Protein AF-A0A661NJ31-F1 (afdb_monomer)

Mean predicted aligned error: 15.51 Å

Solvent-accessible surface area (backbone atoms only — not comparable to full-atom values): 26450 Å² total; per-residue (Å²): 139,86,83,82,85,81,84,82,82,82,80,81,80,81,80,82,70,80,72,78,77,66,68,65,46,72,57,58,38,38,22,70,85,63,47,60,64,72,47,52,75,42,71,49,56,46,61,37,60,60,58,93,92,44,61,41,88,47,90,64,15,18,40,35,23,24,38,39,90,83,43,46,48,66,55,56,25,56,75,62,57,31,56,85,68,56,62,54,74,76,38,63,56,41,19,28,10,39,37,35,34,77,30,42,32,70,50,68,28,28,46,33,33,35,35,29,44,39,34,64,39,41,83,88,37,42,32,34,26,32,39,32,51,71,45,41,81,44,81,72,47,33,29,87,76,42,36,66,53,22,51,66,50,84,43,78,52,77,44,84,43,63,54,42,80,43,40,43,31,42,32,16,31,31,22,80,74,94,84,63,48,39,33,26,36,41,24,48,38,40,82,48,52,85,51,43,79,50,70,49,82,48,28,44,82,77,34,41,34,46,79,38,72,46,76,80,66,50,50,74,55,69,51,66,46,13,53,78,67,38,46,33,52,76,38,69,51,74,82,62,54,40,74,62,69,84,64,50,12,52,75,63,44,63,36,32,33,68,50,83,52,42,38,99,78,37,45,33,41,78,32,68,46,83,78,67,51,47,76,54,68,50,65,46,13,52,75,67,36,44,36,51,79,51,72,53,76,79,63,52,43,77,55,67,83,64,45,12,49,91,67,36,65,39,34,37,64,48,84,52,42,43,92,77,34,44,34,52,80,35,67,49,75,81,65,53,43,75,60,66,84,60,52,12,56,76,66,43,59,39,33,35,71,51,81,45,29,31,48,34,60,67,82,85,53,71,59,79,48,43,31,49,82,52,47,73,68,68,23,7,33,27,34,48,76,39,73,49,76,56,27,51,33,76,61,66,67,77,48,13,47,76,66,44,61,38,35,35,70,48,82,50,45,46,93,74,38,40,34,51,82,34,72,49,79,80,64,50,44,76,60,68,85,66,57,14,46,75,70,51,61,38,36,32,68,46,82,51,43,42,95,77,38,43,45,52,80,45,73,53,76,76,60,50,46,88,86,72,83,74,46,30,73,119

Sequence (474 aa):
MSRKLSLVVLACGLLLGGRASAQAVLVNGGFETGDFTGWTTTNSTAVITQYGSITPYDGSYMARMQTSSSHGTGFIEEFLGLAQGSLSGLGSPTVGSAIKQEITVPTADRITFWWQFTTSDYLPFNDFAFYTLDGQAFLLSNVASVGDHGSSGWQYLEVDVTPGTHTIGFGVMNAIDTGVNSALLVDAVALFSTFDSDGDGITNGEDNCPETPNSDQADSDGDQVGDACDNCVFDANLDQTDTDGDGAGDACDVDDDNDGIADGLDNCPAAANPLQEDSDGDGVGDACDNCSLAENPGQEDMDGDGAGDLCDPDIDGDGVINFQDNCPYAANPDQVDTDGDGDGDSCDADDDDDGILDDGDGSGIIGDNPCVDGETTNCDDNCQTTPNPDQENFDGDSRGDACDTDDDDDGIDDTVDNCHFTPNPDQADTDGDGIGDACETDRDGDTIPDAIDDCPDDPDPLQLDTDGDGMGDA

Nearest PDB structures (foldseek):
  3fby-assembly3_C  TM=5.573E-01  e=1.424E-17  Homo sapiens
  1yo8-assembly1_A  TM=4.107E-01  e=8.142E-19  Homo sapiens
  2rhp-assembly1_A  TM=4.154E-01  e=3.108E-18  unclassified
  1ux6-assembly1_A  TM=6.515E-01  e=2.585E-07  Homo sapiens
  2w3j-assembly1_A  TM=5.423E-01  e=4.857E-05  uncultured bacterium

Secondary structure (DSSP, 8-state):
------------------------B--STT-TTSS-TT-EEESSEEEES-BTTB--SSSS-EEEEE--SSSBHHHHHHHTTPPTTSGGGTS---BEEEEEEEEEESSS-EEEEEEEEEES--TT---EEEEEETTEEEEEEEHHHH-TT-B--SEEEEEE--SEEEEEEEEEE--S-SS--EEEEEEEEEEE----SS-SSS-TTT-SSTTS--TT---SS-SSS-TTT-TTTTS--TT---SSSSSS-TTT-SSTT-SSS-GGG-SSTTS--TT---SS-SSS-TTT-TTTTS--TT---SS-SSS-TTT-SSTT-SSS-TTT-SSTTS--TT---SS-SSS-TTT-SSTT-SS--TTSS-SS-TTSSB--TT--SSSB-TTTTS--TT---SS-SSS-TTT-SSTT-SS--TTT-S-TTS--TT---SS-SSS-TTT-S-TT-SSS-GGG-SSTTS--TT---SSSSSS---

Structure (mmCIF, N/CA/C/O backbone):
data_AF-A0A661NJ31-F1
#
_entry.id   AF-A0A661NJ31-F1
#
loop_
_atom_site.group_PDB
_atom_site.id
_atom_site.type_symbol
_atom_site.label_atom_id
_atom_site.label_alt_id
_atom_site.label_comp_id
_atom_site.label_asym_id
_atom_site.label_entity_id
_atom_site.label_seq_id
_atom_site.pdbx_PDB_ins_code
_atom_site.Cartn_x
_atom_site.Cartn_y
_atom_site.Cartn_z
_atom_site.occupancy
_atom_site.B_iso_or_equiv
_atom_site.auth_seq_id
_atom_site.auth_comp_id
_atom_site.auth_asym_id
_atom_site.auth_atom_id
_atom_site.pdbx_PDB_model_num
ATOM 1 N N . MET A 1 1 ? -66.945 -22.904 -4.893 1.00 44.59 1 MET A N 1
ATOM 2 C CA . MET A 1 1 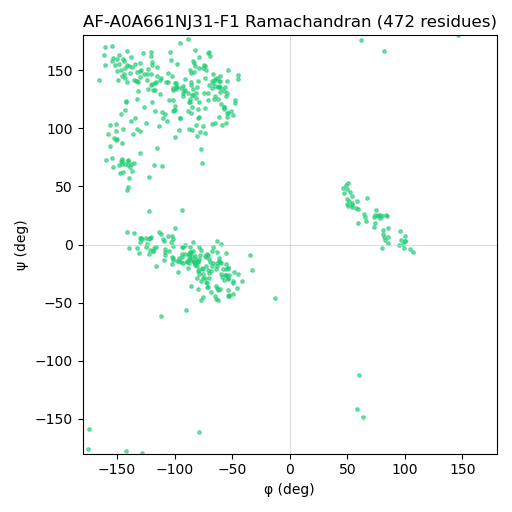? -66.371 -21.550 -5.050 1.00 44.59 1 MET A CA 1
ATOM 3 C C . MET A 1 1 ? -65.783 -21.148 -3.710 1.00 44.59 1 MET A C 1
ATOM 5 O O . MET A 1 1 ? -66.509 -20.697 -2.837 1.00 44.59 1 MET A O 1
ATOM 9 N N . SER A 1 2 ? -64.505 -21.469 -3.516 1.00 35.84 2 SER A N 1
ATOM 10 C CA . SER A 1 2 ? -63.775 -21.273 -2.261 1.00 35.84 2 SER A CA 1
ATOM 11 C C . SER A 1 2 ? -63.181 -19.865 -2.252 1.00 35.84 2 SER A C 1
ATOM 13 O O . SER A 1 2 ? -62.472 -19.512 -3.193 1.00 35.84 2 SER A O 1
ATOM 15 N N . ARG A 1 3 ? -63.502 -19.044 -1.247 1.00 36.94 3 ARG A N 1
ATOM 16 C CA . ARG A 1 3 ? -62.866 -17.736 -1.035 1.00 36.94 3 ARG A CA 1
ATOM 17 C C . ARG A 1 3 ? -61.737 -17.928 -0.026 1.00 36.94 3 ARG A C 1
ATOM 19 O O . ARG A 1 3 ? -62.008 -18.184 1.142 1.00 36.94 3 ARG A O 1
ATOM 26 N N . LYS A 1 4 ? -60.492 -17.846 -0.500 1.00 33.91 4 LYS A N 1
ATOM 27 C CA . LYS A 1 4 ? -59.293 -17.781 0.342 1.00 33.91 4 LYS A CA 1
ATOM 28 C C . LYS A 1 4 ? -59.189 -16.381 0.951 1.00 33.91 4 LYS A C 1
ATOM 30 O O . LYS A 1 4 ? -59.317 -15.388 0.239 1.00 33.91 4 LYS A O 1
ATOM 35 N N . LEU A 1 5 ? -58.980 -16.342 2.262 1.00 33.56 5 LEU A N 1
ATOM 36 C CA . LEU A 1 5 ? -58.549 -15.176 3.023 1.00 33.56 5 LEU A CA 1
ATOM 37 C C . LEU A 1 5 ? -57.015 -15.146 2.921 1.00 33.56 5 LEU A C 1
ATOM 39 O O . LEU A 1 5 ? -56.379 -16.111 3.339 1.00 33.56 5 LEU A O 1
ATOM 43 N N . SER A 1 6 ? -56.436 -14.097 2.338 1.00 32.53 6 SER A N 1
ATOM 44 C CA . SER A 1 6 ? -54.992 -13.841 2.415 1.00 32.53 6 SER A CA 1
ATOM 45 C C . SER A 1 6 ? -54.760 -12.754 3.454 1.00 32.53 6 SER A C 1
ATOM 47 O O . SER A 1 6 ? -55.228 -11.628 3.296 1.00 32.53 6 SER A O 1
ATOM 49 N N . LEU A 1 7 ? -54.080 -13.139 4.529 1.00 26.66 7 LEU A N 1
ATOM 50 C CA . LEU A 1 7 ? -53.532 -12.266 5.556 1.00 26.66 7 LEU A CA 1
ATOM 51 C C . LEU A 1 7 ? -52.227 -11.681 4.995 1.00 26.66 7 LEU A C 1
ATOM 53 O O . LEU A 1 7 ? -51.315 -12.439 4.677 1.00 26.66 7 LEU A O 1
ATOM 57 N N . VAL A 1 8 ? -52.162 -10.363 4.816 1.00 30.17 8 VAL A N 1
ATOM 58 C CA . VAL A 1 8 ? -50.918 -9.655 4.486 1.00 30.17 8 VAL A CA 1
ATOM 59 C C . VAL A 1 8 ? -50.351 -9.149 5.805 1.00 30.17 8 VAL A C 1
ATOM 61 O O . VAL A 1 8 ? -50.936 -8.263 6.425 1.00 30.17 8 VAL A O 1
ATOM 64 N N . VAL A 1 9 ? -49.260 -9.761 6.255 1.00 29.55 9 VAL A N 1
ATOM 65 C CA . VAL A 1 9 ? -48.423 -9.239 7.338 1.00 29.55 9 VAL A CA 1
ATOM 66 C C . VAL A 1 9 ? -47.433 -8.286 6.677 1.00 29.55 9 VAL A C 1
ATOM 68 O O . VAL A 1 9 ? -46.628 -8.709 5.853 1.00 29.55 9 VAL A O 1
ATOM 71 N N . LEU A 1 10 ? -47.553 -6.996 6.981 1.00 28.11 10 LEU A N 1
ATOM 72 C CA . LEU A 1 10 ? -46.587 -5.979 6.588 1.00 28.11 10 LEU A CA 1
ATOM 73 C C . LEU A 1 10 ? -45.520 -5.942 7.689 1.00 28.11 10 LEU A C 1
ATOM 75 O O . LEU A 1 10 ? -45.767 -5.392 8.761 1.00 28.11 10 LEU A O 1
ATOM 79 N N . ALA A 1 11 ? -44.382 -6.595 7.459 1.00 28.75 11 ALA A N 1
ATOM 80 C CA . ALA A 1 11 ? -43.205 -6.439 8.301 1.00 28.75 11 ALA A CA 1
ATOM 81 C C . ALA A 1 11 ? -42.509 -5.135 7.891 1.00 28.75 11 ALA A C 1
ATOM 83 O O . ALA A 1 11 ? -41.985 -5.017 6.786 1.00 28.75 11 ALA A O 1
ATOM 84 N N . CYS A 1 12 ? -42.591 -4.135 8.764 1.00 28.97 12 CYS A N 1
ATOM 85 C CA . CYS A 1 12 ? -41.804 -2.915 8.691 1.00 28.97 12 CYS A CA 1
ATOM 86 C C . CYS A 1 12 ? -40.430 -3.252 9.280 1.00 28.97 12 CYS A C 1
ATOM 88 O O . CYS A 1 12 ? -40.278 -3.261 10.498 1.00 28.97 12 CYS A O 1
ATOM 90 N N . GLY A 1 13 ? -39.477 -3.630 8.427 1.00 27.81 13 GLY A N 1
ATOM 91 C CA . GLY A 1 13 ? -38.074 -3.748 8.812 1.00 27.81 13 GLY A CA 1
ATOM 92 C C . GLY A 1 13 ? -37.495 -2.346 8.924 1.00 27.81 13 GLY A C 1
ATOM 93 O O . GLY A 1 13 ? -37.261 -1.696 7.908 1.00 27.81 13 GLY A O 1
ATOM 94 N N . LEU A 1 14 ? -37.355 -1.862 10.155 1.00 30.52 14 LEU A N 1
ATOM 95 C CA . LEU A 1 14 ? -36.549 -0.694 10.465 1.00 30.52 14 LEU A CA 1
ATOM 96 C C . LEU A 1 14 ? -35.094 -1.183 10.455 1.00 30.52 14 LEU A C 1
ATOM 98 O O . LEU A 1 14 ? -34.652 -1.814 11.408 1.00 30.52 14 LEU A O 1
ATOM 102 N N . LEU A 1 15 ? -34.400 -0.992 9.334 1.00 29.22 15 LEU A N 1
ATOM 103 C CA . LEU A 1 15 ? -32.944 -1.100 9.281 1.00 29.22 15 LEU A CA 1
ATOM 104 C C . LEU A 1 15 ? -32.395 0.146 9.979 1.00 29.22 15 LEU A C 1
ATOM 106 O O . LEU A 1 15 ? -32.344 1.218 9.380 1.00 29.22 15 LEU A O 1
ATOM 110 N N . LEU A 1 16 ? -32.064 0.012 11.261 1.00 34.16 16 LEU A N 1
ATOM 111 C CA . LEU A 1 16 ? -31.109 0.893 11.925 1.00 34.16 16 LEU A CA 1
ATOM 112 C C . LEU A 1 16 ? -29.729 0.430 11.456 1.00 34.16 16 LEU A C 1
ATOM 114 O O . LEU A 1 16 ? -29.102 -0.409 12.087 1.00 34.16 16 LEU A O 1
ATOM 118 N N . GLY A 1 17 ? -29.327 0.882 10.270 1.00 28.88 17 GLY A N 1
ATOM 119 C CA . GLY A 1 17 ? -27.916 0.892 9.918 1.00 28.88 17 GLY A CA 1
ATOM 120 C C . GLY A 1 17 ? -27.316 2.096 10.619 1.00 28.88 17 GLY A C 1
ATOM 121 O O . GLY A 1 17 ? -27.659 3.222 10.250 1.00 28.88 17 GLY A O 1
ATOM 122 N N . GLY A 1 18 ? -26.491 1.856 11.639 1.00 30.06 18 GLY A N 1
ATOM 123 C CA . GLY A 1 18 ? -25.531 2.850 12.097 1.00 30.06 18 GLY A CA 1
ATOM 124 C C . GLY A 1 18 ? -24.720 3.264 10.878 1.00 30.06 18 GLY A C 1
ATOM 125 O O . GLY A 1 18 ? -24.068 2.439 10.241 1.00 30.06 18 GLY A O 1
ATOM 126 N N . ARG A 1 19 ? -24.881 4.514 10.455 1.00 32.59 19 ARG A N 1
ATOM 127 C CA . ARG A 1 19 ? -23.936 5.113 9.529 1.00 32.59 19 ARG A CA 1
ATOM 128 C C . ARG A 1 19 ? -22.788 5.555 10.413 1.00 32.59 19 ARG A C 1
ATOM 130 O O . ARG A 1 19 ? -22.934 6.567 11.083 1.00 32.59 19 ARG A O 1
ATOM 137 N N . ALA A 1 20 ? -21.697 4.795 10.416 1.00 33.75 20 ALA A N 1
ATOM 138 C CA . ALA A 1 20 ? -20.402 5.406 10.653 1.00 33.75 20 ALA A CA 1
ATOM 139 C C . ALA A 1 20 ? -20.318 6.582 9.668 1.00 33.75 20 ALA A C 1
ATOM 141 O O . ALA A 1 20 ? -20.460 6.390 8.451 1.00 33.75 20 ALA A O 1
ATOM 142 N N . SER A 1 21 ? -20.263 7.807 10.183 1.00 39.47 21 SER A N 1
ATOM 143 C CA . SER A 1 21 ? -19.973 8.966 9.356 1.00 39.47 21 SER A CA 1
ATOM 144 C C . SER A 1 21 ? -18.528 8.788 8.910 1.00 39.47 21 SER A C 1
ATOM 146 O O . SER A 1 21 ? -17.596 8.938 9.687 1.00 39.47 21 SER A O 1
ATOM 148 N N . ALA A 1 22 ? -18.330 8.381 7.656 1.00 39.38 22 ALA A N 1
ATOM 149 C CA . ALA A 1 22 ? -17.013 8.455 7.048 1.00 39.38 22 ALA A CA 1
ATOM 150 C C . ALA A 1 22 ? -16.601 9.933 7.090 1.00 39.38 22 ALA A C 1
ATOM 152 O O . ALA A 1 22 ? -17.147 10.746 6.337 1.00 39.38 22 ALA A O 1
ATOM 153 N N . GLN A 1 23 ? -15.717 10.294 8.024 1.00 48.09 23 GLN A N 1
ATOM 154 C CA . GLN A 1 23 ? -15.061 11.595 8.025 1.00 48.09 23 GLN A CA 1
ATOM 155 C C . GLN A 1 23 ? -14.404 11.809 6.656 1.00 48.09 23 GLN A C 1
ATOM 157 O O . GLN A 1 23 ? -14.044 10.862 5.954 1.00 48.09 23 GLN A O 1
ATOM 162 N N . ALA A 1 24 ? -14.299 13.065 6.235 1.00 53.25 24 ALA A N 1
ATOM 163 C CA . ALA A 1 24 ? -13.624 13.409 4.996 1.00 53.25 24 ALA A CA 1
ATOM 164 C C . ALA A 1 24 ? -12.133 13.067 5.124 1.00 53.25 24 ALA A C 1
ATOM 166 O O . ALA A 1 24 ? -11.401 13.771 5.812 1.00 53.25 24 ALA A O 1
ATOM 167 N N . VAL A 1 25 ? -11.673 11.985 4.495 1.00 71.50 25 VAL A N 1
ATOM 168 C CA . VAL A 1 25 ? -10.277 11.553 4.630 1.00 71.50 25 VAL A CA 1
ATOM 169 C C . VAL A 1 25 ? -9.469 12.096 3.452 1.00 71.50 25 VAL A C 1
ATOM 171 O O . VAL A 1 25 ? -9.502 11.548 2.351 1.00 71.50 25 VAL A O 1
ATOM 174 N N . LEU A 1 26 ? -8.767 13.205 3.694 1.00 79.69 26 LEU A N 1
ATOM 175 C CA . LEU A 1 26 ? -7.548 13.575 2.977 1.00 79.69 26 LEU A CA 1
ATOM 176 C C . LEU A 1 26 ? -6.394 13.378 3.962 1.00 79.69 26 LEU A C 1
ATOM 178 O O . LEU A 1 26 ? -6.288 14.101 4.952 1.00 79.69 26 LEU A O 1
ATOM 182 N N . VAL A 1 27 ? -5.533 12.404 3.697 1.00 85.94 27 VAL A N 1
ATOM 183 C CA . VAL A 1 27 ? -4.391 12.083 4.551 1.00 85.94 27 VAL A CA 1
ATOM 184 C C . VAL A 1 27 ? -3.196 12.920 4.121 1.00 85.94 27 VAL A C 1
ATOM 186 O O . VAL A 1 27 ? -2.841 12.956 2.942 1.00 85.94 27 VAL A O 1
ATOM 189 N N . ASN A 1 28 ? -2.555 13.577 5.090 1.00 89.38 28 ASN A N 1
ATOM 190 C CA . ASN A 1 28 ? -1.249 14.212 4.904 1.00 89.38 28 ASN A CA 1
ATOM 191 C C . ASN A 1 28 ? -1.194 15.206 3.720 1.00 89.38 28 ASN A C 1
ATOM 193 O O . ASN A 1 28 ? -0.242 15.234 2.944 1.00 89.38 28 ASN A O 1
ATOM 197 N N . GLY A 1 29 ? -2.231 16.030 3.543 1.00 89.69 29 GLY A N 1
ATOM 198 C CA . GLY A 1 29 ? -2.297 16.983 2.426 1.00 89.69 29 GLY A CA 1
ATOM 199 C C . GLY A 1 29 ? -1.274 18.129 2.481 1.00 89.69 29 GLY A C 1
ATOM 200 O O . GLY A 1 29 ? -0.990 18.750 1.457 1.00 89.69 29 GLY A O 1
ATOM 201 N N . GLY A 1 30 ? -0.700 18.393 3.660 1.00 90.44 30 GLY A N 1
ATOM 202 C CA . GLY A 1 30 ? 0.428 19.313 3.851 1.00 90.44 30 GLY A CA 1
ATOM 203 C C . GLY A 1 30 ? 1.805 18.640 3.814 1.00 90.44 30 GLY A C 1
ATOM 204 O O . GLY A 1 30 ? 2.804 19.326 3.940 1.00 90.44 30 GLY A O 1
ATOM 205 N N . PHE A 1 31 ? 1.885 17.312 3.663 1.00 96.06 31 PHE A N 1
ATOM 206 C CA . PHE A 1 31 ? 3.152 16.557 3.635 1.00 96.06 31 PHE A CA 1
ATOM 207 C C . PHE A 1 31 ? 4.020 16.693 4.905 1.00 96.06 31 PHE A C 1
ATOM 209 O O . PHE A 1 31 ? 5.216 16.397 4.894 1.00 96.06 31 PHE A O 1
ATOM 216 N N . GLU A 1 32 ? 3.424 17.125 6.021 1.00 95.31 32 GLU A N 1
ATOM 217 C CA . GLU A 1 32 ? 4.129 17.469 7.262 1.00 95.31 32 GLU A CA 1
ATOM 218 C C . GLU A 1 32 ? 4.650 16.258 8.046 1.00 95.31 32 GLU A C 1
ATOM 220 O O . GLU A 1 32 ? 5.457 16.419 8.965 1.00 95.31 32 GLU A O 1
ATOM 225 N N . THR A 1 33 ? 4.250 15.044 7.664 1.00 89.38 33 THR A N 1
ATOM 226 C CA . THR A 1 33 ? 4.874 13.803 8.148 1.00 89.38 33 THR A CA 1
ATOM 227 C C . THR A 1 33 ? 6.317 13.652 7.656 1.00 89.38 33 THR A C 1
ATOM 229 O O . THR A 1 33 ? 7.077 12.870 8.222 1.00 89.38 33 THR A O 1
ATOM 232 N N . GLY A 1 34 ? 6.725 14.422 6.639 1.00 92.12 34 GLY A N 1
ATOM 233 C CA . GLY A 1 34 ? 8.038 14.314 6.001 1.00 92.12 34 GLY A CA 1
ATOM 234 C C . GLY A 1 34 ? 8.125 13.199 4.955 1.00 92.12 34 GLY A C 1
ATOM 235 O O . GLY A 1 34 ? 9.205 12.963 4.416 1.00 92.12 34 GLY A O 1
ATOM 236 N N . ASP A 1 35 ? 7.002 12.551 4.648 1.00 94.31 35 ASP A N 1
ATOM 237 C CA . ASP A 1 35 ? 6.866 11.470 3.675 1.00 94.31 35 ASP A CA 1
ATOM 238 C C . ASP A 1 35 ? 5.538 11.575 2.901 1.00 94.31 35 ASP A C 1
ATOM 240 O O . ASP A 1 35 ? 4.757 12.515 3.077 1.00 94.31 35 ASP A O 1
ATOM 244 N N . PHE A 1 36 ? 5.285 10.608 2.021 1.00 96.12 36 PHE A N 1
ATOM 245 C CA . PHE A 1 36 ? 4.068 10.524 1.217 1.00 96.12 36 PHE A CA 1
ATOM 246 C C . PHE A 1 36 ? 2.976 9.658 1.859 1.00 96.12 36 PHE A C 1
ATOM 248 O O . PHE A 1 36 ? 2.173 9.087 1.132 1.00 96.12 36 PHE A O 1
ATOM 255 N N . THR A 1 37 ? 2.896 9.553 3.192 1.00 92.31 37 THR A N 1
ATOM 256 C CA . THR A 1 37 ? 1.831 8.782 3.865 1.00 92.31 37 THR A CA 1
ATOM 257 C C . THR A 1 37 ? 0.455 9.124 3.283 1.00 92.31 37 THR A C 1
ATOM 259 O O . THR A 1 37 ? 0.075 10.294 3.234 1.00 92.31 37 THR A O 1
ATOM 262 N N . GLY A 1 38 ? -0.276 8.109 2.811 1.00 89.19 38 GLY A N 1
ATOM 263 C CA . GLY A 1 38 ? -1.589 8.251 2.169 1.00 89.19 38 GLY A CA 1
ATOM 264 C C . GLY A 1 38 ? -1.572 8.679 0.695 1.00 89.19 38 GLY A C 1
ATOM 265 O O . GLY A 1 38 ? -2.626 8.742 0.072 1.00 89.19 38 GLY A O 1
ATOM 266 N N . TRP A 1 39 ? -0.413 8.958 0.101 1.00 96.19 39 TRP A N 1
ATOM 267 C CA . TRP A 1 39 ? -0.263 9.296 -1.314 1.00 96.19 39 TRP A CA 1
ATOM 268 C C . TRP A 1 39 ? 0.499 8.204 -2.062 1.00 96.19 39 TRP A C 1
ATOM 270 O O . TRP A 1 39 ? 1.487 7.666 -1.575 1.00 96.19 39 TRP A O 1
ATOM 280 N N . THR A 1 40 ? 0.087 7.927 -3.295 1.00 96.94 40 THR A N 1
ATOM 281 C CA . THR A 1 40 ? 0.854 7.089 -4.222 1.00 96.94 40 THR A CA 1
ATOM 282 C C . THR A 1 40 ? 1.620 7.992 -5.173 1.00 96.94 40 THR A C 1
ATOM 284 O O . THR A 1 40 ? 1.050 8.943 -5.715 1.00 96.94 40 THR A O 1
ATOM 287 N N . THR A 1 41 ? 2.888 7.690 -5.421 1.00 96.19 41 THR A N 1
ATOM 288 C CA . THR A 1 41 ? 3.758 8.458 -6.313 1.00 96.19 41 THR A CA 1
ATOM 289 C C . THR A 1 41 ? 4.290 7.618 -7.465 1.00 96.19 41 THR A C 1
ATOM 291 O O . THR A 1 41 ? 4.221 6.394 -7.457 1.00 96.19 41 THR A O 1
ATOM 294 N N . THR A 1 42 ? 4.840 8.291 -8.471 1.00 93.56 42 THR A N 1
ATOM 295 C CA . THR A 1 42 ? 5.685 7.673 -9.490 1.00 93.56 42 THR A CA 1
ATOM 296 C C . THR A 1 42 ? 6.757 8.654 -9.956 1.00 93.56 42 THR A C 1
ATOM 298 O O . THR A 1 42 ? 6.519 9.869 -10.006 1.00 93.56 42 THR A O 1
ATOM 301 N N . ASN A 1 43 ? 7.911 8.117 -10.360 1.00 90.06 43 ASN A N 1
ATOM 302 C CA . ASN A 1 43 ? 9.067 8.851 -10.872 1.00 90.06 43 ASN A CA 1
ATOM 303 C C . ASN A 1 43 ? 9.708 9.793 -9.851 1.00 90.06 43 ASN A C 1
ATOM 305 O O . ASN A 1 43 ? 9.749 9.518 -8.656 1.00 90.06 43 ASN A O 1
ATOM 309 N N . SER A 1 44 ? 10.270 10.904 -10.329 1.00 93.25 44 SER A N 1
ATOM 310 C CA . SER A 1 44 ? 11.032 11.857 -9.536 1.00 93.25 44 SER A CA 1
ATOM 311 C C . SER A 1 44 ? 10.106 12.734 -8.685 1.00 93.25 44 SER A C 1
ATOM 313 O O . SER A 1 44 ? 9.981 13.951 -8.890 1.00 93.25 44 SER A O 1
ATOM 315 N N . THR A 1 45 ? 9.493 12.115 -7.682 1.00 95.62 45 THR A N 1
ATOM 316 C CA . THR A 1 45 ? 8.719 12.746 -6.611 1.00 95.62 45 THR A CA 1
ATOM 317 C C . THR A 1 45 ? 9.492 12.737 -5.300 1.00 95.62 45 THR A C 1
ATOM 319 O O . THR A 1 45 ? 10.139 11.751 -4.975 1.00 95.62 45 THR A O 1
ATOM 322 N N . ALA A 1 46 ? 9.429 13.817 -4.525 1.00 96.56 46 ALA A N 1
ATOM 323 C CA . ALA A 1 46 ? 9.999 13.851 -3.179 1.00 96.56 46 ALA A CA 1
ATOM 324 C C . ALA A 1 46 ? 9.231 14.811 -2.270 1.00 96.56 46 ALA A C 1
ATOM 326 O O . ALA A 1 46 ? 8.750 15.846 -2.739 1.00 96.56 46 ALA A O 1
ATOM 327 N N . VAL A 1 47 ? 9.192 14.504 -0.975 1.00 97.25 47 VAL A N 1
ATOM 328 C CA . VAL A 1 47 ? 8.831 15.468 0.067 1.00 97.25 47 VAL A CA 1
ATOM 329 C C . VAL A 1 47 ? 10.089 16.224 0.472 1.00 97.25 47 VAL A C 1
ATOM 331 O O . VAL A 1 47 ? 11.126 15.633 0.770 1.00 97.25 47 VAL A O 1
ATOM 334 N N . ILE A 1 48 ? 10.038 17.552 0.407 1.00 97.25 48 ILE A N 1
ATOM 335 C CA . ILE A 1 48 ? 11.218 18.403 0.570 1.00 97.25 48 ILE A CA 1
ATOM 336 C C . ILE A 1 48 ? 10.923 19.613 1.449 1.00 97.25 48 ILE A C 1
ATOM 338 O O . ILE A 1 48 ? 9.817 20.136 1.467 1.00 97.25 48 ILE A O 1
ATOM 342 N N . THR A 1 49 ? 11.955 20.120 2.118 1.00 97.06 49 THR A N 1
ATOM 343 C CA . THR A 1 49 ? 11.875 21.340 2.942 1.00 97.06 49 THR A CA 1
ATOM 344 C C . THR A 1 49 ? 12.266 22.608 2.174 1.00 97.06 49 THR A C 1
ATOM 346 O O . THR A 1 49 ? 12.094 23.725 2.664 1.00 97.06 49 THR A O 1
ATOM 349 N N . GLN A 1 50 ? 12.832 22.464 0.967 1.00 95.44 50 GLN A N 1
ATOM 350 C CA . GLN A 1 50 ? 13.259 23.573 0.113 1.00 95.44 50 GLN A CA 1
ATOM 351 C C . GLN A 1 50 ? 13.540 23.107 -1.326 1.00 95.44 50 GLN A C 1
ATOM 353 O O . GLN A 1 50 ? 14.172 22.073 -1.533 1.00 95.44 50 GLN A O 1
ATOM 358 N N . TYR A 1 51 ? 13.173 23.917 -2.325 1.00 94.81 51 TYR A N 1
ATOM 359 C CA . TYR A 1 51 ? 13.575 23.739 -3.727 1.00 94.81 51 TYR A CA 1
ATOM 360 C C . TYR A 1 51 ? 14.257 25.004 -4.259 1.00 94.81 51 TYR A C 1
ATOM 362 O O . TYR A 1 51 ? 13.615 26.026 -4.513 1.00 94.81 51 TYR A O 1
ATOM 370 N N . GLY A 1 52 ? 15.584 24.979 -4.404 1.00 91.94 52 GLY A N 1
ATOM 371 C CA . GLY A 1 52 ? 16.346 26.179 -4.758 1.00 91.94 52 GLY A CA 1
ATOM 372 C C . GLY A 1 52 ? 16.171 27.274 -3.700 1.00 91.94 52 GLY A C 1
ATOM 373 O O . GLY A 1 52 ? 16.636 27.121 -2.577 1.00 91.94 52 GLY A O 1
ATOM 374 N N . SER A 1 53 ? 15.507 28.385 -4.030 1.00 92.62 53 SER A N 1
ATOM 375 C CA . SER A 1 53 ? 15.152 29.449 -3.070 1.00 92.62 53 SER A CA 1
ATOM 376 C C . SER A 1 53 ? 13.692 29.414 -2.602 1.00 92.62 53 SER A C 1
ATOM 378 O O . SER A 1 53 ? 13.256 30.350 -1.935 1.00 92.62 53 SER A O 1
ATOM 380 N N . ILE A 1 54 ? 12.923 28.405 -3.013 1.00 95.25 54 ILE A N 1
ATOM 381 C CA . ILE A 1 54 ? 11.500 28.260 -2.696 1.00 95.25 54 ILE A CA 1
ATOM 382 C C . ILE A 1 54 ? 11.380 27.414 -1.432 1.00 95.25 54 ILE A C 1
ATOM 384 O O . ILE A 1 54 ? 11.958 26.330 -1.362 1.00 95.25 54 ILE A O 1
ATOM 388 N N . THR A 1 55 ? 10.651 27.920 -0.445 1.00 96.12 55 THR A N 1
ATOM 389 C CA . THR A 1 55 ? 10.274 27.191 0.772 1.00 96.12 55 THR A CA 1
ATOM 390 C C . THR A 1 55 ? 8.810 26.753 0.680 1.00 96.12 55 THR A C 1
ATOM 392 O O . THR A 1 55 ? 8.069 27.387 -0.088 1.00 96.12 55 THR A O 1
ATOM 395 N N . PRO A 1 56 ? 8.401 25.737 1.463 1.00 96.44 56 PRO A N 1
ATOM 396 C CA . PRO A 1 56 ? 7.003 25.372 1.665 1.00 96.44 56 PRO A CA 1
ATOM 397 C C . PRO A 1 56 ? 6.114 26.588 1.918 1.00 96.44 56 PRO A C 1
ATOM 399 O O . PRO A 1 56 ? 6.567 27.609 2.462 1.00 96.44 56 PRO A O 1
ATOM 402 N N . TYR A 1 57 ? 4.883 26.503 1.428 1.00 92.81 57 TYR A N 1
ATOM 403 C CA . TYR A 1 57 ? 3.870 27.526 1.623 1.00 92.81 57 TYR A CA 1
ATOM 404 C C . TYR A 1 57 ? 3.321 27.469 3.050 1.00 92.81 57 TYR A C 1
ATOM 406 O O . TYR A 1 57 ? 3.206 28.517 3.696 1.00 92.81 57 TYR A O 1
ATOM 414 N N . ASP A 1 58 ? 3.022 26.264 3.526 1.00 88.31 58 ASP A N 1
ATOM 415 C CA . ASP A 1 58 ? 2.617 25.976 4.894 1.00 88.31 58 ASP A CA 1
ATOM 416 C C . ASP A 1 58 ? 3.610 25.002 5.540 1.00 88.31 58 ASP A C 1
ATOM 418 O O . ASP A 1 58 ? 4.333 24.292 4.852 1.00 88.31 58 ASP A O 1
ATOM 422 N N . GLY A 1 59 ? 3.706 25.030 6.868 1.00 92.12 59 GLY A N 1
ATOM 423 C CA . GLY A 1 59 ? 4.531 24.064 7.594 1.00 92.12 59 GLY A CA 1
ATOM 424 C C . GLY A 1 59 ? 6.023 24.025 7.216 1.00 92.12 59 GLY A C 1
ATOM 425 O O . GLY A 1 59 ? 6.690 25.060 7.067 1.00 92.12 59 GLY A O 1
ATOM 426 N N . SER A 1 60 ? 6.574 22.812 7.194 1.00 95.94 60 SER A N 1
ATOM 427 C CA . SER A 1 60 ? 7.999 22.501 7.034 1.00 95.94 60 SER A CA 1
ATOM 428 C C . SER A 1 60 ? 8.311 21.729 5.758 1.00 95.94 60 SER A C 1
ATOM 430 O O . SER A 1 60 ? 9.478 21.718 5.352 1.00 95.94 60 SER A O 1
ATOM 432 N N . TYR A 1 61 ? 7.318 21.099 5.134 1.00 97.56 61 TYR A N 1
ATOM 433 C CA . TYR A 1 61 ? 7.485 20.195 4.005 1.00 97.56 61 TYR A CA 1
ATOM 434 C C . TYR A 1 61 ? 6.540 20.558 2.854 1.00 97.56 61 TYR A C 1
ATOM 436 O O . TYR A 1 61 ? 5.533 21.217 3.030 1.00 97.56 61 TYR A O 1
ATOM 444 N N . MET A 1 62 ? 6.906 20.171 1.633 1.00 98.00 62 MET A N 1
ATOM 445 C CA . MET A 1 62 ? 6.051 20.277 0.448 1.00 98.00 62 MET A CA 1
ATOM 446 C C . MET A 1 62 ? 6.364 19.133 -0.514 1.00 98.00 62 MET A C 1
ATOM 448 O O . MET A 1 62 ? 7.496 18.634 -0.547 1.00 98.00 62 MET A O 1
ATOM 452 N N . ALA A 1 63 ? 5.404 18.763 -1.357 1.00 98.25 63 ALA A N 1
ATOM 453 C CA . ALA A 1 63 ? 5.631 17.797 -2.421 1.00 98.25 63 ALA A CA 1
ATOM 454 C C . ALA A 1 63 ? 6.304 18.460 -3.628 1.00 98.25 63 ALA A C 1
ATOM 456 O O . ALA A 1 63 ? 5.895 19.525 -4.094 1.00 98.25 63 ALA A O 1
ATOM 457 N N . ARG A 1 64 ? 7.311 17.791 -4.191 1.00 97.62 64 ARG A N 1
ATOM 458 C CA . ARG A 1 64 ? 7.933 18.136 -5.472 1.00 97.62 64 ARG A CA 1
ATOM 459 C C . ARG A 1 64 ? 7.776 16.981 -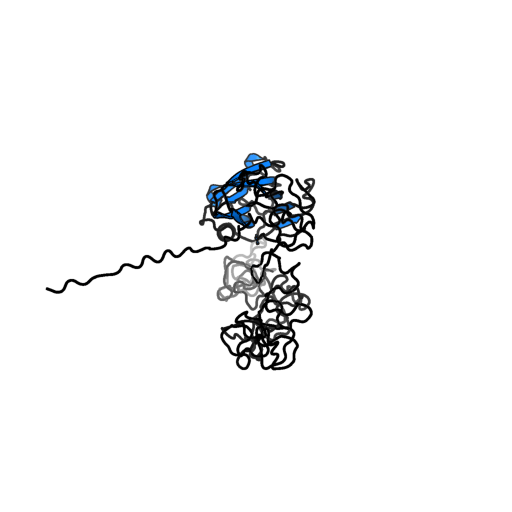6.441 1.00 97.62 64 ARG A C 1
ATOM 461 O O . ARG A 1 64 ? 8.335 15.918 -6.202 1.00 97.62 64 ARG A O 1
ATOM 468 N N . MET A 1 65 ? 7.159 17.243 -7.585 1.00 96.88 65 MET A N 1
ATOM 469 C CA . MET A 1 65 ? 7.294 16.431 -8.794 1.00 96.88 65 MET A CA 1
ATOM 470 C C . MET A 1 65 ? 8.266 17.131 -9.737 1.00 96.88 65 MET A C 1
ATOM 472 O O . MET A 1 65 ? 8.139 18.334 -9.968 1.00 96.88 65 MET A O 1
ATOM 476 N N . GLN A 1 66 ? 9.225 16.402 -10.291 1.00 93.44 66 GLN A N 1
ATOM 477 C CA . GLN A 1 66 ? 10.166 16.924 -11.278 1.00 93.44 66 GLN A CA 1
ATOM 478 C C . GLN A 1 66 ? 10.103 16.073 -12.541 1.00 93.44 66 GLN A C 1
ATOM 480 O O . GLN A 1 66 ? 9.874 14.872 -12.459 1.00 93.44 66 GLN A O 1
ATOM 485 N N . THR A 1 67 ? 10.293 16.671 -13.709 1.00 88.62 67 THR A N 1
ATOM 486 C CA . THR A 1 67 ? 10.442 15.909 -14.952 1.00 88.62 67 THR A CA 1
ATOM 487 C C . THR A 1 67 ? 11.608 14.920 -14.821 1.00 88.62 67 THR A C 1
ATOM 489 O O . THR A 1 67 ? 12.685 15.295 -14.355 1.00 88.62 67 THR A O 1
ATOM 492 N N . SER A 1 68 ? 11.378 13.661 -15.196 1.00 73.56 68 SER A N 1
ATOM 493 C CA . SER A 1 68 ? 12.382 12.590 -15.283 1.00 73.56 68 SER A CA 1
ATOM 494 C C . SER A 1 68 ? 12.315 11.939 -16.664 1.00 73.56 68 SER A C 1
ATOM 496 O O . SER A 1 68 ? 11.341 12.153 -17.379 1.00 73.56 68 SER A O 1
ATOM 498 N N . SER A 1 69 ? 13.332 11.164 -17.045 1.00 68.69 69 SER A N 1
ATOM 499 C CA . SER A 1 69 ? 13.395 10.431 -18.322 1.00 68.69 69 SER A CA 1
ATOM 500 C C . SER A 1 69 ? 12.755 9.037 -18.290 1.00 68.69 69 SER A C 1
ATOM 502 O O . SER A 1 69 ? 12.622 8.427 -19.340 1.00 68.69 69 SER A O 1
ATOM 504 N N . SER A 1 70 ? 12.357 8.550 -17.115 1.00 66.69 70 SER A N 1
ATOM 505 C CA . SER A 1 70 ? 12.099 7.129 -16.843 1.00 66.69 70 SER A CA 1
ATOM 506 C C . SER A 1 70 ? 10.767 6.588 -17.373 1.00 66.69 70 SER A C 1
ATOM 508 O O . SER A 1 70 ? 10.763 5.552 -18.018 1.00 66.69 70 SER A O 1
ATOM 510 N N . HIS A 1 71 ? 9.630 7.266 -17.158 1.00 73.75 71 HIS A N 1
ATOM 511 C CA . HIS A 1 71 ? 8.338 6.749 -17.640 1.00 73.75 71 HIS A CA 1
ATOM 512 C C . HIS A 1 71 ? 7.657 7.671 -18.647 1.00 73.75 71 HIS A C 1
ATOM 514 O O . HIS A 1 71 ? 7.495 8.879 -18.435 1.00 73.75 71 HIS A O 1
ATOM 520 N N . GLY A 1 72 ? 7.194 7.055 -19.736 1.00 83.44 72 GLY A N 1
ATOM 521 C CA . GLY A 1 72 ? 6.475 7.709 -20.819 1.00 83.44 72 GLY A CA 1
ATOM 522 C C . GLY A 1 72 ? 5.061 8.168 -20.450 1.00 83.44 72 GLY A C 1
ATOM 523 O O . GLY A 1 72 ? 4.450 7.746 -19.471 1.00 83.44 72 GLY A O 1
ATOM 524 N N . THR A 1 73 ? 4.492 9.018 -21.303 1.00 88.50 73 THR A N 1
ATOM 525 C CA . THR A 1 73 ? 3.162 9.628 -21.115 1.00 88.50 73 THR A CA 1
ATOM 526 C C . THR A 1 73 ? 2.055 8.603 -20.862 1.00 88.50 73 THR A C 1
ATOM 528 O O . THR A 1 73 ? 1.194 8.851 -20.024 1.00 88.50 73 THR A O 1
ATOM 531 N N . GLY A 1 74 ? 2.077 7.458 -21.556 1.00 89.94 74 GLY A N 1
ATOM 532 C CA . GLY A 1 74 ? 1.057 6.417 -21.394 1.00 89.94 74 GLY A CA 1
ATOM 533 C C . GLY A 1 74 ? 1.024 5.833 -19.981 1.00 89.94 74 GLY A C 1
ATOM 534 O O . GLY A 1 74 ? -0.056 5.656 -19.427 1.00 89.94 74 GLY A O 1
ATOM 535 N N . PHE A 1 75 ? 2.195 5.639 -19.372 1.00 92.38 75 PHE A N 1
ATOM 536 C CA . PHE A 1 75 ? 2.311 5.171 -17.994 1.00 92.38 75 PHE A CA 1
ATOM 537 C C . PHE A 1 75 ? 1.741 6.196 -17.006 1.00 92.38 75 PHE A C 1
ATOM 539 O O . PHE A 1 75 ? 0.972 5.842 -16.121 1.00 92.38 75 PHE A O 1
ATOM 546 N N . ILE A 1 76 ? 2.054 7.489 -17.174 1.00 94.00 76 ILE A N 1
ATOM 547 C CA . ILE A 1 76 ? 1.510 8.545 -16.299 1.00 94.00 76 ILE A CA 1
ATOM 548 C C . ILE A 1 76 ? -0.015 8.639 -16.419 1.00 94.00 76 ILE A C 1
ATOM 550 O O . ILE A 1 76 ? -0.706 8.875 -15.427 1.00 94.00 76 ILE A O 1
ATOM 554 N N . GLU A 1 77 ? -0.554 8.453 -17.624 1.00 94.88 77 GLU A N 1
ATOM 555 C CA . GLU A 1 77 ? -1.998 8.410 -17.840 1.00 94.88 77 GLU A CA 1
ATOM 556 C C . GLU A 1 77 ? -2.642 7.219 -17.130 1.00 94.88 77 GLU A C 1
ATOM 558 O O . GLU A 1 77 ? -3.628 7.414 -16.423 1.00 94.88 77 GLU A O 1
ATOM 563 N N . GLU A 1 78 ? -2.068 6.024 -17.255 1.00 94.94 78 GLU A N 1
ATOM 564 C CA . GLU A 1 78 ? -2.542 4.823 -16.562 1.00 94.94 78 GLU A CA 1
ATOM 565 C C . GLU A 1 78 ? -2.458 4.971 -15.038 1.00 94.94 78 GLU A C 1
ATOM 567 O O . GLU A 1 78 ? -3.457 4.778 -14.341 1.00 94.94 78 GLU A O 1
ATOM 572 N N . PHE A 1 79 ? -1.313 5.431 -14.528 1.00 95.06 79 PHE A N 1
ATOM 573 C CA . PHE A 1 79 ? -1.099 5.711 -13.113 1.00 95.06 79 PHE A CA 1
ATOM 574 C C . PHE A 1 79 ? -2.166 6.660 -12.553 1.00 95.06 79 PHE A C 1
ATOM 576 O O . PHE A 1 79 ? -2.718 6.404 -11.484 1.00 95.06 79 PHE A O 1
ATOM 583 N N . LEU A 1 80 ? -2.513 7.731 -13.272 1.00 95.12 80 LEU A N 1
ATOM 584 C CA . LEU A 1 80 ? -3.528 8.709 -12.853 1.00 95.12 80 LEU A CA 1
ATOM 585 C C . LEU A 1 80 ? -4.974 8.300 -13.190 1.00 95.12 80 LEU A C 1
ATOM 587 O O . LEU A 1 80 ? -5.898 9.074 -12.933 1.00 95.12 80 LEU A O 1
ATOM 591 N N . GLY A 1 81 ? -5.198 7.119 -13.778 1.00 94.12 81 GLY A N 1
ATOM 592 C CA . GLY A 1 81 ? -6.527 6.671 -14.206 1.00 94.12 81 GLY A CA 1
ATOM 593 C C . GLY A 1 81 ? -7.136 7.527 -15.327 1.00 94.12 81 GLY A C 1
ATOM 594 O O . GLY A 1 81 ? -8.358 7.645 -15.438 1.00 94.12 81 GLY A O 1
ATOM 595 N N . LEU A 1 82 ? -6.299 8.169 -16.144 1.00 94.88 82 LEU A N 1
ATOM 596 C CA . LEU A 1 82 ? -6.706 8.967 -17.297 1.00 94.88 82 LEU A CA 1
ATOM 597 C C . LEU A 1 82 ? -6.957 8.074 -18.519 1.00 94.88 82 LEU A C 1
ATOM 599 O O . LEU A 1 82 ? -6.344 7.026 -18.704 1.00 94.88 82 LEU A O 1
ATOM 603 N N . ALA A 1 83 ? -7.821 8.530 -19.428 1.00 93.31 83 ALA A N 1
ATOM 604 C CA . ALA A 1 83 ? -7.917 7.906 -20.745 1.00 93.31 83 ALA A CA 1
ATOM 605 C C . ALA A 1 83 ? -6.632 8.162 -21.553 1.00 93.31 83 ALA A C 1
ATOM 607 O O . ALA A 1 83 ? -6.119 9.283 -21.549 1.00 93.31 83 ALA A O 1
ATOM 608 N N . GLN A 1 84 ? -6.164 7.164 -22.303 1.00 91.25 84 GLN A N 1
ATOM 609 C CA . GLN A 1 84 ? -4.958 7.285 -23.125 1.00 91.25 84 GLN A CA 1
ATOM 610 C C . GLN A 1 84 ? -5.034 8.486 -24.093 1.00 91.25 84 GLN A C 1
ATOM 612 O O . GLN A 1 84 ? -6.025 8.667 -24.811 1.00 91.25 84 GLN A O 1
ATOM 617 N N . GLY A 1 85 ? -3.986 9.308 -24.117 1.00 89.31 85 GLY A N 1
ATOM 618 C CA . GLY A 1 85 ? -3.867 10.548 -24.886 1.00 89.31 85 GLY A CA 1
ATOM 619 C C . GLY A 1 85 ? -4.510 11.786 -24.243 1.00 89.31 85 GLY A C 1
ATOM 620 O O . GLY A 1 85 ? -4.533 12.849 -24.872 1.00 89.31 85 GLY A O 1
ATOM 621 N N . SER A 1 86 ? -5.045 11.690 -23.021 1.00 91.75 86 SER A N 1
ATOM 622 C CA . SER A 1 86 ? -5.627 12.836 -22.305 1.00 91.75 86 SER A CA 1
ATOM 623 C C . SER A 1 86 ? -4.609 13.953 -22.058 1.00 91.75 86 SER A C 1
ATOM 625 O O . SER A 1 86 ? -4.948 15.131 -22.204 1.00 91.75 86 SER A O 1
ATOM 627 N N . LEU A 1 87 ? -3.355 13.617 -21.745 1.00 93.88 87 LEU A N 1
ATOM 628 C CA . LEU A 1 87 ? -2.304 14.607 -21.490 1.00 93.88 87 LEU A CA 1
ATOM 629 C C . LEU A 1 87 ? -1.788 15.257 -22.777 1.00 93.88 87 LEU A C 1
ATOM 631 O O . LEU A 1 87 ? -1.381 16.421 -22.759 1.00 93.88 87 LEU A O 1
ATOM 635 N N . SER A 1 88 ? -1.907 14.578 -23.923 1.00 90.81 88 SER A N 1
ATOM 636 C CA . SER A 1 88 ? -1.611 15.162 -25.240 1.00 90.81 88 SER A CA 1
ATOM 637 C C . SER A 1 88 ? -2.538 16.332 -25.607 1.00 90.81 88 SER A C 1
ATOM 639 O O . SER A 1 88 ? -2.257 17.096 -26.528 1.00 90.81 88 SER A O 1
ATOM 641 N N . GLY A 1 89 ? -3.665 16.494 -24.902 1.00 86.56 89 GLY A N 1
ATOM 642 C CA . GLY A 1 89 ? -4.530 17.667 -25.032 1.00 86.56 89 GLY A CA 1
ATOM 643 C C . GLY A 1 89 ? -3.983 18.925 -24.345 1.00 86.56 89 GLY A C 1
ATOM 644 O O . GLY A 1 89 ? -4.399 20.032 -24.694 1.00 86.56 89 GLY A O 1
ATOM 645 N N . LEU A 1 90 ? -3.066 18.769 -23.383 1.00 88.81 90 LEU A N 1
ATOM 646 C CA . LEU A 1 90 ? -2.490 19.863 -22.590 1.00 88.81 90 LEU A CA 1
ATOM 647 C C . LEU A 1 90 ? -1.133 20.343 -23.133 1.00 88.81 90 LEU A C 1
ATOM 649 O O . LEU A 1 90 ? -0.760 21.499 -22.923 1.00 88.81 90 LEU A O 1
ATOM 653 N N . GLY A 1 91 ? -0.430 19.486 -23.873 1.00 86.81 91 GLY A N 1
ATOM 654 C CA . GLY A 1 91 ? 0.858 19.769 -24.497 1.00 86.81 91 GLY A CA 1
ATOM 655 C C . GLY A 1 91 ? 1.307 18.612 -25.388 1.00 86.81 91 GLY A C 1
ATOM 656 O O . GLY A 1 91 ? 0.493 17.789 -25.794 1.00 86.81 91 GLY A O 1
ATOM 657 N N . SER A 1 92 ? 2.606 18.528 -25.665 1.00 87.19 92 SER A N 1
ATOM 658 C CA . SER A 1 92 ? 3.208 17.382 -26.361 1.00 87.19 92 SER A CA 1
ATOM 659 C C . SER A 1 92 ? 4.088 16.594 -25.385 1.00 87.19 92 SER A C 1
ATOM 661 O O . SER A 1 92 ? 5.309 16.663 -25.512 1.00 87.19 92 SER A O 1
ATOM 663 N N . PRO A 1 93 ? 3.499 15.940 -24.365 1.00 89.19 93 PRO A N 1
ATOM 664 C CA . PRO A 1 93 ? 4.269 15.289 -23.317 1.00 89.19 93 PRO A CA 1
ATOM 665 C C . PRO A 1 93 ? 5.062 14.097 -23.862 1.00 89.19 93 PRO A C 1
ATOM 667 O O . PRO A 1 93 ? 4.602 13.398 -24.767 1.00 89.19 93 PRO A O 1
ATOM 670 N N . THR A 1 94 ? 6.236 13.863 -23.286 1.00 88.69 94 THR A N 1
ATOM 671 C CA . THR A 1 94 ? 7.038 12.655 -23.498 1.00 88.69 94 THR A CA 1
ATOM 672 C C . THR A 1 94 ? 7.073 11.832 -22.221 1.00 88.69 94 THR A C 1
ATOM 674 O O . THR A 1 94 ? 6.517 10.737 -22.201 1.00 88.69 94 THR A O 1
ATOM 677 N N . VAL A 1 95 ? 7.622 12.403 -21.152 1.00 89.75 95 VAL A N 1
ATOM 678 C CA . VAL A 1 95 ? 7.901 11.754 -19.862 1.00 89.75 95 VAL A CA 1
ATOM 679 C C . VAL A 1 95 ? 7.536 12.684 -18.705 1.00 89.75 95 VAL A C 1
ATOM 681 O O . VAL A 1 95 ? 7.392 13.892 -18.911 1.00 89.75 95 VAL A O 1
ATOM 684 N N . GLY A 1 96 ? 7.358 12.169 -17.491 1.00 92.00 96 GLY A N 1
ATOM 685 C CA . GLY A 1 96 ? 6.983 13.019 -16.363 1.00 92.00 96 GLY A CA 1
ATOM 686 C C . GLY A 1 96 ? 6.918 12.314 -15.019 1.00 92.00 96 GLY A C 1
ATOM 687 O O . GLY A 1 96 ? 7.219 11.134 -14.906 1.00 92.00 96 GLY A O 1
ATOM 688 N N . SER A 1 97 ? 6.491 13.059 -14.004 1.00 95.19 97 SER A N 1
ATOM 689 C CA . SER A 1 97 ? 6.274 12.542 -12.649 1.00 95.19 97 SER A CA 1
ATOM 690 C C . SER A 1 97 ? 4.908 12.946 -12.138 1.00 95.19 97 SER A C 1
ATOM 692 O O . SER A 1 97 ? 4.402 14.018 -12.493 1.00 95.19 97 SER A O 1
ATOM 694 N N . ALA A 1 98 ? 4.327 12.106 -11.288 1.00 96.94 98 ALA A N 1
ATOM 695 C CA . ALA A 1 98 ? 2.989 12.325 -10.773 1.00 96.94 98 ALA A CA 1
ATOM 696 C C . ALA A 1 98 ? 2.796 11.747 -9.369 1.00 96.94 98 ALA A C 1
ATOM 698 O O . ALA A 1 98 ? 3.524 10.865 -8.922 1.00 96.94 98 ALA A O 1
ATOM 699 N N . ILE A 1 99 ? 1.779 12.260 -8.690 1.00 97.94 99 ILE A N 1
ATOM 700 C CA . ILE A 1 99 ? 1.311 11.802 -7.385 1.00 97.94 99 ILE A CA 1
ATOM 701 C C . ILE A 1 99 ? -0.218 11.801 -7.381 1.00 97.94 99 ILE A C 1
ATOM 703 O O . ILE A 1 99 ? -0.831 12.642 -8.045 1.00 97.94 99 ILE A O 1
ATOM 707 N N . LYS A 1 100 ? -0.841 10.879 -6.645 1.00 97.38 100 LYS A N 1
ATOM 708 C CA . LYS A 1 100 ? -2.295 10.820 -6.465 1.00 97.38 100 LYS A CA 1
ATOM 709 C C . LYS A 1 100 ? -2.689 10.359 -5.067 1.00 97.38 100 LYS A C 1
ATOM 711 O O . LYS A 1 100 ? -1.921 9.678 -4.393 1.00 97.38 100 LYS A O 1
ATOM 716 N N . GLN A 1 101 ? -3.906 10.699 -4.672 1.00 94.81 101 GLN A N 1
ATOM 717 C CA . GLN A 1 101 ? -4.576 10.140 -3.507 1.00 94.81 101 GLN A CA 1
ATOM 718 C C . GLN A 1 101 ? -6.057 9.946 -3.829 1.00 94.81 101 GLN A C 1
ATOM 720 O O . GLN A 1 101 ? -6.682 10.775 -4.501 1.00 94.81 101 GLN A O 1
ATOM 725 N N . GLU A 1 102 ? -6.610 8.833 -3.360 1.00 92.44 102 GLU A N 1
ATOM 726 C CA . GLU A 1 102 ? -8.052 8.656 -3.289 1.00 92.44 102 GLU A CA 1
ATOM 727 C C . GLU A 1 102 ? -8.572 9.354 -2.032 1.00 92.44 102 GLU A C 1
ATOM 729 O O . GLU A 1 102 ? -8.084 9.115 -0.932 1.00 92.44 102 GLU A O 1
ATOM 734 N N . ILE A 1 103 ? -9.548 10.237 -2.205 1.00 87.25 103 ILE A N 1
ATOM 735 C CA . ILE A 1 103 ? -10.139 11.026 -1.132 1.00 87.25 103 ILE A CA 1
ATOM 736 C C . ILE A 1 103 ? -11.625 10.713 -1.047 1.00 87.25 103 ILE A C 1
ATOM 738 O O . ILE A 1 103 ? -12.322 10.629 -2.063 1.00 87.25 103 ILE A O 1
ATOM 742 N N . THR A 1 104 ? -12.132 10.576 0.172 1.00 81.75 104 THR A N 1
ATOM 743 C CA . THR A 1 104 ? -13.570 10.413 0.397 1.00 81.75 104 THR A CA 1
ATOM 744 C C . THR A 1 104 ? -14.167 11.743 0.813 1.00 81.75 104 THR A C 1
ATOM 746 O O . THR A 1 104 ? -13.791 12.320 1.828 1.00 81.75 104 THR A O 1
ATOM 749 N N . VAL A 1 105 ? -15.109 12.227 0.010 1.00 76.38 105 VAL A N 1
ATOM 750 C CA . VAL A 1 105 ? -15.809 13.491 0.212 1.00 76.38 105 VAL A CA 1
ATOM 751 C C . VAL A 1 105 ? -17.236 13.178 0.679 1.00 76.38 105 VAL A C 1
ATOM 753 O O . VAL A 1 105 ? -18.058 12.719 -0.117 1.00 76.38 105 VAL A O 1
ATOM 756 N N . PRO A 1 106 ? -17.580 13.374 1.961 1.00 66.06 106 PRO A N 1
ATOM 757 C CA . PRO A 1 106 ? -18.865 12.937 2.508 1.00 66.06 106 PRO A CA 1
ATOM 758 C C . PRO A 1 106 ? -20.040 13.800 2.028 1.00 66.06 106 PRO A C 1
ATOM 760 O O . PRO A 1 106 ? -21.149 13.294 1.831 1.00 66.06 106 PRO A O 1
ATOM 763 N N . THR A 1 107 ? -19.807 15.097 1.795 1.00 64.12 107 THR A N 1
ATOM 764 C CA . THR A 1 107 ? -20.795 16.071 1.300 1.00 64.12 107 THR A CA 1
ATOM 765 C C . THR A 1 107 ? -20.157 17.047 0.305 1.00 64.12 107 THR A C 1
ATOM 767 O O . THR A 1 107 ? -18.951 17.053 0.160 1.00 64.12 107 THR A O 1
ATOM 770 N N . ALA A 1 108 ? -20.935 17.829 -0.454 1.00 57.34 108 ALA A N 1
ATOM 771 C CA . ALA A 1 108 ? -20.381 18.660 -1.532 1.00 57.34 108 ALA A CA 1
ATOM 772 C C . ALA A 1 108 ? -19.379 19.694 -0.983 1.00 57.34 108 ALA A C 1
ATOM 774 O O . ALA A 1 108 ? -19.802 20.663 -0.352 1.00 57.34 108 ALA A O 1
ATOM 775 N N . ASP A 1 109 ? -18.095 19.498 -1.277 1.00 76.50 109 ASP A N 1
ATOM 776 C CA . ASP A 1 109 ? -16.979 20.226 -0.668 1.00 76.50 109 ASP A CA 1
ATOM 777 C C . ASP A 1 109 ? -16.047 20.825 -1.729 1.00 76.50 109 ASP A C 1
ATOM 779 O O . ASP A 1 109 ? -16.288 20.734 -2.937 1.00 76.50 109 ASP A O 1
ATOM 783 N N . ARG A 1 110 ? -14.988 21.503 -1.279 1.00 84.19 110 ARG A N 1
ATOM 784 C CA . ARG A 1 110 ? -13.924 22.028 -2.138 1.00 84.19 110 ARG A CA 1
ATOM 785 C C . ARG A 1 110 ? -12.603 21.368 -1.807 1.00 84.19 110 ARG A C 1
ATOM 787 O O . ARG A 1 110 ? -12.207 21.353 -0.648 1.00 84.19 110 ARG A O 1
ATOM 794 N N . ILE A 1 111 ? -11.882 20.929 -2.829 1.00 88.69 111 ILE A N 1
ATOM 795 C CA . ILE A 1 111 ? -10.450 20.666 -2.704 1.00 88.69 111 ILE A CA 1
ATOM 796 C C . ILE A 1 111 ? -9.738 21.998 -2.911 1.00 88.69 111 ILE A C 1
ATOM 798 O O . ILE A 1 111 ? -9.979 22.693 -3.903 1.00 88.69 111 ILE A O 1
ATOM 802 N N . THR A 1 112 ? -8.859 22.356 -1.989 1.00 90.81 112 THR A N 1
ATOM 803 C CA . THR A 1 112 ? -8.005 23.538 -2.091 1.00 90.81 112 THR A CA 1
ATOM 804 C C . THR A 1 112 ? -6.549 23.112 -2.037 1.00 90.81 112 THR A C 1
ATOM 806 O O . THR A 1 112 ? -6.237 22.112 -1.400 1.00 90.81 112 THR A O 1
ATOM 809 N N . PHE A 1 113 ? -5.668 23.816 -2.743 1.00 95.69 113 PHE A N 1
ATOM 810 C CA . PHE A 1 113 ? -4.232 23.546 -2.690 1.00 95.69 113 PHE A CA 1
ATOM 811 C C . PHE A 1 113 ? -3.415 24.738 -3.177 1.00 95.69 113 PHE A C 1
ATOM 813 O O . PHE A 1 113 ? -3.868 25.552 -3.998 1.00 95.69 113 PHE A O 1
ATOM 820 N N . TRP A 1 114 ? -2.177 24.806 -2.696 1.00 97.75 114 TRP A N 1
ATOM 821 C CA . TRP A 1 114 ? -1.162 25.727 -3.179 1.00 97.75 114 TRP A CA 1
ATOM 822 C C . TRP A 1 114 ? -0.226 25.004 -4.130 1.00 97.75 114 TRP A C 1
ATOM 824 O O . TRP A 1 114 ? 0.157 23.858 -3.911 1.00 97.75 114 TRP A O 1
ATOM 834 N N . TRP A 1 115 ? 0.142 25.670 -5.218 1.00 98.50 115 TRP A N 1
ATOM 835 C CA . TRP A 1 115 ? 1.030 25.087 -6.212 1.00 98.50 115 TRP A CA 1
ATOM 836 C C . TRP A 1 115 ? 1.982 26.118 -6.802 1.00 98.50 115 TRP A C 1
ATOM 838 O O . TRP A 1 115 ? 1.670 27.307 -6.897 1.00 98.50 115 TRP A O 1
ATOM 848 N N . GLN A 1 116 ? 3.151 25.663 -7.236 1.00 98.19 116 GLN A N 1
ATOM 849 C CA . GLN A 1 116 ? 4.105 26.483 -7.964 1.00 98.19 116 GLN A CA 1
ATOM 850 C C . GLN A 1 116 ? 4.781 25.664 -9.063 1.00 98.19 116 GLN A C 1
ATOM 852 O O . GLN A 1 116 ? 5.440 24.665 -8.794 1.00 98.19 116 GLN A O 1
ATOM 857 N N . PHE A 1 117 ? 4.671 26.134 -10.304 1.00 98.06 117 PHE A N 1
ATOM 858 C CA . PHE A 1 117 ? 5.438 25.608 -11.426 1.00 98.06 117 PHE A CA 1
ATOM 859 C C . PHE A 1 117 ? 6.723 26.414 -11.597 1.00 98.06 117 PHE A C 1
ATOM 861 O O . PHE A 1 117 ? 6.692 27.647 -11.651 1.00 98.06 117 PHE A O 1
ATOM 868 N N . THR A 1 118 ? 7.850 25.725 -11.706 1.00 95.56 118 THR A N 1
ATOM 869 C CA . THR A 1 118 ? 9.155 26.322 -11.987 1.00 95.56 118 THR A CA 1
ATOM 870 C C . THR A 1 118 ? 9.842 25.526 -13.077 1.00 95.56 118 THR A C 1
ATOM 872 O O . THR A 1 118 ? 9.779 24.302 -13.092 1.00 95.56 118 THR A O 1
ATOM 875 N N . THR A 1 119 ? 10.523 26.216 -13.979 1.00 92.00 119 THR A N 1
ATOM 876 C CA . THR A 1 119 ? 11.155 25.578 -15.127 1.00 92.00 119 THR A CA 1
ATOM 877 C C . THR A 1 119 ? 12.565 26.111 -15.331 1.00 92.00 119 THR A C 1
ATOM 879 O O . THR A 1 119 ? 12.821 27.298 -15.122 1.00 92.00 119 THR A O 1
ATOM 882 N N . SER A 1 120 ? 13.496 25.235 -15.706 1.00 87.81 120 SER A N 1
ATOM 883 C CA . SER A 1 120 ? 14.774 25.627 -16.305 1.00 87.81 120 SER A CA 1
ATOM 884 C C . SER A 1 120 ? 14.761 25.474 -17.829 1.00 87.81 120 SER A C 1
ATOM 886 O O . SER A 1 120 ? 15.813 25.588 -18.452 1.00 87.81 120 SER A O 1
ATOM 888 N N . ASP A 1 121 ? 13.582 25.308 -18.420 1.00 86.81 121 ASP A N 1
ATOM 889 C CA . ASP A 1 121 ? 13.350 25.109 -19.846 1.00 86.81 121 ASP A CA 1
ATOM 890 C C . ASP A 1 121 ? 13.006 26.426 -20.580 1.00 86.81 121 ASP A C 1
ATOM 892 O O . ASP A 1 121 ? 12.874 27.493 -19.967 1.00 86.81 121 ASP A O 1
ATOM 896 N N . TYR A 1 122 ? 12.910 26.377 -21.906 1.00 87.69 122 TYR A N 1
ATOM 897 C CA . TYR A 1 122 ? 12.675 27.493 -22.813 1.00 87.69 122 TYR A CA 1
ATOM 898 C C . TYR A 1 122 ? 11.950 27.025 -24.082 1.00 87.69 122 TYR A C 1
ATOM 900 O O . TYR A 1 122 ? 12.077 25.892 -24.536 1.00 87.69 122 TYR A O 1
ATOM 908 N N . LEU A 1 123 ? 11.215 27.931 -24.732 1.00 86.06 123 LEU A N 1
ATOM 909 C CA . LEU A 1 123 ? 10.513 27.575 -25.971 1.00 86.06 123 LEU A CA 1
ATOM 910 C C . LEU A 1 123 ? 11.493 27.125 -27.079 1.00 86.06 123 LEU A C 1
ATOM 912 O O . LEU A 1 123 ? 12.517 27.780 -27.294 1.00 86.06 123 LEU A O 1
ATOM 916 N N . PRO A 1 124 ? 11.155 26.096 -27.881 1.00 83.25 124 PRO A N 1
ATOM 917 C CA . PRO A 1 124 ? 9.817 25.533 -28.097 1.00 83.25 124 PRO A CA 1
ATOM 918 C C . PRO A 1 124 ? 9.422 24.377 -27.168 1.00 83.25 124 PRO A C 1
ATOM 920 O O . PRO A 1 124 ? 8.304 23.879 -27.311 1.00 83.25 124 PRO A O 1
ATOM 923 N N . PHE A 1 125 ? 10.299 23.965 -26.259 1.00 85.94 125 PHE A N 1
ATOM 924 C CA . PHE A 1 125 ? 10.027 22.925 -25.276 1.00 85.94 125 PHE A CA 1
ATOM 925 C C . PHE A 1 125 ? 9.098 23.524 -24.220 1.00 85.94 125 PHE A C 1
ATOM 927 O O . PHE A 1 125 ? 9.328 24.602 -23.668 1.00 85.94 125 PHE A O 1
ATOM 934 N N . ASN A 1 126 ? 7.903 22.950 -24.134 1.00 88.44 126 ASN A N 1
ATOM 935 C CA . ASN A 1 126 ? 6.790 23.539 -23.400 1.00 88.44 126 ASN A CA 1
ATOM 936 C C . ASN A 1 126 ? 6.300 22.579 -22.333 1.00 88.44 126 ASN A C 1
ATOM 938 O O . ASN A 1 126 ? 5.123 22.200 -22.326 1.00 88.44 126 ASN A O 1
ATOM 942 N N . ASP A 1 127 ? 7.226 22.218 -21.449 1.00 92.00 127 ASP A N 1
ATOM 943 C CA . ASP A 1 127 ? 6.938 21.517 -20.211 1.00 92.00 127 ASP A CA 1
ATOM 944 C C . ASP A 1 127 ? 5.748 22.141 -19.502 1.00 92.00 127 ASP A C 1
ATOM 946 O O . ASP A 1 127 ? 5.554 23.368 -19.499 1.00 92.00 127 ASP A O 1
ATOM 950 N N . PHE A 1 128 ? 4.937 21.290 -18.890 1.00 95.25 128 PHE A N 1
ATOM 951 C CA . PHE A 1 128 ? 3.702 21.729 -18.276 1.00 95.25 128 PHE A CA 1
ATOM 952 C C . PHE A 1 128 ? 3.389 20.976 -16.996 1.00 95.25 128 PHE A C 1
ATOM 954 O O . PHE A 1 128 ? 3.665 19.789 -16.850 1.00 95.25 128 PHE A O 1
ATOM 961 N N . ALA A 1 129 ? 2.764 21.696 -16.075 1.00 97.81 129 ALA A N 1
ATOM 962 C CA . ALA A 1 129 ? 2.208 21.160 -14.850 1.00 97.81 129 ALA A CA 1
ATOM 963 C C . ALA A 1 129 ? 0.688 21.095 -14.945 1.00 97.81 129 ALA A C 1
ATOM 965 O O . ALA A 1 129 ? 0.046 21.950 -15.567 1.00 97.81 129 ALA A O 1
ATOM 966 N N . PHE A 1 130 ? 0.107 20.101 -14.290 1.00 98.19 130 PHE A N 1
ATOM 967 C CA . PHE A 1 130 ? -1.323 19.844 -14.315 1.00 98.19 130 PHE A CA 1
ATOM 968 C C . PHE A 1 130 ? -1.793 19.234 -12.992 1.00 98.19 130 PHE A C 1
ATOM 970 O O . PHE A 1 130 ? -0.995 18.740 -12.195 1.00 98.19 130 PHE A O 1
ATOM 977 N N . TYR A 1 131 ? -3.103 19.277 -12.775 1.00 98.44 131 TYR A N 1
ATOM 978 C CA . TYR A 1 131 ? -3.772 18.453 -11.774 1.00 98.44 131 TYR A CA 1
ATOM 979 C C . TYR A 1 131 ? -4.823 17.577 -12.451 1.00 98.44 131 TYR A C 1
ATOM 981 O O . TYR A 1 131 ? -5.241 17.845 -13.584 1.00 98.44 131 TYR A O 1
ATOM 989 N N . THR A 1 132 ? -5.244 16.530 -11.758 1.00 97.81 132 THR A N 1
ATOM 990 C CA . THR A 1 132 ? -6.282 15.610 -12.203 1.00 97.81 132 THR A CA 1
ATOM 991 C C . THR A 1 132 ? -7.362 15.464 -11.155 1.00 97.81 132 THR A C 1
ATOM 993 O O . THR A 1 132 ? -7.081 15.534 -9.964 1.00 97.81 132 THR A O 1
ATOM 996 N N . LEU A 1 133 ? -8.593 15.278 -11.613 1.00 95.44 133 LEU A N 1
ATOM 997 C CA . LEU A 1 133 ? -9.725 14.942 -10.766 1.00 95.44 133 LEU A CA 1
ATOM 998 C C . LEU A 1 133 ? -10.606 13.955 -11.531 1.00 95.44 133 LEU A C 1
ATOM 1000 O O . LEU A 1 133 ? -11.019 14.253 -12.653 1.00 95.44 133 LEU A O 1
ATOM 1004 N N . ASP A 1 134 ? -10.853 12.786 -10.944 1.00 92.31 134 ASP A N 1
ATOM 1005 C CA . ASP A 1 134 ? -11.717 11.724 -11.486 1.00 92.31 134 ASP A CA 1
ATOM 1006 C C . ASP A 1 134 ? -11.423 11.370 -12.953 1.00 92.31 134 ASP A C 1
ATOM 1008 O O . ASP A 1 134 ? -12.302 11.375 -13.822 1.00 92.31 134 ASP A O 1
ATOM 1012 N N . GLY A 1 135 ? -10.151 11.106 -13.259 1.00 89.12 135 GLY A N 1
ATOM 1013 C CA . GLY A 1 135 ? -9.744 10.697 -14.602 1.00 89.12 135 GLY A CA 1
ATOM 1014 C C . GLY A 1 135 ? -9.775 11.828 -15.644 1.00 89.12 135 GLY A C 1
ATOM 1015 O O . GLY A 1 135 ? -9.763 11.560 -16.849 1.00 89.12 135 GLY A O 1
ATOM 1016 N N . GLN A 1 136 ? -9.846 13.097 -15.226 1.00 95.31 136 GLN A N 1
ATOM 1017 C CA . GLN A 1 136 ? -9.745 14.276 -16.097 1.00 95.31 136 GLN A CA 1
ATOM 1018 C C . GLN A 1 136 ? -8.525 15.122 -15.734 1.00 95.31 136 GLN A C 1
ATOM 1020 O O . GLN A 1 136 ? -8.276 15.351 -14.557 1.00 95.31 136 GLN A O 1
ATOM 1025 N N . ALA A 1 137 ? -7.801 15.632 -16.735 1.00 96.81 137 ALA A N 1
ATOM 1026 C CA . ALA A 1 137 ? -6.599 16.445 -16.543 1.00 96.81 137 ALA A CA 1
ATOM 1027 C C . ALA A 1 137 ? -6.826 17.929 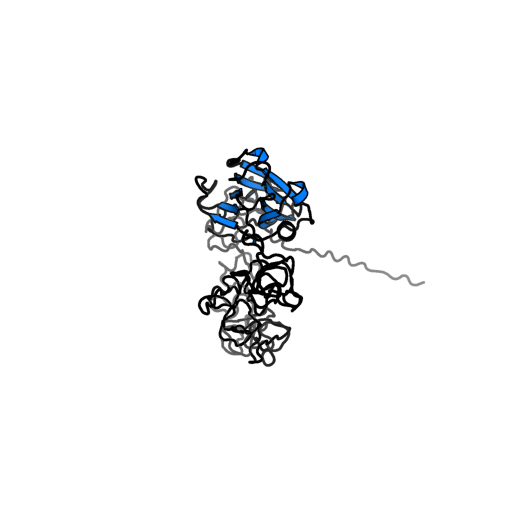-16.872 1.00 96.81 137 ALA A C 1
ATOM 1029 O O . ALA A 1 137 ? -7.460 18.279 -17.871 1.00 96.81 137 ALA A O 1
ATOM 1030 N N . PHE A 1 138 ? -6.248 18.808 -16.053 1.00 96.94 138 PHE A N 1
ATOM 1031 C CA . PHE A 1 138 ? -6.392 20.258 -16.140 1.00 96.94 138 PHE A CA 1
ATOM 1032 C C . PHE A 1 138 ? -5.027 20.947 -16.048 1.00 96.94 138 PHE A C 1
ATOM 1034 O O . PHE A 1 138 ? -4.283 20.759 -15.088 1.00 96.94 138 PHE A O 1
ATOM 1041 N N . LEU A 1 139 ? -4.708 21.788 -17.035 1.00 97.56 139 LEU A N 1
ATOM 1042 C CA . LEU A 1 139 ? -3.456 22.547 -17.070 1.00 97.56 139 LEU A CA 1
ATOM 1043 C C . LEU A 1 139 ? -3.380 23.556 -15.909 1.00 97.56 139 LEU A C 1
ATOM 1045 O O . LEU A 1 139 ? -4.266 24.400 -15.771 1.00 97.56 139 LEU A O 1
ATOM 1049 N N . LEU A 1 140 ? -2.285 23.517 -15.146 1.00 97.94 140 LEU A N 1
ATOM 1050 C CA . LEU A 1 140 ? -1.930 24.540 -14.157 1.00 97.94 140 LEU A CA 1
ATOM 1051 C C . LEU A 1 140 ? -1.077 25.640 -14.799 1.00 97.94 140 LEU A C 1
ATOM 1053 O O . LEU A 1 140 ? -1.434 26.818 -14.764 1.00 97.94 140 LEU A O 1
ATOM 1057 N N . SER A 1 141 ? 0.050 25.261 -15.408 1.00 97.56 141 SER A N 1
ATOM 1058 C CA . SER A 1 141 ? 0.986 26.188 -16.056 1.00 97.56 141 SER A CA 1
ATOM 1059 C C . SER A 1 141 ? 1.893 25.469 -17.057 1.00 97.56 141 SER A C 1
ATOM 1061 O O . SER A 1 141 ? 1.910 24.243 -17.112 1.00 97.56 141 SER A O 1
ATOM 1063 N N . ASN A 1 142 ? 2.645 26.234 -17.847 1.00 95.75 142 ASN A N 1
ATOM 1064 C CA . ASN A 1 142 ? 3.662 25.737 -18.772 1.00 95.75 142 ASN A CA 1
ATOM 1065 C C . ASN A 1 142 ? 4.744 26.792 -19.050 1.00 95.75 142 ASN A C 1
ATOM 1067 O O . ASN A 1 142 ? 4.580 27.960 -18.677 1.00 95.75 142 ASN A O 1
ATOM 1071 N N . VAL A 1 143 ? 5.827 26.402 -19.727 1.00 93.44 143 VAL A N 1
ATOM 1072 C CA . VAL A 1 143 ? 6.944 27.297 -20.099 1.00 93.44 143 VAL A CA 1
ATOM 1073 C C . VAL A 1 143 ? 6.449 28.540 -20.840 1.00 93.44 143 VAL A C 1
ATOM 1075 O O . VAL A 1 143 ? 6.818 29.661 -20.494 1.00 93.44 143 VAL A O 1
ATOM 1078 N N . ALA A 1 144 ? 5.528 28.385 -21.796 1.00 94.19 144 ALA A N 1
ATOM 1079 C CA . ALA A 1 144 ? 4.946 29.510 -22.530 1.00 94.19 144 ALA A CA 1
ATOM 1080 C C . ALA A 1 144 ? 4.236 30.532 -21.620 1.00 94.19 144 ALA A C 1
ATOM 1082 O O . ALA A 1 144 ? 4.149 31.713 -21.968 1.00 94.19 144 ALA A O 1
ATOM 1083 N N . SER A 1 145 ? 3.723 30.090 -20.470 1.00 95.44 145 SER A N 1
ATOM 1084 C CA . SER A 1 145 ? 3.003 30.930 -19.510 1.00 95.44 145 SER A CA 1
ATOM 1085 C C . SER A 1 145 ? 3.936 31.649 -18.540 1.00 95.44 145 SER A C 1
ATOM 1087 O O . SER A 1 145 ? 3.662 32.794 -18.177 1.00 95.44 145 SER A O 1
ATOM 1089 N N . VAL A 1 146 ? 5.032 31.006 -18.125 1.00 94.81 146 VAL A N 1
ATOM 1090 C CA . VAL A 1 146 ? 5.981 31.575 -17.147 1.00 94.81 146 VAL A CA 1
ATOM 1091 C C . VAL A 1 146 ? 7.195 32.250 -17.793 1.00 94.81 146 VAL A C 1
ATOM 1093 O O . VAL A 1 146 ? 7.873 33.040 -17.134 1.00 94.81 146 VAL A O 1
ATOM 1096 N N . GLY A 1 147 ? 7.422 32.011 -19.087 1.00 91.94 147 GLY A N 1
ATOM 1097 C CA . GLY A 1 147 ? 8.599 32.451 -19.833 1.00 91.94 147 GLY A CA 1
ATOM 1098 C C . GLY A 1 147 ? 9.806 31.529 -19.644 1.00 91.94 147 GLY A C 1
ATOM 1099 O O . GLY A 1 147 ? 9.828 30.694 -18.741 1.00 91.94 147 GLY A O 1
ATOM 1100 N N . ASP A 1 148 ? 10.817 31.710 -20.497 1.00 89.44 148 ASP A N 1
ATOM 1101 C CA . ASP A 1 148 ? 12.060 30.930 -20.463 1.00 89.44 148 ASP A CA 1
ATOM 1102 C C . ASP A 1 148 ? 12.729 31.016 -19.079 1.00 89.44 148 ASP A C 1
ATOM 1104 O O . ASP A 1 148 ? 12.958 32.111 -18.550 1.00 89.44 148 ASP A O 1
ATOM 1108 N N . HIS A 1 149 ? 13.043 29.855 -18.505 1.00 90.62 149 HIS A N 1
ATOM 1109 C CA . HIS A 1 149 ? 13.584 29.676 -17.155 1.00 90.62 149 HIS A CA 1
ATOM 1110 C C . HIS A 1 149 ? 12.728 30.345 -16.057 1.00 90.62 149 HIS A C 1
ATOM 1112 O O . HIS A 1 149 ? 13.245 30.925 -15.093 1.00 90.62 149 HIS A O 1
ATOM 1118 N N . GLY A 1 150 ? 11.410 30.360 -16.264 1.00 92.81 150 GLY A N 1
ATOM 1119 C CA . GLY A 1 150 ? 10.445 31.086 -15.452 1.00 92.81 150 GLY A CA 1
ATOM 1120 C C . GLY A 1 150 ? 9.906 30.319 -14.243 1.00 92.81 150 GLY A C 1
ATOM 1121 O O . GLY A 1 150 ? 10.181 29.145 -14.002 1.00 92.81 150 GLY A O 1
ATOM 1122 N N . SER A 1 151 ? 9.078 31.014 -13.468 1.00 95.94 151 SER A N 1
ATOM 1123 C CA . SER A 1 151 ? 8.303 30.439 -12.370 1.00 95.94 151 SER A CA 1
ATOM 1124 C C . SER A 1 151 ? 6.959 31.150 -12.259 1.00 95.94 151 SER A C 1
ATOM 1126 O O . SER A 1 151 ? 6.873 32.362 -12.475 1.00 95.94 151 SER A O 1
ATOM 1128 N N . SER A 1 152 ? 5.910 30.411 -11.899 1.00 97.19 152 SER A N 1
ATOM 1129 C CA . SER A 1 152 ? 4.593 30.985 -11.608 1.00 97.19 152 SER A CA 1
ATOM 1130 C C . SER A 1 152 ? 4.557 31.731 -10.271 1.00 97.19 152 SER A C 1
ATOM 1132 O O . SER A 1 152 ? 3.632 32.507 -10.030 1.00 97.19 152 SER A O 1
ATOM 1134 N N . GLY A 1 153 ? 5.521 31.475 -9.377 1.00 96.88 153 GLY A N 1
ATOM 1135 C CA . GLY A 1 153 ? 5.344 31.699 -7.940 1.00 96.88 153 GLY A CA 1
ATOM 1136 C C . GLY A 1 153 ? 4.218 30.830 -7.360 1.00 96.88 153 GLY A C 1
ATOM 1137 O O . GLY A 1 153 ? 3.526 30.132 -8.107 1.00 96.88 153 GLY A O 1
ATOM 1138 N N . TRP A 1 154 ? 4.023 30.887 -6.043 1.00 97.69 154 TRP A N 1
ATOM 1139 C CA . TRP A 1 154 ? 2.902 30.220 -5.382 1.00 97.69 154 TRP A CA 1
ATOM 1140 C C . TRP A 1 154 ? 1.563 30.774 -5.878 1.00 97.69 154 TRP A C 1
ATOM 1142 O O . TRP A 1 154 ? 1.311 31.982 -5.842 1.00 97.69 154 TRP A O 1
ATOM 1152 N N . GLN A 1 155 ? 0.720 29.867 -6.347 1.00 98.19 155 GLN A N 1
ATOM 1153 C CA . GLN A 1 155 ? -0.646 30.083 -6.794 1.00 98.19 155 GLN A CA 1
ATOM 1154 C C . GLN A 1 155 ? -1.586 29.244 -5.925 1.00 98.19 155 GLN A C 1
ATOM 1156 O O . GLN A 1 155 ? -1.177 28.239 -5.353 1.00 98.19 155 GLN A O 1
ATOM 1161 N N . TYR A 1 156 ? -2.849 29.653 -5.854 1.00 95.38 156 TYR A N 1
ATOM 1162 C CA . TYR A 1 156 ? -3.889 28.977 -5.082 1.00 95.38 156 TYR A CA 1
ATOM 1163 C C . TYR A 1 156 ? -5.023 28.547 -6.007 1.00 95.38 156 TYR A C 1
ATOM 1165 O O . TYR A 1 156 ? -5.431 29.327 -6.878 1.00 95.38 156 TYR A O 1
ATOM 1173 N N . LEU A 1 157 ? -5.527 27.327 -5.824 1.00 95.00 157 LEU A N 1
ATOM 1174 C CA . LEU A 1 157 ? -6.673 26.813 -6.566 1.00 95.00 157 LEU A CA 1
ATOM 1175 C C . LEU A 1 157 ? -7.721 26.217 -5.625 1.00 95.00 157 LEU A C 1
ATOM 1177 O O . LEU A 1 157 ? -7.383 25.583 -4.631 1.00 95.00 157 LEU A O 1
ATOM 1181 N N . GLU A 1 158 ? -8.991 26.404 -5.988 1.00 92.75 158 GLU A N 1
ATOM 1182 C CA . GLU A 1 158 ? -10.146 25.748 -5.374 1.00 92.75 158 GLU A CA 1
ATOM 1183 C C . GLU A 1 158 ? -10.920 24.995 -6.458 1.00 92.75 158 GLU A C 1
ATOM 1185 O O . GLU A 1 158 ? -11.191 25.551 -7.529 1.00 92.75 158 GLU A O 1
ATOM 1190 N N . VAL A 1 159 ? -11.297 23.753 -6.172 1.00 89.88 159 VAL A N 1
ATOM 1191 C CA . VAL A 1 159 ? -12.059 22.887 -7.073 1.00 89.88 159 VAL A CA 1
ATOM 1192 C C . VAL A 1 159 ? -13.285 22.375 -6.328 1.00 89.88 159 VAL A C 1
ATOM 1194 O O . VAL A 1 159 ? -13.150 21.704 -5.311 1.00 89.88 159 VAL A O 1
ATOM 1197 N N . ASP A 1 160 ? -14.481 22.707 -6.820 1.00 87.12 160 ASP A N 1
ATOM 1198 C CA . ASP A 1 160 ? -15.731 22.176 -6.266 1.00 87.12 160 ASP A CA 1
ATOM 1199 C C . ASP A 1 160 ? -15.853 20.678 -6.618 1.00 87.12 160 ASP A C 1
ATOM 1201 O O . ASP A 1 160 ? -15.737 20.301 -7.788 1.00 87.12 160 ASP A O 1
ATOM 1205 N N . VAL A 1 161 ? -16.141 19.845 -5.618 1.00 86.31 161 VAL A N 1
ATOM 1206 C CA . VAL A 1 161 ? -16.353 18.397 -5.741 1.00 86.31 161 VAL A CA 1
ATOM 1207 C C . VAL A 1 161 ? -17.723 17.995 -5.206 1.00 86.31 161 VAL A C 1
ATOM 1209 O O . VAL A 1 161 ? -18.331 18.656 -4.362 1.00 86.31 161 VAL A O 1
ATOM 1212 N N . THR A 1 162 ? -18.267 16.918 -5.759 1.00 84.38 162 THR A N 1
ATOM 1213 C CA . THR A 1 162 ? -19.513 16.331 -5.260 1.00 84.38 162 THR A CA 1
ATOM 1214 C C . THR A 1 162 ? -19.236 15.415 -4.067 1.00 84.38 162 THR A C 1
ATOM 1216 O O . THR A 1 162 ? -18.091 15.066 -3.831 1.00 84.38 162 THR A O 1
ATOM 1219 N N . PRO A 1 163 ? -20.261 14.993 -3.311 1.00 81.50 163 PRO A N 1
ATOM 1220 C CA . PRO A 1 163 ? -20.096 13.879 -2.389 1.00 81.50 163 PRO A CA 1
ATOM 1221 C C . PRO A 1 163 ? -19.720 12.602 -3.150 1.00 81.50 163 PRO A C 1
ATOM 1223 O O . PRO A 1 163 ? -20.364 12.282 -4.157 1.00 81.50 163 PRO A O 1
ATOM 1226 N N . GLY A 1 164 ? -18.753 11.852 -2.641 1.00 82.88 164 GLY A N 1
ATOM 1227 C CA . GLY A 1 164 ? -18.292 10.589 -3.196 1.00 82.88 164 GLY A CA 1
ATOM 1228 C C . GLY A 1 164 ? -16.800 10.365 -2.985 1.00 82.88 164 GLY A C 1
ATOM 1229 O O . GLY A 1 164 ? -16.095 11.185 -2.405 1.00 82.88 164 GLY A O 1
ATOM 1230 N N . THR A 1 165 ? -16.330 9.226 -3.472 1.00 88.12 165 THR A N 1
ATOM 1231 C CA . THR A 1 165 ? -14.904 8.934 -3.584 1.00 88.12 165 THR A CA 1
ATOM 1232 C C . THR A 1 165 ? -14.367 9.591 -4.848 1.00 88.12 165 THR A C 1
ATOM 1234 O O . THR A 1 165 ? -14.958 9.446 -5.921 1.00 88.12 165 THR A O 1
ATOM 1237 N N . HIS A 1 166 ? -13.264 10.313 -4.706 1.00 90.94 166 HIS A N 1
ATOM 1238 C CA . HIS A 1 166 ? -12.611 11.060 -5.767 1.00 90.94 166 HIS A CA 1
ATOM 1239 C C . HIS A 1 166 ? -11.130 10.710 -5.819 1.00 90.9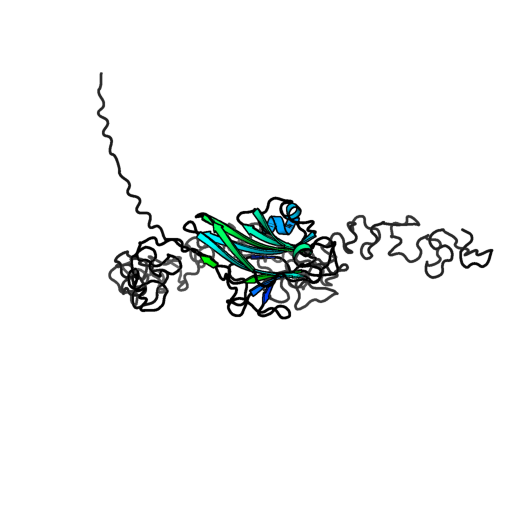4 166 HIS A C 1
ATOM 1241 O O . HIS A 1 166 ? -10.521 10.429 -4.794 1.00 90.94 166 HIS A O 1
ATOM 1247 N N . THR A 1 167 ? -10.518 10.782 -6.997 1.00 94.25 167 THR A N 1
ATOM 1248 C CA . THR A 1 167 ? -9.055 10.683 -7.116 1.00 94.25 167 THR A CA 1
ATOM 1249 C C . THR A 1 167 ? -8.507 12.038 -7.522 1.00 94.25 167 THR A C 1
ATOM 1251 O O . THR A 1 167 ? -8.779 12.509 -8.628 1.00 94.25 167 THR A O 1
ATOM 1254 N N . ILE A 1 168 ? -7.742 12.663 -6.626 1.00 95.94 168 ILE A N 1
ATOM 1255 C CA . ILE A 1 168 ? -6.990 13.889 -6.902 1.00 95.94 168 ILE A CA 1
ATOM 1256 C C . ILE A 1 168 ? -5.549 13.510 -7.222 1.00 95.94 168 ILE A C 1
ATOM 1258 O O . ILE A 1 168 ? -4.946 12.681 -6.544 1.00 95.94 168 ILE A O 1
ATOM 1262 N N . GLY A 1 169 ? -4.984 14.122 -8.256 1.00 97.69 169 GLY A N 1
ATOM 1263 C CA . GLY A 1 169 ? -3.584 13.910 -8.604 1.00 97.69 169 GLY A CA 1
ATOM 1264 C C . GLY A 1 169 ? -2.920 15.158 -9.148 1.00 97.69 169 GLY A C 1
ATOM 1265 O O . GLY A 1 169 ? -3.589 16.069 -9.633 1.00 97.69 169 GLY A O 1
ATOM 1266 N N . PHE A 1 170 ? -1.599 15.188 -9.092 1.00 98.44 170 PHE A N 1
ATOM 1267 C CA . PHE A 1 170 ? -0.765 16.281 -9.576 1.00 98.44 170 PHE A CA 1
ATOM 1268 C C . PHE A 1 170 ? 0.364 15.709 -10.419 1.00 98.44 170 PHE A C 1
ATOM 1270 O O . PHE A 1 170 ? 0.833 14.604 -10.155 1.00 98.44 170 PHE A O 1
ATOM 1277 N N . GLY A 1 171 ? 0.811 16.452 -11.429 1.00 97.19 171 GLY A N 1
ATOM 1278 C CA . GLY A 1 171 ? 1.925 15.999 -12.247 1.00 97.19 171 GLY A CA 1
ATOM 1279 C C . GLY A 1 171 ? 2.610 17.100 -13.039 1.00 97.19 171 GLY A C 1
ATOM 1280 O O . GLY A 1 171 ? 2.081 18.200 -13.236 1.00 97.19 171 GLY A O 1
ATOM 1281 N N . VAL A 1 172 ? 3.812 16.777 -13.504 1.00 96.38 172 VAL A N 1
ATOM 1282 C CA . VAL A 1 172 ? 4.605 17.603 -14.415 1.00 96.38 172 VAL A CA 1
ATOM 1283 C C . VAL A 1 172 ? 5.111 16.741 -15.563 1.00 96.38 172 VAL A C 1
ATOM 1285 O O . VAL A 1 172 ? 5.640 15.655 -15.333 1.00 96.38 172 VAL A O 1
ATOM 1288 N N . MET A 1 173 ? 4.938 17.225 -16.792 1.00 93.75 173 MET A N 1
ATOM 1289 C CA . MET A 1 173 ? 5.387 16.545 -18.004 1.00 93.75 173 MET A CA 1
ATOM 1290 C C . MET A 1 173 ? 6.445 17.370 -18.723 1.00 93.75 173 MET A C 1
ATOM 1292 O O . MET A 1 173 ? 6.302 18.588 -18.866 1.00 93.75 173 MET A O 1
ATOM 1296 N N . ASN A 1 174 ? 7.448 16.664 -19.225 1.00 90.12 174 ASN A N 1
ATOM 1297 C CA . ASN A 1 174 ? 8.430 17.149 -20.177 1.00 90.12 174 ASN A CA 1
ATOM 1298 C C . ASN A 1 174 ? 7.833 17.141 -21.592 1.00 90.12 174 ASN A C 1
ATOM 1300 O O . ASN A 1 174 ? 7.114 16.204 -21.948 1.00 90.12 174 ASN A O 1
ATOM 1304 N N . ALA A 1 175 ? 8.126 18.158 -22.400 1.00 85.56 175 ALA A N 1
ATOM 1305 C CA . ALA A 1 175 ? 7.744 18.230 -23.803 1.00 85.56 175 ALA A CA 1
ATOM 1306 C C . ALA A 1 175 ? 8.962 18.232 -24.748 1.00 85.56 175 ALA A C 1
ATOM 1308 O O . ALA A 1 175 ? 9.322 19.270 -25.309 1.00 85.56 175 ALA A O 1
ATOM 1309 N N . ILE A 1 176 ? 9.474 17.031 -25.051 1.00 71.56 176 ILE A N 1
ATOM 1310 C CA . ILE A 1 176 ? 10.397 16.757 -26.173 1.00 71.56 176 ILE A CA 1
ATOM 1311 C C . ILE A 1 176 ? 11.792 17.409 -26.004 1.00 71.56 176 ILE A C 1
ATOM 1313 O O . ILE A 1 176 ? 12.369 17.878 -26.982 1.00 71.56 176 ILE A O 1
ATOM 1317 N N . ASP A 1 177 ? 12.370 17.422 -24.799 1.00 68.75 177 ASP A N 1
ATOM 1318 C CA . ASP A 1 177 ? 13.818 17.662 -24.627 1.00 68.75 177 ASP A CA 1
ATOM 1319 C C . ASP A 1 177 ? 14.469 16.663 -23.652 1.00 68.75 177 ASP A C 1
ATOM 1321 O O . ASP A 1 177 ? 13.805 16.090 -22.793 1.00 68.75 177 ASP A O 1
ATOM 1325 N N . THR A 1 178 ? 15.776 16.442 -23.790 1.00 64.38 178 THR A N 1
ATOM 1326 C CA . THR A 1 178 ? 16.602 15.540 -22.971 1.00 64.38 178 THR A CA 1
ATOM 1327 C C . THR A 1 178 ? 17.585 16.285 -22.053 1.00 64.38 178 THR A C 1
ATOM 1329 O O . THR A 1 178 ? 18.388 15.645 -21.378 1.00 64.38 178 THR A O 1
ATOM 1332 N N . GLY A 1 179 ? 17.549 17.630 -22.002 1.00 61.97 179 GLY A N 1
ATOM 1333 C CA . GLY A 1 179 ? 18.594 18.438 -21.348 1.00 61.97 179 GLY A CA 1
ATOM 1334 C C . GLY A 1 179 ? 18.188 19.396 -20.214 1.00 61.97 179 GLY A C 1
ATOM 1335 O O . GLY A 1 179 ? 19.080 19.962 -19.574 1.00 61.97 179 GLY A O 1
ATOM 1336 N N . VAL A 1 180 ? 16.898 19.617 -19.944 1.00 72.19 180 VAL A N 1
ATOM 1337 C CA . VAL A 1 180 ? 16.402 20.595 -18.950 1.00 72.19 180 VAL A CA 1
ATOM 1338 C C . VAL A 1 180 ? 15.196 20.058 -18.186 1.00 72.19 180 VAL A C 1
ATOM 1340 O O . VAL A 1 180 ? 14.491 19.183 -18.670 1.00 72.19 180 VAL A O 1
ATOM 1343 N N . ASN A 1 181 ? 14.992 20.559 -16.962 1.00 82.69 181 ASN A N 1
ATOM 1344 C CA . ASN A 1 181 ? 13.993 20.020 -16.045 1.00 82.69 181 ASN A CA 1
ATOM 1345 C C . ASN A 1 181 ? 13.004 21.085 -15.574 1.00 82.69 181 ASN A C 1
ATOM 1347 O O . ASN A 1 181 ? 13.371 22.213 -15.224 1.00 82.69 181 ASN A O 1
ATOM 1351 N N . SER A 1 182 ? 11.751 20.672 -15.452 1.00 92.81 182 SER A N 1
ATOM 1352 C CA . SER A 1 182 ? 10.689 21.446 -14.829 1.00 92.81 182 SER A CA 1
ATOM 1353 C C . SER A 1 182 ? 10.193 20.752 -13.569 1.00 92.81 182 SER A C 1
ATOM 1355 O O . SER A 1 182 ? 10.292 19.537 -13.421 1.00 92.81 182 SER A O 1
ATOM 1357 N N . ALA A 1 183 ? 9.672 21.532 -12.628 1.00 95.88 183 ALA A N 1
ATOM 1358 C CA . ALA A 1 183 ? 9.126 21.013 -11.388 1.00 95.88 183 ALA A CA 1
ATOM 1359 C C . ALA A 1 183 ? 7.776 21.648 -11.066 1.00 95.88 183 ALA A C 1
ATOM 1361 O O . ALA A 1 183 ? 7.568 22.854 -11.238 1.00 95.88 183 ALA A O 1
ATOM 1362 N N . LEU A 1 184 ? 6.882 20.813 -10.550 1.00 98.25 184 LEU A N 1
ATOM 1363 C CA . LEU A 1 184 ? 5.669 21.219 -9.869 1.00 98.25 184 LEU A CA 1
ATOM 1364 C C . LEU A 1 184 ? 5.877 21.015 -8.368 1.00 98.25 184 LEU A C 1
ATOM 1366 O O . LEU A 1 184 ? 6.197 19.917 -7.917 1.00 98.25 184 LEU A O 1
ATOM 1370 N N . LEU A 1 185 ? 5.691 22.086 -7.608 1.00 98.50 185 LEU A N 1
ATOM 1371 C CA . LEU A 1 185 ? 5.613 22.060 -6.154 1.00 98.50 185 LEU A CA 1
ATOM 1372 C C . LEU A 1 185 ? 4.142 22.141 -5.753 1.00 98.50 185 LEU A C 1
ATOM 1374 O O . LEU A 1 185 ? 3.421 22.969 -6.315 1.00 98.50 185 LEU A O 1
ATOM 1378 N N . VAL A 1 186 ? 3.710 21.305 -4.813 1.00 98.44 186 VAL A N 1
ATOM 1379 C CA . VAL A 1 186 ? 2.347 21.294 -4.262 1.00 98.44 186 VAL A CA 1
ATOM 1380 C C . VAL A 1 186 ? 2.427 21.247 -2.748 1.00 98.44 186 VAL A C 1
ATOM 1382 O O . VAL A 1 186 ? 3.278 20.557 -2.191 1.00 98.44 186 VAL A O 1
ATOM 1385 N N . ASP A 1 187 ? 1.555 22.005 -2.100 1.00 97.19 187 ASP A N 1
ATOM 1386 C CA . ASP A 1 187 ? 1.510 22.121 -0.651 1.00 97.19 187 ASP A CA 1
ATOM 1387 C C . ASP A 1 187 ? 0.094 22.479 -0.170 1.00 97.19 187 ASP A C 1
ATOM 1389 O O . ASP A 1 187 ? -0.723 22.992 -0.949 1.00 97.19 187 ASP A O 1
ATOM 1393 N N . ALA A 1 188 ? -0.180 22.217 1.108 1.00 93.56 188 ALA A N 1
ATOM 1394 C CA . ALA A 1 188 ? -1.430 22.509 1.798 1.00 93.56 188 ALA A CA 1
ATOM 1395 C C . ALA A 1 188 ? -2.665 22.096 0.981 1.00 93.56 188 ALA A C 1
ATOM 1397 O O . ALA A 1 188 ? -3.596 22.885 0.783 1.00 93.56 188 ALA A O 1
ATOM 1398 N N . VAL A 1 189 ? -2.655 20.858 0.472 1.00 93.69 189 VAL A N 1
ATOM 1399 C CA . VAL A 1 189 ? -3.861 20.237 -0.071 1.00 93.69 189 VAL A CA 1
ATOM 1400 C C . VAL A 1 189 ? -4.820 20.050 1.098 1.00 93.69 189 VAL A C 1
ATOM 1402 O O . VAL A 1 189 ? -4.459 19.463 2.114 1.00 93.69 189 VAL A O 1
ATOM 1405 N N . ALA A 1 190 ? -6.031 20.576 0.979 1.00 87.94 190 ALA A N 1
ATOM 1406 C CA . ALA A 1 190 ? -7.023 20.530 2.040 1.00 87.94 190 ALA A CA 1
ATOM 1407 C C . ALA A 1 190 ? -8.423 20.335 1.467 1.00 87.94 190 ALA A C 1
ATOM 1409 O O . ALA A 1 190 ? -8.768 20.906 0.426 1.00 87.94 190 ALA A O 1
ATOM 1410 N N . LEU A 1 191 ? -9.240 19.569 2.185 1.00 81.12 191 LEU A N 1
ATOM 1411 C CA . LEU A 1 191 ? -10.681 19.533 1.988 1.00 81.12 191 LEU A CA 1
ATOM 1412 C C . LEU A 1 191 ? -11.314 20.645 2.820 1.00 81.12 191 LEU A C 1
ATOM 1414 O O . LEU A 1 191 ? -11.128 20.717 4.030 1.00 81.12 191 LEU A O 1
ATOM 1418 N N . PHE A 1 192 ? -12.053 21.528 2.159 1.00 72.12 192 PHE A N 1
ATOM 1419 C CA . PHE A 1 192 ? -12.808 22.584 2.811 1.00 72.12 192 PHE A CA 1
ATOM 1420 C C . PHE A 1 192 ? -14.298 22.287 2.682 1.00 72.12 192 PHE A C 1
ATOM 1422 O O . PHE A 1 192 ? -14.872 22.405 1.590 1.00 72.12 192 PHE A O 1
ATOM 1429 N N . SER A 1 193 ? -14.916 21.918 3.806 1.00 67.44 193 SER A N 1
ATOM 1430 C CA . SER A 1 193 ? -16.365 21.793 3.912 1.00 67.44 193 SER A CA 1
ATOM 1431 C C . SER A 1 193 ? -16.986 23.085 4.421 1.00 67.44 193 SER A C 1
ATOM 1433 O O . SER A 1 193 ? -16.494 23.716 5.348 1.00 67.44 193 SER A O 1
ATOM 1435 N N . THR A 1 194 ? -18.095 23.495 3.807 1.00 67.88 194 THR A N 1
ATOM 1436 C CA . THR A 1 194 ? -18.961 24.557 4.362 1.00 67.88 194 THR A CA 1
ATOM 1437 C C . THR A 1 194 ? -20.243 23.984 4.955 1.00 67.88 194 THR A C 1
ATOM 1439 O O . THR A 1 194 ? -21.167 24.737 5.274 1.00 67.88 194 THR A O 1
ATOM 1442 N N . PHE A 1 195 ? -20.330 22.655 5.029 1.00 74.81 195 PHE A N 1
ATOM 1443 C CA . PHE A 1 195 ? -21.481 21.944 5.546 1.00 74.81 195 PHE A CA 1
ATOM 1444 C C . PHE A 1 195 ? -21.369 21.819 7.067 1.00 74.81 195 PHE A C 1
ATOM 1446 O O . PHE A 1 195 ? -20.296 21.572 7.604 1.00 74.81 195 PHE A O 1
ATOM 1453 N N . ASP A 1 196 ? -22.496 22.044 7.723 1.00 80.56 196 ASP A N 1
ATOM 1454 C CA . ASP A 1 196 ? -22.704 22.026 9.168 1.00 80.56 196 ASP A CA 1
ATOM 1455 C C . ASP A 1 196 ? -23.931 21.122 9.345 1.00 80.56 196 ASP A C 1
ATOM 1457 O O . ASP A 1 196 ? -25.056 21.524 9.003 1.00 80.56 196 ASP A O 1
ATOM 1461 N N . SER A 1 197 ? -23.694 19.843 9.660 1.00 85.75 197 SER A N 1
ATOM 1462 C CA . SER A 1 197 ? -24.746 18.814 9.579 1.00 85.75 197 SER A CA 1
ATOM 1463 C C . SER A 1 197 ? -25.778 18.969 10.683 1.00 85.75 197 SER A C 1
ATOM 1465 O O . SER A 1 197 ? -26.965 18.693 10.464 1.00 85.75 197 SER A O 1
ATOM 1467 N N . ASP A 1 198 ? -25.344 19.435 11.846 1.00 88.06 198 ASP A N 1
ATOM 1468 C CA . ASP A 1 198 ? -26.157 19.506 13.048 1.00 88.06 198 ASP A CA 1
ATOM 1469 C C . ASP A 1 198 ? -26.680 20.928 13.355 1.00 88.06 198 ASP A C 1
ATOM 1471 O O . ASP A 1 198 ? -27.648 21.105 14.110 1.00 88.06 198 ASP A O 1
ATOM 1475 N N . GLY A 1 199 ? -26.165 21.930 12.639 1.00 92.38 199 GLY A N 1
ATOM 1476 C CA . GLY A 1 199 ? -26.623 23.310 12.630 1.00 92.38 199 GLY A CA 1
ATOM 1477 C C . GLY A 1 199 ? -26.134 24.133 13.817 1.00 92.38 199 GLY A C 1
ATOM 1478 O O . GLY A 1 199 ? -26.828 25.092 14.199 1.00 92.38 199 GLY A O 1
ATOM 1479 N N . ASP A 1 200 ? -25.021 23.756 14.437 1.00 93.25 200 ASP A N 1
ATOM 1480 C CA . ASP A 1 200 ? -24.483 24.419 15.620 1.00 93.25 200 ASP A CA 1
ATOM 1481 C C . ASP A 1 200 ? -23.601 25.647 15.305 1.00 93.25 200 ASP A C 1
ATOM 1483 O O . ASP A 1 200 ? -23.351 26.489 16.181 1.00 93.25 200 ASP A O 1
ATOM 1487 N N . GLY A 1 201 ? -23.263 25.830 14.026 1.00 89.50 201 GLY A N 1
ATOM 1488 C CA . GLY A 1 201 ? -22.470 26.936 13.509 1.00 89.50 201 GLY A CA 1
ATOM 1489 C C . GLY A 1 201 ? -20.981 26.639 13.327 1.00 89.50 201 GLY A C 1
ATOM 1490 O O . GLY A 1 201 ? -20.261 27.573 12.951 1.00 89.50 201 GLY A O 1
ATOM 1491 N N . ILE A 1 202 ? -20.537 25.407 13.571 1.00 85.75 202 ILE A N 1
ATOM 1492 C CA . ILE A 1 202 ? -19.216 24.873 13.237 1.00 85.75 202 ILE A CA 1
ATOM 1493 C C . ILE A 1 202 ? -19.358 23.998 11.982 1.00 85.75 202 ILE A C 1
ATOM 1495 O O . ILE A 1 202 ? -20.407 23.428 11.707 1.00 85.75 202 ILE A O 1
ATOM 1499 N N . THR A 1 203 ? -18.347 23.988 11.114 1.00 83.06 203 THR A N 1
ATOM 1500 C CA . THR A 1 203 ? -18.396 23.147 9.906 1.00 83.06 203 THR A CA 1
ATOM 1501 C C . THR A 1 203 ? -17.901 21.748 10.234 1.00 83.06 203 THR A C 1
ATOM 1503 O O . THR A 1 203 ? -16.975 21.631 11.020 1.00 83.06 203 THR A O 1
ATOM 1506 N N . ASN A 1 204 ? -18.414 20.700 9.584 1.00 76.44 204 ASN A N 1
ATOM 1507 C CA . ASN A 1 204 ? -18.039 19.304 9.864 1.00 76.44 204 ASN A CA 1
ATOM 1508 C C . ASN A 1 204 ? -16.519 19.037 9.921 1.00 76.44 204 ASN A C 1
ATOM 1510 O O . ASN A 1 204 ? -16.091 18.113 10.597 1.00 76.44 204 ASN A O 1
ATOM 1514 N N . GLY A 1 205 ? -15.708 19.776 9.153 1.00 73.50 205 GLY A N 1
ATOM 1515 C CA . GLY A 1 205 ? -14.245 19.616 9.146 1.00 73.50 205 GLY A CA 1
ATOM 1516 C C . GLY A 1 205 ? -13.529 20.320 10.304 1.00 73.50 205 GLY A C 1
ATOM 1517 O O . GLY A 1 205 ? -12.358 20.056 10.548 1.00 73.50 205 GLY A O 1
ATOM 1518 N N . GLU A 1 206 ? -14.219 21.228 10.989 1.00 84.31 206 GLU A N 1
ATOM 1519 C CA . GLU A 1 206 ? -13.772 21.926 12.198 1.00 84.31 206 GLU A CA 1
ATOM 1520 C C . GLU A 1 206 ? -14.523 21.440 13.448 1.00 84.31 206 GLU A C 1
ATOM 1522 O O . GLU A 1 206 ? -14.228 21.924 14.536 1.00 84.31 206 GLU A O 1
ATOM 1527 N N . ASP A 1 207 ? -15.498 20.545 13.275 1.00 87.50 207 ASP A N 1
ATOM 1528 C CA . ASP A 1 207 ? -16.441 20.100 14.290 1.00 87.50 207 ASP A CA 1
ATOM 1529 C C . ASP A 1 207 ? -16.012 18.749 14.870 1.00 87.50 207 ASP A C 1
ATOM 1531 O O . ASP A 1 207 ? -15.971 17.741 14.162 1.00 87.50 207 ASP A O 1
ATOM 1535 N N . ASN A 1 208 ? -15.693 18.724 16.161 1.00 92.12 208 ASN A N 1
ATOM 1536 C CA . ASN A 1 208 ? -15.360 17.499 16.886 1.00 92.12 208 ASN A CA 1
ATOM 1537 C C . ASN A 1 208 ? -16.594 16.662 17.287 1.00 92.12 208 ASN A C 1
ATOM 1539 O O . ASN A 1 208 ? -16.433 15.568 17.819 1.00 92.12 208 ASN A O 1
ATOM 1543 N N . CYS A 1 209 ? -17.817 17.119 16.994 1.00 94.31 209 CYS A N 1
ATOM 1544 C CA . CYS A 1 209 ? -19.040 16.320 17.039 1.00 94.31 209 CYS A CA 1
ATOM 1545 C C . CYS A 1 209 ? -19.969 16.604 15.842 1.00 94.31 209 CYS A C 1
ATOM 1547 O O . CYS A 1 209 ? -21.097 17.041 16.052 1.00 94.31 209 CYS A O 1
ATOM 1549 N N . PRO A 1 210 ? -19.604 16.218 14.601 1.00 91.44 210 PRO A N 1
ATOM 1550 C CA . PRO A 1 210 ? -20.299 16.636 13.371 1.00 91.44 210 PRO A CA 1
ATOM 1551 C C . PRO A 1 210 ? -21.807 16.356 13.281 1.00 91.44 210 PRO A C 1
ATOM 1553 O O . PRO A 1 210 ? -22.480 16.860 12.385 1.00 91.44 210 PRO A O 1
ATOM 1556 N N . GLU A 1 211 ? -22.338 15.478 14.131 1.00 93.06 211 GLU A N 1
ATOM 1557 C CA . GLU A 1 211 ? -23.748 15.076 14.156 1.00 93.06 211 GLU A CA 1
ATOM 1558 C C . GLU A 1 211 ? -24.465 15.482 15.464 1.00 93.06 211 GLU A C 1
ATOM 1560 O O . GLU A 1 211 ? -25.662 15.205 15.621 1.00 93.06 211 GLU A O 1
ATOM 1565 N N . THR A 1 212 ? -23.760 16.100 16.421 1.00 95.12 212 THR A N 1
ATOM 1566 C CA . THR A 1 212 ? -24.274 16.446 17.754 1.00 95.12 212 THR A CA 1
ATOM 1567 C C . THR A 1 212 ? -23.908 17.882 18.149 1.00 95.12 212 THR A C 1
ATOM 1569 O O . THR A 1 212 ? -22.781 18.111 18.577 1.00 95.12 212 THR A O 1
ATOM 1572 N N . PRO A 1 213 ? -24.889 18.814 18.187 1.00 97.25 213 PRO A N 1
ATOM 1573 C CA . PRO A 1 213 ? -24.599 20.240 18.326 1.00 97.25 213 PRO A CA 1
ATOM 1574 C C . PRO A 1 213 ? -23.787 20.594 19.570 1.00 97.25 213 PRO A C 1
ATOM 1576 O O . PRO A 1 213 ? -24.296 20.484 20.695 1.00 97.25 213 PRO A O 1
ATOM 1579 N N . ASN A 1 214 ? -22.582 21.123 19.375 1.00 96.50 214 ASN A N 1
ATOM 1580 C CA . ASN A 1 214 ? -21.636 21.463 20.433 1.00 96.50 214 ASN A CA 1
ATOM 1581 C C . ASN A 1 214 ? -20.773 22.689 20.071 1.00 96.50 214 ASN A C 1
ATOM 1583 O O . ASN A 1 214 ? -19.549 22.671 20.075 1.00 96.50 214 ASN A O 1
ATOM 1587 N N . SER A 1 215 ? -21.431 23.833 19.876 1.00 96.38 215 SER A N 1
ATOM 1588 C CA . SER A 1 215 ? -20.779 25.105 19.504 1.00 96.38 215 SER A CA 1
ATOM 1589 C C . SER A 1 215 ? -19.652 25.616 20.432 1.00 96.38 215 SER A C 1
ATOM 1591 O O . SER A 1 215 ? -19.042 26.650 20.144 1.00 96.38 215 SER A O 1
ATOM 1593 N N . ASP A 1 216 ? -19.423 24.985 21.588 1.00 96.62 216 ASP A N 1
ATOM 1594 C CA . ASP A 1 216 ? -18.282 25.257 22.467 1.00 96.62 216 ASP A CA 1
ATOM 1595 C C . ASP A 1 216 ? -17.038 24.415 22.148 1.00 96.62 216 ASP A C 1
ATOM 1597 O O . ASP A 1 216 ? -15.959 24.801 22.606 1.00 96.62 216 ASP A O 1
ATOM 1601 N N . GLN A 1 217 ? -17.187 23.352 21.347 1.00 96.31 217 GLN A N 1
ATOM 1602 C CA . GLN A 1 217 ? -16.143 22.436 20.884 1.00 96.31 217 GLN A CA 1
ATOM 1603 C C . GLN A 1 217 ? -15.292 21.932 22.054 1.00 96.31 217 GLN A C 1
ATOM 1605 O O . GLN A 1 217 ? -14.064 21.885 21.990 1.00 96.31 217 GLN A O 1
ATOM 1610 N N . ALA A 1 218 ? -15.954 21.655 23.183 1.00 98.00 218 ALA A N 1
ATOM 1611 C CA . ALA A 1 218 ? -15.292 21.083 24.343 1.00 98.00 218 ALA A CA 1
ATOM 1612 C C . ALA A 1 218 ? -14.777 19.679 24.000 1.00 98.00 218 ALA A C 1
ATOM 1614 O O . ALA A 1 218 ? -15.477 18.912 23.346 1.00 98.00 218 ALA A O 1
ATOM 1615 N N . ASP A 1 219 ? -13.550 19.404 24.420 1.00 96.94 219 ASP A N 1
ATOM 1616 C CA . ASP A 1 219 ? -12.809 18.162 24.203 1.00 96.94 219 ASP A CA 1
ATOM 1617 C C . ASP A 1 219 ? -11.866 18.029 25.405 1.00 96.94 219 ASP A C 1
ATOM 1619 O O . ASP A 1 219 ? -10.886 18.779 25.549 1.00 96.94 219 ASP A O 1
ATOM 1623 N N . SER A 1 220 ? -12.291 17.237 26.383 1.00 98.06 220 SER A N 1
ATOM 1624 C CA . SER A 1 220 ? -11.703 17.214 27.719 1.00 98.06 220 SER A CA 1
ATOM 1625 C C . SER A 1 220 ? -10.421 16.386 27.803 1.00 98.06 220 SER A C 1
ATOM 1627 O O . SER A 1 220 ? -9.560 16.713 28.634 1.00 98.06 220 SER A O 1
ATOM 1629 N N . ASP A 1 221 ? -10.264 15.368 26.963 1.00 96.19 221 ASP A N 1
ATOM 1630 C CA . ASP A 1 221 ? -9.094 14.487 26.911 1.00 96.19 221 ASP A CA 1
ATOM 1631 C C . ASP A 1 221 ? -8.218 14.687 25.660 1.00 96.19 221 ASP A C 1
ATOM 1633 O O . ASP A 1 221 ? -7.034 14.333 25.690 1.00 96.19 221 ASP A O 1
ATOM 1637 N N . GLY A 1 222 ? -8.715 15.402 24.649 1.00 95.38 222 GLY A N 1
ATOM 1638 C CA . GLY A 1 222 ? -7.966 15.832 23.475 1.00 95.38 222 GLY A CA 1
ATOM 1639 C C . GLY A 1 222 ? -7.873 14.773 22.383 1.00 95.38 222 GLY A C 1
ATOM 1640 O O . GLY A 1 222 ? -6.882 14.785 21.642 1.00 95.38 222 GLY A O 1
ATOM 1641 N N . ASP A 1 223 ? -8.825 13.845 22.310 1.00 90.31 223 ASP A N 1
ATOM 1642 C CA . ASP A 1 223 ? -8.808 12.738 21.353 1.00 90.31 223 ASP A CA 1
ATOM 1643 C C . ASP A 1 223 ? -9.423 13.082 19.981 1.00 90.31 223 ASP A C 1
ATOM 1645 O O . ASP A 1 223 ? -9.208 12.340 19.018 1.00 90.31 223 ASP A O 1
ATOM 1649 N N . GLN A 1 224 ? -10.019 14.280 19.865 1.00 93.56 224 GLN A N 1
ATOM 1650 C CA . GLN A 1 224 ? -10.741 14.850 18.713 1.00 93.56 224 GLN A CA 1
ATOM 1651 C C . GLN A 1 224 ? -12.223 14.462 18.603 1.00 93.56 224 GLN A C 1
ATOM 1653 O O . GLN A 1 224 ? -12.874 14.859 17.632 1.00 93.56 224 GLN A O 1
ATOM 1658 N N . VAL A 1 225 ? -12.772 13.768 19.594 1.00 94.25 225 VAL A N 1
ATOM 1659 C CA . VAL A 1 225 ? -14.205 13.563 19.792 1.00 94.25 225 VAL A CA 1
ATOM 1660 C C . VAL A 1 225 ? -14.667 14.530 20.881 1.00 94.25 225 VAL A C 1
ATOM 1662 O O . VAL A 1 225 ? -14.109 14.617 21.965 1.00 94.25 225 VAL A O 1
ATOM 1665 N N . GLY A 1 226 ? -15.662 15.363 20.584 1.00 97.25 226 GLY A N 1
ATOM 1666 C CA . GLY A 1 226 ? -16.101 16.370 21.547 1.00 97.25 226 GLY A CA 1
ATOM 1667 C C . GLY A 1 226 ? -16.882 15.772 22.721 1.00 97.25 226 GLY A C 1
ATOM 1668 O O . GLY A 1 226 ? -17.679 14.853 22.538 1.00 97.25 226 GLY A O 1
ATOM 1669 N N . ASP A 1 227 ? -16.806 16.412 23.896 1.00 98.25 227 ASP A N 1
ATOM 1670 C CA . ASP A 1 227 ? -17.518 16.031 25.137 1.00 98.25 227 ASP A CA 1
ATOM 1671 C C . ASP A 1 227 ? -19.028 15.746 24.931 1.00 98.25 227 ASP A C 1
ATOM 1673 O O . ASP A 1 227 ? -19.689 15.126 25.764 1.00 98.25 227 ASP A O 1
ATOM 1677 N N . ALA A 1 228 ? -19.628 16.311 23.878 1.00 97.44 228 ALA A N 1
ATOM 1678 C CA . ALA A 1 228 ? -21.049 16.186 23.571 1.00 97.44 228 ALA A CA 1
ATOM 1679 C C . ALA A 1 228 ? -21.433 14.855 22.908 1.00 97.44 228 ALA A C 1
ATOM 1681 O O . ALA A 1 228 ? -22.600 14.462 23.002 1.00 97.44 228 ALA A O 1
ATOM 1682 N N . CYS A 1 229 ? -20.491 14.208 22.227 1.00 97.12 229 CYS A N 1
ATOM 1683 C CA . CYS A 1 229 ? -20.682 12.961 21.492 1.00 97.12 229 CYS A CA 1
ATOM 1684 C C . CYS A 1 229 ? -19.719 11.849 21.923 1.00 97.12 229 CYS A C 1
ATOM 1686 O O . CYS A 1 229 ? -19.853 10.741 21.416 1.00 97.12 229 CYS A O 1
ATOM 1688 N N . ASP A 1 230 ? -18.823 12.141 22.860 1.00 98.06 230 ASP A N 1
ATOM 1689 C CA . ASP A 1 230 ? -17.853 11.212 23.418 1.00 98.06 230 ASP A CA 1
ATOM 1690 C C . ASP A 1 230 ? -18.481 10.274 24.474 1.00 98.06 230 ASP A C 1
ATOM 1692 O O . ASP A 1 230 ? -19.071 10.727 25.469 1.00 98.06 230 ASP A O 1
ATOM 1696 N N . ASN A 1 231 ? -18.378 8.960 24.253 1.00 98.00 231 ASN A N 1
ATOM 1697 C CA . ASN A 1 231 ? -18.812 7.917 25.185 1.00 98.00 231 ASN A CA 1
ATOM 1698 C C . ASN A 1 231 ? -17.827 7.695 26.352 1.00 98.00 231 ASN A C 1
ATOM 1700 O O . ASN A 1 231 ? -18.209 7.060 27.338 1.00 98.00 231 ASN A O 1
ATOM 1704 N N . CYS A 1 232 ? -16.637 8.304 26.303 1.00 98.12 232 CYS A N 1
ATOM 1705 C CA . CYS A 1 232 ? -15.606 8.308 27.337 1.00 98.12 232 CYS A CA 1
ATOM 1706 C C . CYS A 1 232 ? -14.912 9.670 27.513 1.00 98.12 232 CYS A C 1
ATOM 1708 O O . CYS A 1 232 ? -13.698 9.740 27.581 1.00 98.12 232 CYS A O 1
ATOM 1710 N N . VAL A 1 233 ? -15.698 10.714 27.803 1.00 98.19 233 VAL A N 1
ATOM 1711 C CA . VAL A 1 233 ? -15.336 12.143 28.041 1.00 98.19 233 VAL A CA 1
ATOM 1712 C C . VAL A 1 233 ? -13.978 12.474 28.710 1.00 98.19 233 VAL A C 1
ATOM 1714 O O . VAL A 1 233 ? -13.535 13.622 28.683 1.00 98.19 233 VAL A O 1
ATOM 1717 N N . PHE A 1 234 ? -13.351 11.564 29.454 1.00 97.94 234 PHE A N 1
ATOM 1718 C CA . PHE A 1 234 ? -12.082 11.821 30.143 1.00 97.94 234 PHE A CA 1
ATOM 1719 C C . PHE A 1 234 ? -10.958 10.835 29.796 1.00 97.94 234 PHE A C 1
ATOM 1721 O O . PHE A 1 234 ? -9.869 10.974 30.368 1.00 97.94 234 PHE A O 1
ATOM 1728 N N . ASP A 1 235 ? -11.215 9.867 28.923 1.00 97.31 235 ASP A N 1
ATOM 1729 C CA . ASP A 1 235 ? -10.343 8.752 28.585 1.00 97.31 235 ASP A CA 1
ATOM 1730 C C . ASP A 1 235 ? -10.337 8.563 27.057 1.00 97.31 235 ASP A C 1
ATOM 1732 O O . ASP A 1 235 ? -11.178 7.863 26.508 1.00 97.31 235 ASP A O 1
ATOM 1736 N N . ALA A 1 236 ? -9.333 9.162 26.407 1.00 96.62 236 ALA A N 1
ATOM 1737 C CA . ALA A 1 236 ? -9.217 9.263 24.952 1.00 96.62 236 ALA A CA 1
ATOM 1738 C C . ALA A 1 236 ? -9.458 7.940 24.198 1.00 96.62 236 ALA A C 1
ATOM 1740 O O . ALA A 1 236 ? -8.691 6.984 24.368 1.00 96.62 236 ALA A O 1
ATOM 1741 N N . ASN A 1 237 ? -10.443 7.933 23.297 1.00 95.12 2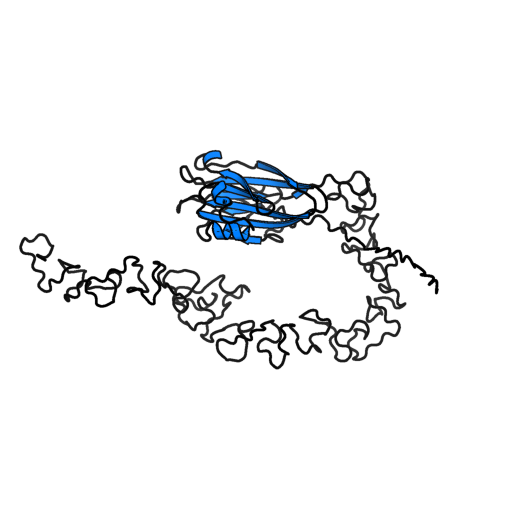37 ASN A N 1
ATOM 1742 C CA . ASN A 1 237 ? -10.875 6.793 22.490 1.00 95.12 237 ASN A CA 1
ATOM 1743 C C . ASN A 1 237 ? -11.555 7.242 21.177 1.00 95.12 237 ASN A C 1
ATOM 1745 O O . ASN A 1 237 ? -12.763 7.115 20.972 1.00 95.12 237 ASN A O 1
ATOM 1749 N N . LEU A 1 238 ? -10.746 7.718 20.229 1.00 92.56 238 LEU A N 1
ATOM 1750 C CA . LEU A 1 238 ? -11.212 8.244 18.937 1.00 92.56 238 LEU A CA 1
ATOM 1751 C C . LEU A 1 238 ? -12.104 7.272 18.130 1.00 92.56 238 LEU A C 1
ATOM 1753 O O . LEU A 1 238 ? -12.906 7.703 17.302 1.00 92.56 238 LEU A O 1
ATOM 1757 N N . ASP A 1 239 ? -11.951 5.964 18.327 1.00 93.19 239 ASP A N 1
ATOM 1758 C CA . ASP A 1 239 ? -12.753 4.922 17.682 1.00 93.19 239 ASP A CA 1
ATOM 1759 C C . ASP A 1 239 ? -14.164 4.775 18.278 1.00 93.19 239 ASP A C 1
ATOM 1761 O O . ASP A 1 239 ? -15.055 4.269 17.592 1.00 93.19 239 ASP A O 1
ATOM 1765 N N . GLN A 1 240 ? -14.375 5.258 19.510 1.00 96.38 240 GLN A N 1
ATOM 1766 C CA . GLN A 1 240 ? -15.655 5.273 20.225 1.00 96.38 240 GLN A CA 1
ATOM 1767 C C . GLN A 1 240 ? -16.306 3.883 20.306 1.00 96.38 240 GLN A C 1
ATOM 1769 O O . GLN A 1 240 ? -17.531 3.751 20.229 1.00 96.38 240 GLN A O 1
ATOM 1774 N N . THR A 1 241 ? -15.484 2.838 20.439 1.00 97.31 241 THR A N 1
ATOM 1775 C CA 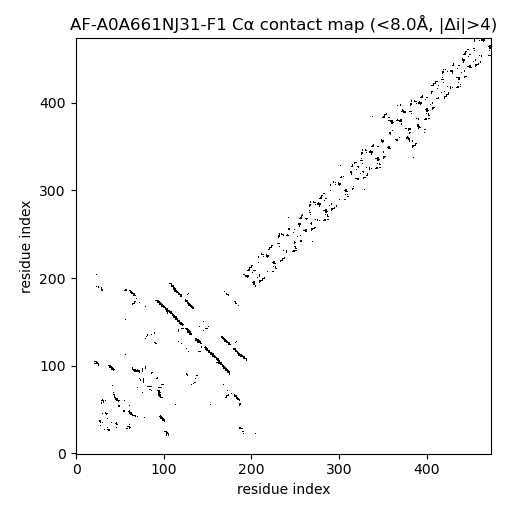. THR A 1 241 ? -15.964 1.462 20.611 1.00 97.31 241 THR A CA 1
ATOM 1776 C C . THR A 1 241 ? -16.791 1.357 21.900 1.00 97.31 241 THR A C 1
ATOM 1778 O O . THR A 1 241 ? -16.459 1.978 22.908 1.00 97.31 241 THR A O 1
ATOM 1781 N N . ASP A 1 242 ? -17.920 0.656 21.808 1.00 97.50 242 ASP A N 1
ATOM 1782 C CA . ASP A 1 242 ? -18.910 0.403 22.866 1.00 97.50 242 ASP A CA 1
ATOM 1783 C C . ASP A 1 242 ? -19.459 -1.007 22.596 1.00 97.50 242 ASP A C 1
ATOM 1785 O O . ASP A 1 242 ? -20.376 -1.195 21.779 1.00 97.50 242 ASP A O 1
ATOM 1789 N N . THR A 1 243 ? -18.774 -2.009 23.150 1.00 97.44 243 THR A N 1
ATOM 1790 C CA . THR A 1 243 ? -18.927 -3.428 22.800 1.00 97.44 243 THR A CA 1
ATOM 1791 C C . THR A 1 243 ? -20.323 -3.964 23.136 1.00 97.44 243 THR A C 1
ATOM 1793 O O . THR A 1 243 ? -20.905 -4.741 22.362 1.00 97.44 243 THR A O 1
ATOM 1796 N N . ASP A 1 244 ? -20.931 -3.502 24.225 1.00 96.75 244 ASP A N 1
ATOM 1797 C CA . ASP A 1 244 ? -22.253 -3.944 24.670 1.00 96.75 244 ASP A CA 1
ATOM 1798 C C . ASP A 1 244 ? -23.413 -2.981 24.332 1.00 96.75 244 ASP A C 1
ATOM 1800 O O . ASP A 1 244 ? -24.596 -3.366 24.392 1.00 96.75 244 ASP A O 1
ATOM 1804 N N . GLY A 1 245 ? -23.104 -1.760 23.893 1.00 97.06 245 GLY A N 1
ATOM 1805 C CA . GLY A 1 245 ? -24.068 -0.738 23.510 1.00 97.06 245 GLY A CA 1
ATOM 1806 C C . GLY A 1 245 ? -24.793 -0.085 24.689 1.00 97.06 245 GLY A C 1
ATOM 1807 O O . GLY A 1 245 ? -25.952 0.342 24.517 1.00 97.06 245 GLY A O 1
ATOM 1808 N N . ASP A 1 246 ? -24.203 -0.060 25.884 1.00 96.75 246 ASP A N 1
ATOM 1809 C CA . ASP A 1 246 ? -24.791 0.556 27.074 1.00 96.75 246 ASP A CA 1
ATOM 1810 C C . ASP A 1 246 ? -24.580 2.084 27.144 1.00 96.75 246 ASP A C 1
ATOM 1812 O O . ASP A 1 246 ? -25.352 2.794 27.817 1.00 96.75 246 ASP A O 1
ATOM 1816 N N . GLY A 1 247 ? -23.649 2.590 26.329 1.00 96.19 247 GLY A N 1
ATOM 1817 C CA . GLY A 1 247 ? -23.333 3.998 26.142 1.00 96.19 247 GLY A CA 1
ATOM 1818 C C . GLY A 1 247 ? -22.113 4.499 26.915 1.00 96.19 247 GLY A C 1
ATOM 1819 O O . GLY A 1 247 ? -21.800 5.684 26.770 1.00 96.19 247 GLY A O 1
ATOM 1820 N N . ALA A 1 248 ? -21.463 3.672 27.735 1.00 97.38 248 ALA A N 1
ATOM 1821 C CA . ALA A 1 248 ? -20.058 3.857 28.088 1.00 97.38 248 ALA A CA 1
ATOM 1822 C C . ALA A 1 248 ? -19.185 3.185 27.016 1.00 97.38 248 ALA A C 1
ATOM 1824 O O . ALA A 1 248 ? -19.553 2.151 26.479 1.00 97.38 248 ALA A O 1
ATOM 1825 N N . GLY A 1 249 ? -18.077 3.816 26.628 1.00 97.94 249 GLY A N 1
ATOM 1826 C CA . GLY A 1 249 ? -17.136 3.184 25.701 1.00 97.94 249 GLY A CA 1
ATOM 1827 C C . GLY A 1 249 ? -16.163 2.254 26.418 1.00 97.94 249 GLY A C 1
ATOM 1828 O O . GLY A 1 249 ? -15.864 2.467 27.593 1.00 97.94 249 GLY A O 1
ATOM 1829 N N . ASP A 1 250 ? -15.580 1.308 25.686 1.00 98.25 250 ASP A N 1
ATOM 1830 C CA . ASP A 1 250 ? -14.650 0.296 26.221 1.00 98.25 250 ASP A CA 1
ATOM 1831 C C . ASP A 1 250 ? -13.436 0.929 26.949 1.00 98.25 250 ASP A C 1
ATOM 1833 O O . ASP A 1 250 ? -12.833 0.370 27.859 1.00 98.25 250 ASP A O 1
ATOM 1837 N N . ALA A 1 251 ? -13.055 2.162 26.594 1.00 97.31 251 ALA A N 1
ATOM 1838 C CA . ALA A 1 251 ? -11.950 2.862 27.254 1.00 97.31 251 ALA A CA 1
ATOM 1839 C C . ALA A 1 251 ? -12.243 3.272 28.711 1.00 97.31 251 ALA A C 1
ATOM 1841 O O . ALA A 1 251 ? -11.309 3.513 29.486 1.00 97.31 251 ALA A O 1
ATOM 1842 N N . CYS A 1 252 ? -13.520 3.390 29.078 1.00 97.38 252 CYS A N 1
ATOM 1843 C CA . CYS A 1 252 ? -13.968 3.876 30.380 1.00 97.38 252 CYS A CA 1
ATOM 1844 C C . CYS A 1 252 ? -15.050 3.008 31.039 1.00 97.38 252 CYS A C 1
ATOM 1846 O O . CYS A 1 252 ? -15.436 3.301 32.185 1.00 97.38 252 CYS A O 1
ATOM 1848 N N . ASP A 1 253 ? -15.524 1.962 30.361 1.00 98.00 253 ASP A N 1
ATOM 1849 C CA . ASP A 1 253 ? -16.274 0.886 30.988 1.00 98.00 253 ASP A CA 1
ATOM 1850 C C . ASP A 1 253 ? -15.348 0.029 31.874 1.00 98.00 253 ASP A C 1
ATOM 1852 O O . ASP A 1 253 ? -14.129 0.200 31.944 1.00 98.00 253 ASP A O 1
ATOM 1856 N N . VAL A 1 254 ? -15.957 -0.775 32.729 1.00 97.81 254 VAL A N 1
ATOM 1857 C CA . VAL A 1 254 ? -15.302 -1.692 33.659 1.00 97.81 254 VAL A CA 1
ATOM 1858 C C . VAL A 1 254 ? -15.670 -3.151 33.380 1.00 97.81 254 VAL A C 1
ATOM 1860 O O . VAL A 1 254 ? -15.255 -4.006 34.171 1.00 97.81 254 VAL A O 1
ATOM 1863 N N . ASP A 1 255 ? -16.552 -3.380 32.407 1.00 98.19 255 ASP A N 1
ATOM 1864 C CA . ASP A 1 255 ? -17.192 -4.639 32.002 1.00 98.19 255 ASP A CA 1
ATOM 1865 C C . ASP A 1 255 ? -17.699 -4.450 30.554 1.00 98.19 255 ASP A C 1
ATOM 1867 O O . ASP A 1 255 ? -18.894 -4.249 30.345 1.00 98.19 255 ASP A O 1
ATOM 1871 N N . ASP A 1 256 ? -16.774 -4.430 29.585 1.00 98.38 256 ASP A N 1
ATOM 1872 C CA . ASP A 1 256 ? -17.008 -3.987 28.192 1.00 98.38 256 ASP A CA 1
ATOM 1873 C C . ASP A 1 256 ? -18.097 -4.801 27.456 1.00 98.38 256 ASP A C 1
ATOM 1875 O O . ASP A 1 256 ? -18.726 -4.329 26.504 1.00 98.38 256 ASP A O 1
ATOM 1879 N N . ASP A 1 257 ? -18.334 -6.047 27.872 1.00 98.19 257 ASP A N 1
ATOM 1880 C CA . ASP A 1 257 ? -19.323 -6.946 27.272 1.00 98.19 257 ASP A CA 1
ATOM 1881 C C . ASP A 1 257 ? -20.568 -7.205 28.152 1.00 98.19 257 ASP A C 1
ATOM 1883 O O . ASP A 1 257 ? -21.480 -7.962 27.763 1.00 98.19 257 ASP A O 1
ATOM 1887 N N . ASN A 1 258 ? -20.641 -6.541 29.312 1.00 97.75 258 ASN A N 1
ATOM 1888 C CA . ASN A 1 258 ? -21.713 -6.606 30.305 1.00 97.75 258 ASN A CA 1
ATOM 1889 C C . ASN A 1 258 ? -22.097 -8.045 30.724 1.00 97.75 258 ASN A C 1
ATOM 1891 O O . ASN A 1 258 ? -23.271 -8.350 31.031 1.00 97.75 258 ASN A O 1
ATOM 1895 N N . ASP A 1 259 ? -21.136 -8.970 30.748 1.00 98.06 259 ASP A N 1
ATOM 1896 C CA . ASP A 1 259 ? -21.359 -10.365 31.128 1.00 98.06 259 ASP A CA 1
ATOM 1897 C C . ASP A 1 259 ? -21.423 -10.573 32.660 1.00 98.06 259 ASP A C 1
ATOM 1899 O O . ASP A 1 259 ? -21.973 -11.574 33.164 1.00 98.06 259 ASP A O 1
ATOM 1903 N N . GLY A 1 260 ? -20.969 -9.559 33.406 1.00 97.56 260 GLY A N 1
ATOM 1904 C CA . GLY A 1 260 ? -20.941 -9.497 34.860 1.00 97.56 260 GLY A CA 1
ATOM 1905 C C . GLY A 1 260 ? -19.580 -9.801 35.492 1.00 97.56 260 GLY A C 1
ATOM 1906 O O . GLY A 1 260 ? -19.520 -9.922 36.732 1.00 97.56 260 GLY A O 1
ATOM 1907 N N . ILE A 1 261 ? -18.525 -9.947 34.694 1.00 98.38 261 ILE A N 1
ATOM 1908 C CA . ILE A 1 261 ? -17.126 -10.059 35.097 1.00 98.38 261 ILE A CA 1
ATOM 1909 C C . ILE A 1 261 ? -16.394 -8.798 34.618 1.00 98.38 261 ILE A C 1
ATOM 1911 O O . ILE A 1 261 ? -16.495 -8.391 33.484 1.00 98.38 261 ILE A O 1
ATOM 1915 N N . ALA A 1 262 ? -15.659 -8.139 35.515 1.00 98.00 262 ALA A N 1
ATOM 1916 C CA . ALA A 1 262 ? -14.929 -6.929 35.132 1.00 98.00 262 ALA A CA 1
ATOM 1917 C C . ALA A 1 262 ? -13.697 -7.272 34.278 1.00 98.00 262 ALA A C 1
ATOM 1919 O O . ALA A 1 262 ? -12.990 -8.206 34.664 1.00 98.00 262 ALA A O 1
ATOM 1920 N N . ASP A 1 263 ? -13.349 -6.459 33.276 1.00 97.56 263 ASP A N 1
ATOM 1921 C CA . ASP A 1 263 ? -12.326 -6.745 32.240 1.00 97.56 263 ASP A CA 1
ATOM 1922 C C . ASP A 1 263 ? -10.995 -7.236 32.816 1.00 97.56 263 ASP A C 1
ATOM 1924 O O . ASP A 1 263 ? -10.392 -8.206 32.370 1.00 97.56 263 ASP A O 1
ATOM 1928 N N . GLY A 1 264 ? -10.527 -6.609 33.901 1.00 96.81 264 GLY A N 1
ATOM 1929 C CA . GLY A 1 264 ? -9.272 -6.994 34.559 1.00 96.81 264 GLY A CA 1
ATOM 1930 C C . GLY A 1 264 ? -9.289 -8.372 35.247 1.00 96.81 264 GLY A C 1
ATOM 1931 O O . GLY A 1 264 ? -8.276 -8.786 35.821 1.00 96.81 264 GLY A O 1
ATOM 1932 N N . LEU A 1 265 ? -10.440 -9.039 35.283 1.00 98.00 265 LEU A N 1
ATOM 1933 C CA . LEU A 1 265 ? -10.667 -10.398 35.775 1.00 98.00 265 LEU A CA 1
ATOM 1934 C C . LEU A 1 265 ? -11.248 -11.320 34.696 1.00 98.00 265 LEU A C 1
ATOM 1936 O O . LEU A 1 265 ? -11.414 -12.502 35.002 1.00 98.00 265 LEU A O 1
ATOM 1940 N N . ASP A 1 266 ? -11.558 -10.779 33.521 1.00 98.56 266 ASP A N 1
ATOM 1941 C CA . ASP A 1 266 ? -12.194 -11.466 32.411 1.00 98.56 266 ASP A CA 1
ATOM 1942 C C . ASP A 1 266 ? -11.135 -12.061 31.470 1.00 98.56 266 ASP A C 1
ATOM 1944 O O . ASP A 1 266 ? -10.154 -11.399 31.129 1.00 98.56 266 ASP A O 1
ATOM 1948 N N . ASN A 1 267 ? -11.292 -13.327 31.081 1.00 98.25 267 ASN A N 1
ATOM 1949 C CA . ASN A 1 267 ? -10.453 -13.961 30.062 1.00 98.25 267 ASN A CA 1
ATOM 1950 C C . ASN A 1 267 ? -10.956 -13.752 28.618 1.00 98.25 267 ASN A C 1
ATOM 1952 O O . ASN A 1 267 ? -10.285 -14.191 27.689 1.00 98.25 267 ASN A O 1
ATOM 1956 N N . CYS A 1 268 ? -12.090 -13.075 28.434 1.00 98.19 268 CYS A N 1
ATOM 1957 C CA . CYS A 1 268 ? -12.638 -12.573 27.177 1.00 98.19 268 CYS A CA 1
ATOM 1958 C C . CYS A 1 268 ? -13.326 -11.204 27.358 1.00 98.19 268 CYS A C 1
ATOM 1960 O O . CYS A 1 268 ? -14.532 -11.120 27.165 1.00 98.19 268 CYS A O 1
ATOM 1962 N N . PRO A 1 269 ? -12.587 -10.112 27.631 1.00 97.81 269 PRO A N 1
ATOM 1963 C CA . PRO A 1 269 ? -13.182 -8.810 27.966 1.00 97.81 269 PRO A CA 1
ATOM 1964 C C . PRO A 1 269 ? -14.217 -8.261 26.971 1.00 97.81 269 PRO A C 1
ATOM 1966 O O . PRO A 1 269 ? -15.127 -7.550 27.360 1.00 97.81 269 PRO A O 1
ATOM 1969 N N . ALA A 1 270 ? -14.087 -8.594 25.684 1.00 96.75 270 ALA A N 1
ATOM 1970 C CA . ALA A 1 270 ? -14.986 -8.121 24.632 1.00 96.75 270 ALA A CA 1
ATOM 1971 C C . ALA A 1 270 ? -16.025 -9.171 24.177 1.00 96.75 270 ALA A C 1
ATOM 1973 O O . ALA A 1 270 ? -16.690 -8.988 23.152 1.00 96.75 270 ALA A O 1
ATOM 1974 N N . ALA A 1 271 ? -16.133 -10.323 24.851 1.00 97.62 271 ALA A N 1
ATOM 1975 C CA . ALA A 1 271 ? -16.981 -11.424 24.406 1.00 97.62 271 ALA A CA 1
ATOM 1976 C C . ALA A 1 271 ? -17.625 -12.192 25.565 1.00 97.62 271 ALA A C 1
ATOM 1978 O O . ALA A 1 271 ? -17.064 -13.162 26.079 1.00 97.62 271 ALA A O 1
ATOM 1979 N N . ALA A 1 272 ? -18.895 -11.855 25.819 1.00 98.06 272 ALA A N 1
ATOM 1980 C CA . ALA A 1 272 ? -19.627 -12.307 26.994 1.00 98.06 272 ALA A CA 1
ATOM 1981 C C . ALA A 1 272 ? -19.534 -13.818 27.243 1.00 98.06 272 ALA A C 1
ATOM 1983 O O . ALA A 1 272 ? -20.153 -14.642 26.547 1.00 98.06 272 ALA A O 1
ATOM 1984 N N . ASN A 1 273 ? -18.840 -14.189 28.313 1.00 97.94 273 ASN A N 1
ATOM 1985 C CA . ASN A 1 273 ? -18.590 -15.560 28.716 1.00 97.94 273 ASN A CA 1
ATOM 1986 C C . ASN A 1 273 ? -18.672 -15.740 30.252 1.00 97.94 273 ASN A C 1
ATOM 1988 O O . ASN A 1 273 ? -17.719 -16.214 30.875 1.00 97.94 273 ASN A O 1
ATOM 1992 N N . PRO A 1 274 ? -19.863 -15.609 30.886 1.00 97.75 274 PRO A N 1
ATOM 1993 C CA . PRO A 1 274 ? -19.991 -15.542 32.356 1.00 97.75 274 PRO A CA 1
ATOM 1994 C C . PRO A 1 274 ? -19.537 -16.792 33.134 1.00 97.75 274 PRO A C 1
ATOM 1996 O O . PRO A 1 274 ? -19.626 -16.860 34.366 1.00 97.75 274 PRO A O 1
ATOM 1999 N N . LEU A 1 275 ? -19.189 -17.862 32.416 1.00 98.06 275 LEU A N 1
ATOM 2000 C CA . LEU A 1 275 ? -18.660 -19.110 32.954 1.00 98.06 275 LEU A CA 1
ATOM 2001 C C . LEU A 1 275 ? -17.127 -19.163 32.968 1.00 98.06 275 LEU A C 1
ATOM 2003 O O . LEU A 1 275 ? -16.611 -20.027 33.681 1.00 98.06 275 LEU A O 1
ATOM 2007 N N . GLN A 1 276 ? -16.445 -18.262 32.250 1.00 98.31 276 GLN A N 1
ATOM 2008 C CA . GLN A 1 276 ? -14.987 -18.144 32.158 1.00 98.31 276 GLN A CA 1
ATOM 2009 C C . GLN A 1 276 ? -14.346 -19.507 31.846 1.00 98.31 276 GLN A C 1
ATOM 2011 O O . GLN A 1 276 ? -13.471 -19.991 32.567 1.00 98.31 276 GLN A O 1
ATOM 2016 N N . GLU A 1 277 ? -14.902 -20.199 30.843 1.00 98.50 277 GLU A N 1
ATOM 2017 C CA . GLU A 1 277 ? -14.341 -21.459 30.348 1.00 98.50 277 GLU A CA 1
ATOM 2018 C C . GLU A 1 277 ? -13.029 -21.146 29.609 1.00 98.50 277 GLU A C 1
ATOM 2020 O O . GLU A 1 277 ? -12.946 -20.143 28.910 1.00 98.50 277 GLU A O 1
ATOM 2025 N N . ASP A 1 278 ? -12.006 -21.962 29.851 1.00 98.38 278 ASP A N 1
ATOM 2026 C CA . ASP A 1 278 ? -10.634 -21.839 29.336 1.00 98.38 278 ASP A CA 1
ATOM 2027 C C . ASP A 1 278 ? -10.080 -23.271 29.299 1.00 98.38 278 ASP A C 1
ATOM 2029 O O . ASP A 1 278 ? -9.712 -23.862 30.328 1.00 98.38 278 ASP A O 1
ATOM 2033 N N . SER A 1 279 ? -10.254 -23.914 28.148 1.00 98.25 279 SER A N 1
ATOM 2034 C CA . SER A 1 279 ? -10.132 -25.359 27.989 1.00 98.25 279 SER A CA 1
ATOM 2035 C C . SER A 1 279 ? -8.683 -25.838 27.945 1.00 98.25 279 SER A C 1
ATOM 2037 O O . SER A 1 279 ? -8.407 -26.953 28.420 1.00 98.25 279 SER A O 1
ATOM 2039 N N . ASP A 1 280 ? -7.764 -25.032 27.420 1.00 98.12 280 ASP A N 1
ATOM 2040 C CA . ASP A 1 280 ? -6.337 -25.343 27.357 1.00 98.12 280 ASP A CA 1
ATOM 2041 C C . ASP A 1 280 ? -5.496 -24.628 28.428 1.00 98.12 280 ASP A C 1
ATOM 2043 O O . ASP A 1 280 ? -4.447 -25.155 28.806 1.00 98.12 280 ASP A O 1
ATOM 2047 N N . GLY A 1 281 ? -6.019 -23.578 29.063 1.00 98.06 281 GLY A N 1
ATOM 2048 C CA . GLY A 1 281 ? -5.395 -22.903 30.195 1.00 98.06 281 GLY A CA 1
ATOM 2049 C C . GLY A 1 281 ? -4.373 -21.843 29.797 1.00 98.06 281 GLY A C 1
ATOM 2050 O O . GLY A 1 281 ? -3.452 -21.587 30.588 1.00 98.06 281 GLY A O 1
ATOM 2051 N N . ASP A 1 282 ? -4.488 -21.276 28.599 1.00 98.00 282 ASP A N 1
ATOM 2052 C CA . ASP A 1 282 ? -3.544 -20.300 28.058 1.00 98.00 282 ASP A CA 1
ATOM 2053 C C . ASP A 1 282 ? -3.811 -18.855 28.538 1.00 98.00 282 ASP A C 1
ATOM 2055 O O . ASP A 1 282 ? -2.906 -18.011 28.541 1.00 98.00 282 ASP A O 1
ATOM 2059 N N . GLY A 1 283 ? -5.002 -18.621 29.099 1.00 97.44 283 GLY A N 1
ATOM 2060 C CA . GLY A 1 283 ? -5.446 -17.345 29.651 1.00 97.44 283 GLY A CA 1
ATOM 2061 C C . GLY A 1 283 ? -6.444 -16.580 28.780 1.00 97.44 283 GLY A C 1
ATOM 2062 O O . GLY A 1 283 ? -6.938 -15.555 29.253 1.00 97.44 283 GLY A O 1
ATOM 2063 N N . VAL A 1 284 ? -6.760 -17.072 27.583 1.00 98.38 284 VAL A N 1
ATOM 2064 C CA . VAL A 1 284 ? -7.839 -16.613 26.703 1.00 98.38 284 VAL A CA 1
ATOM 2065 C C . VAL A 1 284 ? -9.033 -17.555 26.882 1.00 98.38 284 VAL A C 1
ATOM 2067 O O . VAL A 1 284 ? -8.888 -18.766 27.002 1.00 98.38 284 VAL A O 1
ATOM 2070 N N . GLY A 1 285 ? -10.243 -17.017 27.026 1.00 98.44 285 GLY A N 1
ATOM 2071 C CA . GLY A 1 285 ? -11.421 -17.855 27.253 1.00 98.44 285 GLY A CA 1
ATOM 2072 C C . GLY A 1 285 ? -11.947 -18.517 25.980 1.00 98.44 285 GLY A C 1
ATOM 2073 O O . GLY A 1 285 ? -11.923 -17.926 24.908 1.00 98.44 285 GLY A O 1
ATOM 2074 N N . ASP A 1 286 ? -12.588 -19.683 26.114 1.00 98.50 286 ASP A N 1
ATOM 2075 C CA . ASP A 1 286 ? -13.157 -20.466 24.998 1.00 98.50 286 ASP A CA 1
ATOM 2076 C C . ASP A 1 286 ? -14.120 -19.661 24.089 1.00 98.50 286 ASP A C 1
ATOM 2078 O O . ASP A 1 286 ? -14.438 -20.083 22.977 1.00 98.50 286 ASP A O 1
ATOM 2082 N N . ALA A 1 287 ? -14.667 -18.541 24.578 1.00 97.81 287 ALA A N 1
ATOM 2083 C CA . ALA A 1 287 ? -15.583 -17.677 23.832 1.00 97.81 287 ALA A CA 1
ATOM 2084 C C . ALA A 1 287 ? -14.885 -16.731 22.842 1.00 97.81 287 ALA A C 1
ATOM 2086 O O . ALA A 1 287 ? -15.534 -16.284 21.895 1.00 97.81 287 ALA A O 1
ATOM 2087 N N . CYS A 1 288 ? -13.607 -16.437 23.068 1.00 97.81 288 CYS A N 1
ATOM 2088 C CA . CYS A 1 288 ? -12.787 -15.521 22.281 1.00 97.81 288 CYS A CA 1
ATOM 2089 C C . CYS A 1 288 ? -11.450 -16.140 21.840 1.00 97.81 288 CYS A C 1
ATOM 2091 O O . CYS A 1 288 ? -10.634 -15.443 21.252 1.00 97.81 288 CYS A O 1
ATOM 2093 N N . ASP A 1 289 ? -11.243 -17.429 22.111 1.00 98.44 289 ASP A N 1
ATOM 2094 C CA . ASP A 1 289 ? -10.050 -18.178 21.738 1.00 98.44 289 ASP A CA 1
ATOM 2095 C C . ASP A 1 289 ? -10.195 -18.802 20.335 1.00 98.44 289 ASP A C 1
ATOM 2097 O O . ASP A 1 289 ? -11.022 -19.698 20.105 1.00 98.44 289 ASP A O 1
ATOM 2101 N N . ASN A 1 290 ? -9.369 -18.339 19.395 1.00 98.12 290 ASN A N 1
ATOM 2102 C CA . ASN A 1 290 ? -9.288 -18.825 18.018 1.00 98.12 290 ASN A CA 1
ATOM 2103 C C . ASN A 1 290 ? -8.670 -20.234 17.902 1.00 98.12 290 ASN A C 1
ATOM 2105 O O . ASN A 1 290 ? -8.790 -20.865 16.850 1.00 98.12 290 ASN A O 1
ATOM 2109 N N . CYS A 1 291 ? -8.111 -20.779 18.988 1.00 97.88 291 CYS A N 1
ATOM 2110 C CA . CYS A 1 291 ? -7.589 -22.135 19.105 1.00 97.88 291 CYS A CA 1
ATOM 2111 C C . CYS A 1 291 ? -7.885 -22.807 20.462 1.00 97.88 291 CYS A C 1
ATOM 2113 O O . CYS A 1 291 ? -7.025 -23.513 20.967 1.00 97.88 291 CYS A O 1
ATOM 2115 N N . SER A 1 292 ? -9.145 -22.773 20.930 1.00 97.44 292 SER A N 1
ATOM 2116 C CA . SER A 1 292 ? -9.713 -23.356 22.189 1.00 97.44 292 SER A CA 1
ATOM 2117 C C . SER A 1 292 ? -9.204 -24.697 22.774 1.00 97.44 292 SER A C 1
ATOM 2119 O O . SER A 1 292 ? -9.663 -25.137 23.830 1.00 97.44 292 SER A O 1
ATOM 2121 N N . LEU A 1 293 ? -8.365 -25.460 22.076 1.00 97.12 293 LEU A N 1
ATOM 2122 C CA . LEU A 1 293 ? -7.783 -26.721 22.536 1.00 97.12 293 LEU A CA 1
ATOM 2123 C C . LEU A 1 293 ? -6.243 -26.736 22.484 1.00 97.12 293 LEU A C 1
ATOM 2125 O O . LEU A 1 293 ? -5.658 -27.811 22.693 1.00 97.12 293 LEU A O 1
ATOM 2129 N N . ALA A 1 294 ? -5.595 -25.623 22.151 1.00 97.00 294 ALA A N 1
ATOM 2130 C CA . ALA A 1 294 ? -4.162 -25.512 21.946 1.00 97.00 294 ALA A CA 1
ATOM 2131 C C . ALA A 1 294 ? -3.649 -24.134 22.394 1.00 97.00 294 ALA A C 1
ATOM 2133 O O . ALA A 1 294 ? -3.887 -23.153 21.713 1.00 97.00 294 ALA A O 1
ATOM 2134 N N . GLU A 1 295 ? -2.844 -24.122 23.466 1.00 98.19 295 GLU A N 1
ATOM 2135 C CA . GLU A 1 295 ? -2.374 -22.887 24.107 1.00 98.19 295 GLU A CA 1
ATOM 2136 C C . GLU A 1 295 ? -1.676 -21.923 23.119 1.00 98.19 295 GLU A C 1
ATOM 2138 O O . GLU A 1 295 ? -0.534 -22.178 22.707 1.00 98.19 295 GLU A O 1
ATOM 2143 N N . ASN A 1 296 ? -2.313 -20.791 22.807 1.00 97.19 296 ASN A N 1
ATOM 2144 C CA . ASN A 1 296 ? -1.792 -19.692 21.992 1.00 97.19 296 ASN A CA 1
ATOM 2145 C C . ASN A 1 296 ? -2.207 -18.315 22.564 1.00 97.19 296 ASN A C 1
ATOM 2147 O O . ASN A 1 296 ? -2.964 -17.571 21.939 1.00 97.19 296 ASN A O 1
ATOM 2151 N N . PRO A 1 297 ? -1.612 -17.873 23.693 1.00 97.25 297 PRO A N 1
ATOM 2152 C CA . PRO A 1 297 ? -2.002 -16.616 24.342 1.00 97.25 297 PRO A CA 1
ATOM 2153 C C . PRO A 1 297 ? -1.852 -15.356 23.472 1.00 97.25 297 PRO A C 1
ATOM 2155 O O . PRO A 1 297 ? -2.320 -14.288 23.858 1.00 97.25 297 PRO A O 1
ATOM 2158 N N . GLY A 1 298 ? -1.105 -15.449 22.366 1.00 97.12 298 GLY A N 1
ATOM 2159 C CA . GLY A 1 298 ? -0.920 -14.372 21.396 1.00 97.12 298 GLY A CA 1
ATOM 2160 C C . GLY A 1 298 ? -2.041 -14.262 20.361 1.00 97.12 298 GLY A C 1
ATOM 2161 O O . GLY A 1 298 ? -2.144 -13.209 19.738 1.00 97.12 298 GLY A O 1
ATOM 2162 N N . GLN A 1 299 ? -2.894 -15.289 20.233 1.00 97.81 299 GLN A N 1
ATOM 2163 C CA . GLN A 1 299 ? -4.039 -15.347 19.317 1.00 97.81 299 GLN A CA 1
ATOM 2164 C C . GLN A 1 299 ? -3.668 -14.952 17.878 1.00 97.81 299 GLN A C 1
ATOM 2166 O O . GLN A 1 299 ? -4.461 -14.328 17.178 1.00 97.81 299 GLN A O 1
ATOM 2171 N N . GLU A 1 300 ? -2.451 -15.292 17.442 1.00 97.88 300 GLU A N 1
ATOM 2172 C CA . GLU A 1 300 ? -2.002 -15.038 16.075 1.00 97.88 300 GLU A CA 1
ATOM 2173 C C . GLU A 1 300 ? -2.926 -15.751 15.069 1.00 97.88 300 GLU A C 1
ATOM 2175 O O . GLU A 1 300 ? -3.315 -16.897 15.302 1.00 97.88 300 GLU A O 1
ATOM 2180 N N . ASP A 1 301 ? -3.318 -15.034 14.015 1.00 97.44 301 ASP A N 1
ATOM 2181 C CA . ASP A 1 301 ? -4.241 -15.437 12.940 1.00 97.44 301 ASP A CA 1
ATOM 2182 C C . ASP A 1 301 ? -3.805 -14.674 11.676 1.00 97.44 301 ASP A C 1
ATOM 2184 O O . ASP A 1 301 ? -4.125 -13.492 11.500 1.00 97.44 301 ASP A O 1
ATOM 2188 N N . MET A 1 302 ? -2.922 -15.294 10.892 1.00 95.69 302 MET A N 1
ATOM 2189 C CA . MET A 1 302 ? -2.203 -14.652 9.790 1.00 95.69 302 MET A CA 1
ATOM 2190 C C . MET A 1 302 ? -3.103 -14.322 8.593 1.00 95.69 302 MET A C 1
ATOM 2192 O O . MET A 1 302 ? -2.915 -13.265 7.980 1.00 95.69 302 MET A O 1
ATOM 2196 N N . ASP A 1 303 ? -4.080 -15.169 8.272 1.00 96.31 303 ASP A N 1
ATOM 2197 C CA . ASP A 1 303 ? -4.983 -14.977 7.133 1.00 96.31 303 ASP A CA 1
ATOM 2198 C C . ASP A 1 303 ? -6.329 -14.321 7.515 1.00 96.31 303 ASP A C 1
ATOM 2200 O O . ASP A 1 303 ? -7.066 -13.828 6.648 1.00 96.31 303 ASP A O 1
ATOM 2204 N N . GLY A 1 304 ? -6.624 -14.223 8.814 1.00 96.88 304 GLY A N 1
ATOM 2205 C CA . GLY A 1 304 ? -7.823 -13.594 9.350 1.00 96.88 304 GLY A CA 1
ATOM 2206 C C . GLY A 1 304 ? -9.094 -14.417 9.133 1.00 96.88 304 GLY A C 1
ATOM 2207 O O . GLY A 1 304 ? -10.188 -13.830 9.074 1.00 96.88 304 GLY A O 1
ATOM 2208 N N . ASP A 1 305 ? -8.994 -15.739 8.962 1.00 96.50 305 ASP A N 1
ATOM 2209 C CA . ASP A 1 305 ? -10.152 -16.620 8.777 1.00 96.50 305 ASP A CA 1
ATOM 2210 C C . ASP A 1 305 ? -10.881 -16.964 10.096 1.00 96.50 305 ASP A C 1
ATOM 2212 O O . ASP A 1 305 ? -12.042 -17.415 10.082 1.00 96.50 305 ASP A O 1
ATOM 2216 N N . GLY A 1 306 ? -10.250 -16.648 11.232 1.00 96.00 306 GLY A N 1
ATOM 2217 C CA . GLY A 1 306 ? -10.746 -16.863 12.587 1.00 96.00 306 GLY A CA 1
ATOM 2218 C C . GLY A 1 306 ? -10.268 -18.159 13.249 1.00 96.00 306 GLY A C 1
ATOM 2219 O O . GLY A 1 306 ? -10.668 -18.417 14.390 1.00 96.00 306 GLY A O 1
ATOM 2220 N N . ALA A 1 307 ? -9.470 -18.986 12.575 1.00 97.19 307 ALA A N 1
ATOM 2221 C CA . ALA A 1 307 ? -8.649 -20.022 13.187 1.00 97.19 307 ALA A CA 1
ATOM 2222 C C . ALA A 1 307 ? -7.259 -19.448 13.489 1.00 97.19 307 ALA A C 1
ATOM 2224 O O . ALA A 1 307 ? -6.646 -18.808 12.654 1.00 97.19 307 ALA A O 1
ATOM 2225 N N . GLY A 1 308 ? -6.737 -19.666 14.697 1.00 97.75 308 GLY A N 1
ATOM 2226 C CA . GLY A 1 308 ? -5.384 -19.193 14.996 1.00 97.75 308 GLY A CA 1
ATOM 2227 C C . GLY A 1 308 ? -4.305 -20.035 14.317 1.00 97.75 308 GLY A C 1
ATOM 2228 O O . GLY A 1 308 ? -4.481 -21.245 14.149 1.00 97.75 308 GLY A O 1
ATOM 2229 N N . ASP A 1 309 ? -3.136 -19.446 14.059 1.00 97.81 309 ASP A N 1
ATOM 2230 C CA . ASP A 1 309 ? -1.997 -20.072 13.364 1.00 97.81 309 ASP A CA 1
ATOM 2231 C C . ASP A 1 309 ? -1.632 -21.460 13.931 1.00 97.81 309 ASP A C 1
ATOM 2233 O O . ASP A 1 309 ? -1.168 -22.365 13.234 1.00 97.81 309 ASP A O 1
ATOM 2237 N N . LEU A 1 310 ? -1.821 -21.653 15.243 1.00 97.06 310 LEU A N 1
ATOM 2238 C CA . LEU A 1 310 ? -1.492 -22.904 15.928 1.00 97.06 310 LEU A CA 1
ATOM 2239 C C . LEU A 1 310 ? -2.425 -24.069 15.550 1.00 97.06 310 LEU A C 1
ATOM 2241 O O . LEU A 1 310 ? -2.024 -25.238 15.636 1.00 97.06 310 LEU A O 1
ATOM 2245 N N . CYS A 1 311 ? -3.672 -23.774 15.191 1.00 97.00 311 CYS A N 1
ATOM 2246 C CA . CYS A 1 311 ? -4.703 -24.756 14.870 1.00 97.00 311 CYS A CA 1
ATOM 2247 C C . CYS A 1 311 ? -5.231 -24.653 13.433 1.00 97.00 311 CYS A C 1
ATOM 2249 O O . CYS A 1 311 ? -5.985 -25.547 13.019 1.00 97.00 311 CYS A O 1
ATOM 2251 N N . ASP A 1 312 ? -4.798 -23.644 12.685 1.00 98.00 312 ASP A N 1
ATOM 2252 C CA . ASP A 1 312 ? -5.095 -23.468 11.276 1.00 98.00 312 ASP A CA 1
ATOM 2253 C C . ASP A 1 312 ? -4.350 -24.508 10.407 1.00 98.00 312 ASP A C 1
ATOM 2255 O O . ASP A 1 312 ? -3.129 -24.681 10.522 1.00 98.00 312 ASP A O 1
ATOM 2259 N N . PRO A 1 313 ? -5.055 -25.293 9.568 1.00 97.69 313 PRO A N 1
ATOM 2260 C CA . PRO A 1 313 ? -4.415 -26.150 8.575 1.00 97.69 313 PRO A CA 1
ATOM 2261 C C . PRO A 1 313 ? -3.737 -25.423 7.395 1.00 97.69 313 PRO A C 1
ATOM 2263 O O . PRO A 1 313 ? -3.047 -26.130 6.652 1.00 97.69 313 PRO A O 1
ATOM 2266 N N . ASP A 1 314 ? -3.979 -24.128 7.196 1.00 98.12 314 ASP A N 1
ATOM 2267 C CA . ASP A 1 314 ? -3.629 -23.313 6.021 1.00 98.12 314 ASP A CA 1
ATOM 2268 C C . ASP A 1 314 ? -3.338 -21.853 6.441 1.00 98.12 314 ASP A C 1
ATOM 2270 O O . ASP A 1 314 ? -4.124 -20.958 6.165 1.00 98.12 314 ASP A O 1
ATOM 2274 N N . ILE A 1 315 ? -2.235 -21.638 7.171 1.00 98.06 315 ILE A N 1
ATOM 2275 C CA . ILE A 1 315 ? -1.967 -20.434 7.990 1.00 98.06 315 ILE A CA 1
ATOM 2276 C C . ILE A 1 315 ? -2.005 -19.121 7.191 1.00 98.06 315 ILE A C 1
ATOM 2278 O O . ILE A 1 315 ? -2.343 -18.084 7.751 1.00 98.06 315 ILE A O 1
ATOM 2282 N N . ASP A 1 316 ? -1.645 -19.131 5.911 1.00 97.56 316 ASP A N 1
ATOM 2283 C CA . ASP A 1 316 ? -1.626 -17.931 5.066 1.00 97.56 316 ASP A CA 1
ATOM 2284 C C . ASP A 1 316 ? -2.817 -17.830 4.091 1.00 97.56 316 ASP A C 1
ATOM 2286 O O . ASP A 1 316 ? -2.914 -16.868 3.317 1.00 97.56 316 ASP A O 1
ATOM 2290 N N . GLY A 1 317 ? -3.744 -18.792 4.143 1.00 97.75 317 GLY A N 1
ATOM 2291 C CA . GLY A 1 317 ? -5.003 -18.782 3.403 1.00 97.75 317 GLY A CA 1
ATOM 2292 C C . GLY A 1 317 ? -4.866 -18.879 1.878 1.00 97.75 317 GLY A C 1
ATOM 2293 O O . GLY A 1 317 ? -5.796 -18.506 1.144 1.00 97.75 317 GLY A O 1
ATOM 2294 N N . ASP A 1 318 ? -3.732 -19.357 1.364 1.00 97.75 318 ASP A N 1
ATOM 2295 C CA . ASP A 1 318 ? -3.441 -19.401 -0.072 1.00 97.75 318 ASP A CA 1
ATOM 2296 C C . ASP A 1 318 ? -4.116 -20.596 -0.798 1.00 97.75 318 ASP A C 1
ATOM 2298 O O . ASP A 1 318 ? -4.301 -20.605 -2.028 1.00 97.75 318 ASP A O 1
ATOM 2302 N N . GLY A 1 319 ? -4.602 -21.569 -0.017 1.00 97.44 319 GLY A N 1
ATOM 2303 C CA . GLY A 1 319 ? -5.273 -22.785 -0.463 1.00 97.44 319 GLY A CA 1
ATOM 2304 C C . GLY A 1 319 ? -4.392 -24.040 -0.482 1.00 97.44 319 GLY A C 1
ATOM 2305 O O . GLY A 1 319 ? -4.881 -25.107 -0.905 1.00 97.44 319 GLY A O 1
ATOM 2306 N N . VAL A 1 320 ? -3.137 -23.949 -0.044 1.00 98.00 320 VAL A N 1
ATOM 2307 C CA . VAL A 1 320 ? -2.148 -25.020 0.065 1.00 98.00 320 VAL A CA 1
ATOM 2308 C C . VAL A 1 320 ? -1.816 -25.270 1.537 1.00 98.00 320 VAL A C 1
ATOM 2310 O O . VAL A 1 320 ? -0.984 -24.642 2.151 1.00 98.00 320 VAL A O 1
ATOM 2313 N N . ILE A 1 321 ? -2.393 -26.334 2.097 1.00 98.00 321 ILE A N 1
ATOM 2314 C CA . ILE A 1 321 ? -2.213 -26.649 3.524 1.00 98.00 321 ILE A CA 1
ATOM 2315 C C . ILE A 1 321 ? -0.738 -26.753 3.970 1.00 98.00 321 ILE A C 1
ATOM 2317 O O . ILE A 1 321 ? 0.039 -27.465 3.329 1.00 98.00 321 ILE A O 1
ATOM 2321 N N . ASN A 1 322 ? -0.418 -26.240 5.165 1.00 97.50 322 ASN A N 1
ATOM 2322 C CA . ASN A 1 322 ? 0.934 -25.981 5.712 1.00 97.50 322 ASN A CA 1
ATOM 2323 C C . ASN A 1 322 ? 2.021 -27.049 5.471 1.00 97.50 322 ASN A C 1
ATOM 2325 O O . ASN A 1 322 ? 3.209 -26.762 5.472 1.00 97.50 322 ASN A O 1
ATOM 2329 N N . PHE A 1 323 ? 1.662 -28.337 5.397 1.00 96.75 323 PHE A N 1
ATOM 2330 C CA . PHE A 1 323 ? 2.644 -29.422 5.213 1.00 96.75 323 PHE A CA 1
ATOM 2331 C C . PHE A 1 323 ? 2.914 -29.782 3.743 1.00 96.75 323 PHE A C 1
ATOM 2333 O O . PHE A 1 323 ? 3.733 -30.668 3.478 1.00 96.75 323 PHE A O 1
ATOM 2340 N N . GLN A 1 324 ? 2.138 -29.220 2.819 1.00 98.00 324 GLN A N 1
ATOM 2341 C CA . GLN A 1 324 ? 2.315 -29.314 1.366 1.00 98.00 324 GLN A CA 1
ATOM 2342 C C . GLN A 1 324 ? 2.798 -28.004 0.756 1.00 98.00 324 GLN A C 1
ATOM 2344 O O . GLN A 1 324 ? 3.128 -28.025 -0.423 1.00 98.00 324 GLN A O 1
ATOM 2349 N N . ASP A 1 325 ? 2.808 -26.949 1.556 1.00 98.44 325 ASP A N 1
ATOM 2350 C CA . ASP A 1 325 ? 3.184 -25.603 1.187 1.00 98.44 325 ASP A CA 1
ATOM 2351 C C . ASP A 1 325 ? 4.704 -25.418 1.279 1.00 98.44 325 ASP A C 1
ATOM 2353 O O . ASP A 1 325 ? 5.305 -25.803 2.292 1.00 98.44 325 ASP A O 1
ATOM 2357 N N . ASN A 1 326 ? 5.321 -24.903 0.217 1.00 98.31 326 ASN A N 1
ATOM 2358 C CA . ASN A 1 326 ? 6.731 -24.508 0.214 1.00 98.31 326 ASN A CA 1
ATOM 2359 C C . ASN A 1 326 ? 6.964 -23.110 0.812 1.00 98.31 326 ASN A C 1
ATOM 2361 O O . ASN A 1 326 ? 8.104 -22.796 1.135 1.00 98.31 326 ASN A O 1
ATOM 2365 N N . CYS A 1 327 ? 5.905 -22.337 1.078 1.00 98.06 327 CYS A N 1
ATOM 2366 C CA . CYS A 1 327 ? 5.938 -21.093 1.840 1.00 98.06 327 CYS A CA 1
ATOM 2367 C C . CYS A 1 327 ? 4.794 -20.989 2.869 1.00 98.06 327 CYS A C 1
ATOM 2369 O O . CYS A 1 327 ? 3.983 -20.080 2.770 1.00 98.06 327 CYS A O 1
ATOM 2371 N N . PRO A 1 328 ? 4.794 -21.786 3.963 1.00 97.56 328 PRO A N 1
ATOM 2372 C CA . PRO A 1 328 ? 3.672 -21.888 4.922 1.00 97.56 328 PRO A CA 1
ATOM 2373 C C . PRO A 1 328 ? 3.233 -20.614 5.669 1.00 97.56 328 PRO A C 1
ATOM 2375 O O . PRO A 1 328 ? 2.422 -20.695 6.591 1.00 97.56 328 PRO A O 1
ATOM 2378 N N . TYR A 1 329 ? 3.879 -19.484 5.402 1.00 96.25 329 TYR A N 1
ATOM 2379 C CA . TYR A 1 329 ? 3.673 -18.193 6.051 1.00 96.25 329 TYR A CA 1
ATOM 2380 C C . TYR A 1 329 ? 3.618 -17.041 5.029 1.00 96.25 329 TYR A C 1
ATOM 2382 O O . TYR A 1 329 ? 3.722 -15.876 5.423 1.00 96.25 329 TYR A O 1
ATOM 2390 N N . ALA A 1 330 ? 3.555 -17.340 3.729 1.00 96.06 330 ALA A N 1
ATOM 2391 C CA . ALA A 1 330 ? 3.580 -16.353 2.661 1.00 96.06 330 ALA A CA 1
ATOM 2392 C C . ALA A 1 330 ? 2.802 -16.880 1.454 1.00 96.06 330 ALA A C 1
ATOM 2394 O O . ALA A 1 330 ? 3.323 -17.664 0.669 1.00 96.06 330 ALA A O 1
ATOM 2395 N N . ALA A 1 331 ? 1.589 -16.352 1.283 1.00 97.44 331 ALA A N 1
ATOM 2396 C CA . ALA A 1 331 ? 0.642 -16.862 0.306 1.00 97.44 331 ALA A CA 1
ATOM 2397 C C . ALA A 1 331 ? 1.216 -16.917 -1.120 1.00 97.44 331 ALA A C 1
ATOM 2399 O O . ALA A 1 331 ? 1.408 -15.878 -1.763 1.00 97.44 331 ALA A O 1
ATOM 2400 N N . ASN A 1 332 ? 1.390 -18.128 -1.648 1.00 97.19 332 ASN A N 1
ATOM 2401 C CA . ASN A 1 332 ? 1.922 -18.404 -2.979 1.00 97.19 332 ASN A CA 1
ATOM 2402 C C . ASN A 1 332 ? 1.170 -19.576 -3.654 1.00 97.19 332 ASN A C 1
ATOM 2404 O O . ASN A 1 332 ? 1.720 -20.660 -3.884 1.00 97.19 332 ASN A O 1
ATOM 2408 N N . PRO A 1 333 ? -0.093 -19.364 -4.086 1.00 97.69 333 PRO A N 1
ATOM 2409 C CA . PRO A 1 333 ? -0.963 -20.455 -4.543 1.00 97.69 333 PRO A CA 1
ATOM 2410 C C . PRO A 1 333 ? -0.455 -21.250 -5.760 1.00 97.69 333 PRO A C 1
ATOM 2412 O O . PRO A 1 333 ? -1.025 -22.289 -6.118 1.00 97.69 333 PRO A O 1
ATOM 2415 N N . ASP A 1 334 ? 0.531 -20.722 -6.486 1.00 97.94 334 ASP A N 1
ATOM 2416 C CA . ASP A 1 334 ? 1.180 -21.363 -7.628 1.00 97.94 334 ASP A CA 1
ATOM 2417 C C . ASP A 1 334 ? 2.392 -22.225 -7.254 1.00 97.94 334 ASP A C 1
ATOM 2419 O O . ASP A 1 334 ? 2.745 -23.092 -8.064 1.00 97.94 334 ASP A O 1
ATOM 2423 N N . GLN A 1 335 ? 2.928 -22.071 -6.037 1.00 98.12 335 GLN A N 1
ATOM 2424 C CA . GLN A 1 335 ? 4.002 -22.880 -5.454 1.00 98.12 335 GLN A CA 1
ATOM 2425 C C . GLN A 1 335 ? 5.216 -22.948 -6.388 1.00 98.12 335 GLN A C 1
ATOM 2427 O O . GLN A 1 335 ? 5.727 -24.035 -6.686 1.00 98.12 335 GLN A O 1
ATOM 2432 N N . VAL A 1 336 ? 5.599 -21.791 -6.942 1.00 98.44 336 VAL A N 1
ATOM 2433 C CA . VAL A 1 336 ? 6.848 -21.667 -7.703 1.00 98.44 336 VAL A CA 1
ATOM 2434 C C . VAL A 1 336 ? 8.021 -21.907 -6.745 1.00 98.44 336 VAL A C 1
ATOM 2436 O O . VAL A 1 336 ? 7.919 -21.624 -5.553 1.00 98.44 336 VAL A O 1
ATOM 2439 N N . ASP A 1 337 ? 9.028 -22.586 -7.277 1.00 98.06 337 ASP A N 1
ATOM 2440 C CA . ASP A 1 337 ? 10.239 -23.083 -6.617 1.00 98.06 337 ASP A CA 1
ATOM 2441 C C . ASP A 1 337 ? 11.266 -23.208 -7.754 1.00 98.06 337 ASP A C 1
ATOM 2443 O O . ASP A 1 337 ? 11.291 -24.212 -8.490 1.00 98.06 337 ASP A O 1
ATOM 2447 N N . THR A 1 338 ? 11.924 -22.089 -8.056 1.00 98.06 338 THR A N 1
ATOM 2448 C CA . THR A 1 338 ? 12.734 -21.899 -9.265 1.00 98.06 338 THR A CA 1
ATOM 2449 C C . THR A 1 338 ? 14.000 -22.760 -9.240 1.00 98.06 338 THR A C 1
ATOM 2451 O O . THR A 1 338 ? 14.316 -23.414 -10.251 1.00 98.06 338 THR A O 1
ATOM 2454 N N . ASP A 1 339 ? 14.665 -22.868 -8.095 1.00 97.62 339 ASP A N 1
ATOM 2455 C CA . ASP A 1 339 ? 15.873 -23.670 -7.910 1.00 97.62 339 ASP A CA 1
ATOM 2456 C C . ASP A 1 339 ? 15.605 -25.146 -7.521 1.00 97.62 339 ASP A C 1
ATOM 2458 O O . ASP A 1 339 ? 16.414 -26.049 -7.806 1.00 97.62 339 ASP A O 1
ATOM 2462 N N . GLY A 1 340 ? 14.418 -25.448 -6.992 1.00 97.62 340 GLY A N 1
ATOM 2463 C CA . GLY A 1 340 ? 14.014 -26.777 -6.559 1.00 97.62 340 GLY A CA 1
ATOM 2464 C C . GLY A 1 340 ? 14.572 -27.194 -5.196 1.00 97.62 340 GLY A C 1
ATOM 2465 O O . GLY A 1 340 ? 14.715 -28.416 -4.978 1.00 97.62 340 GLY A O 1
ATOM 2466 N N . ASP A 1 341 ? 14.954 -26.262 -4.321 1.00 97.31 341 ASP A N 1
ATOM 2467 C CA . ASP A 1 341 ? 15.502 -26.564 -2.995 1.00 97.31 341 ASP A CA 1
ATOM 2468 C C . ASP A 1 341 ? 14.416 -26.926 -1.958 1.00 97.31 341 ASP A C 1
ATOM 2470 O O . ASP A 1 341 ? 14.662 -27.732 -1.038 1.00 97.31 341 ASP A O 1
ATOM 2474 N N . GLY A 1 342 ? 13.180 -26.498 -2.233 1.00 96.62 342 GLY A N 1
ATOM 2475 C CA . GLY A 1 342 ? 11.970 -26.794 -1.480 1.00 96.62 342 GLY A CA 1
ATOM 2476 C C . GLY A 1 342 ? 11.410 -25.634 -0.659 1.00 96.62 342 GLY A C 1
ATOM 2477 O O . GLY A 1 342 ? 10.318 -25.828 -0.111 1.00 96.62 342 GLY A O 1
ATOM 2478 N N . ASP A 1 343 ? 12.105 -24.503 -0.579 1.00 97.50 343 ASP A N 1
ATOM 2479 C CA . ASP A 1 343 ? 11.523 -23.205 -0.246 1.00 97.50 343 ASP A CA 1
ATOM 2480 C C . ASP A 1 343 ? 10.925 -22.614 -1.553 1.00 97.50 343 ASP A C 1
ATOM 2482 O O . ASP A 1 343 ? 11.281 -23.019 -2.656 1.00 97.50 343 ASP A O 1
ATOM 2486 N N . GLY A 1 344 ? 9.851 -21.825 -1.474 1.00 97.94 344 GLY A N 1
ATOM 2487 C CA . GLY A 1 344 ? 9.215 -21.261 -2.677 1.00 97.94 344 GLY A CA 1
ATOM 2488 C C . GLY A 1 344 ? 9.658 -19.833 -2.946 1.00 97.94 344 GLY A C 1
ATOM 2489 O O . GLY A 1 344 ? 9.920 -19.112 -1.991 1.00 97.94 344 GLY A O 1
ATOM 2490 N N . ASP A 1 345 ? 9.582 -19.372 -4.197 1.00 97.69 345 ASP A N 1
ATOM 2491 C CA . ASP A 1 345 ? 10.056 -18.034 -4.617 1.00 97.69 345 ASP A CA 1
ATOM 2492 C C . ASP A 1 345 ? 9.462 -16.859 -3.792 1.00 97.69 345 ASP A C 1
ATOM 2494 O O . ASP A 1 345 ? 9.944 -15.737 -3.767 1.00 97.69 345 ASP A O 1
ATOM 2498 N N . SER A 1 346 ? 8.332 -17.069 -3.106 1.00 96.19 346 SER A N 1
ATOM 2499 C CA . SER A 1 346 ? 7.707 -16.037 -2.257 1.00 96.19 346 SER A CA 1
ATOM 2500 C C . SER A 1 346 ? 8.307 -15.920 -0.851 1.00 96.19 346 SER A C 1
ATOM 2502 O O . SER A 1 346 ? 7.971 -14.986 -0.117 1.00 96.19 346 SER A O 1
ATOM 2504 N N . CYS A 1 347 ? 9.127 -16.882 -0.441 1.00 96.25 347 CYS A N 1
ATOM 2505 C CA . CYS A 1 347 ? 9.739 -16.959 0.882 1.00 96.25 347 CYS A CA 1
ATOM 2506 C C . CYS A 1 347 ? 11.201 -17.426 0.867 1.00 96.25 347 CYS A C 1
ATOM 2508 O O . CYS A 1 347 ? 11.822 -17.464 1.936 1.00 96.25 347 CYS A O 1
ATOM 2510 N N . ASP A 1 348 ? 11.730 -17.762 -0.305 1.00 97.50 348 ASP A N 1
ATOM 2511 C CA . ASP A 1 348 ? 13.152 -17.890 -0.562 1.00 97.50 348 ASP A CA 1
ATOM 2512 C C . ASP A 1 348 ? 13.796 -16.492 -0.638 1.00 97.50 348 ASP A C 1
ATOM 2514 O O . ASP A 1 348 ? 13.129 -15.475 -0.831 1.00 97.50 348 ASP A O 1
ATOM 2518 N N . ALA A 1 349 ? 15.086 -16.419 -0.338 1.00 96.62 349 ALA A N 1
ATOM 2519 C CA . ALA A 1 349 ? 15.883 -15.204 -0.430 1.00 96.62 349 ALA A CA 1
ATOM 2520 C C . ALA A 1 349 ? 16.885 -15.233 -1.597 1.00 96.62 349 ALA A C 1
ATOM 2522 O O . ALA A 1 349 ? 17.586 -14.234 -1.775 1.00 96.62 349 ALA A O 1
ATOM 2523 N N . ASP A 1 350 ? 17.014 -16.367 -2.291 1.00 97.62 350 ASP A N 1
ATOM 2524 C CA . ASP A 1 350 ? 17.945 -16.641 -3.397 1.00 97.62 350 ASP A CA 1
ATOM 2525 C C . ASP A 1 350 ? 17.235 -17.591 -4.382 1.00 97.62 350 ASP A C 1
ATOM 2527 O O . ASP A 1 350 ? 17.506 -18.789 -4.402 1.00 97.62 350 ASP A O 1
ATOM 2531 N N . ASP A 1 351 ? 16.268 -17.060 -5.142 1.00 98.06 351 ASP A N 1
ATOM 2532 C CA . ASP A 1 351 ? 15.286 -17.837 -5.927 1.00 98.06 351 ASP A CA 1
ATOM 2533 C C . ASP A 1 351 ? 15.920 -18.800 -6.955 1.00 98.06 351 ASP A C 1
ATOM 2535 O O . ASP A 1 351 ? 15.275 -19.741 -7.436 1.00 98.06 351 ASP A O 1
ATOM 2539 N N . ASP A 1 352 ? 17.172 -18.568 -7.352 1.00 97.62 352 ASP A N 1
ATOM 2540 C CA . ASP A 1 352 ? 17.876 -19.351 -8.362 1.00 97.62 352 ASP A CA 1
ATOM 2541 C C . ASP A 1 352 ? 19.184 -20.022 -7.884 1.00 97.62 352 ASP A C 1
ATOM 2543 O O . ASP A 1 352 ? 19.850 -20.729 -8.666 1.00 97.62 352 ASP A O 1
ATOM 2547 N N . ASP A 1 353 ? 19.477 -19.918 -6.583 1.00 97.69 353 ASP A N 1
ATOM 2548 C CA . ASP A 1 353 ? 20.555 -20.599 -5.852 1.00 97.69 353 ASP A CA 1
ATOM 2549 C C . ASP A 1 353 ? 21.954 -20.306 -6.440 1.00 97.69 353 ASP A C 1
ATOM 2551 O O . ASP A 1 353 ? 22.874 -21.153 -6.450 1.00 97.69 353 ASP A O 1
ATOM 2555 N N . ASP A 1 354 ? 22.127 -19.106 -6.998 1.00 96.69 354 ASP A N 1
ATOM 2556 C CA . ASP A 1 354 ? 23.356 -18.665 -7.653 1.00 96.69 354 ASP A CA 1
ATOM 2557 C C . ASP A 1 354 ? 24.365 -18.030 -6.668 1.00 96.69 354 ASP A C 1
ATOM 2559 O O . ASP A 1 354 ? 25.586 -17.999 -6.925 1.00 96.69 354 ASP A O 1
ATOM 2563 N N . GLY A 1 355 ? 23.876 -17.663 -5.477 1.00 95.69 355 GLY A N 1
ATOM 2564 C CA . GLY A 1 355 ? 24.622 -17.094 -4.363 1.00 95.69 355 GLY A CA 1
ATOM 2565 C C . GLY A 1 355 ? 24.523 -15.573 -4.220 1.00 95.69 355 GLY A C 1
ATOM 2566 O O . GLY A 1 355 ? 25.206 -15.028 -3.333 1.00 95.69 355 GLY A O 1
ATOM 2567 N N . ILE A 1 356 ? 23.741 -14.904 -5.065 1.00 96.19 356 ILE A N 1
ATOM 2568 C CA . ILE A 1 356 ? 23.297 -13.516 -4.936 1.00 96.19 356 ILE A CA 1
ATOM 2569 C C . ILE A 1 356 ? 21.875 -13.528 -4.366 1.00 96.19 356 ILE A C 1
ATOM 2571 O O . ILE A 1 356 ? 21.078 -14.390 -4.672 1.00 96.19 356 ILE A O 1
ATOM 2575 N N . LEU A 1 357 ? 21.583 -12.617 -3.435 1.00 96.88 357 LEU A N 1
ATOM 2576 C CA . LEU A 1 357 ? 20.258 -12.580 -2.811 1.00 96.88 357 LEU A CA 1
ATOM 2577 C C . LEU A 1 357 ? 19.339 -11.651 -3.599 1.00 96.88 357 LEU A C 1
ATOM 2579 O O . LEU A 1 357 ? 19.760 -10.546 -3.958 1.00 96.88 357 LEU A O 1
ATOM 2583 N N . ASP A 1 358 ? 18.072 -12.033 -3.712 1.00 96.38 358 ASP A N 1
ATOM 2584 C CA . ASP A 1 358 ? 17.007 -11.241 -4.330 1.00 96.38 358 ASP A CA 1
ATOM 2585 C C . ASP A 1 358 ? 16.907 -9.825 -3.735 1.00 96.38 358 ASP A C 1
ATOM 2587 O O . ASP A 1 358 ? 16.795 -8.843 -4.460 1.00 96.38 358 ASP A O 1
ATOM 2591 N N . ASP A 1 359 ? 16.987 -9.711 -2.403 1.00 95.19 359 ASP A N 1
ATOM 2592 C CA . ASP A 1 359 ? 17.080 -8.450 -1.641 1.00 95.19 359 ASP A CA 1
ATOM 2593 C C . ASP A 1 359 ? 18.415 -8.411 -0.875 1.00 95.19 359 ASP A C 1
ATOM 2595 O O . ASP A 1 359 ? 18.495 -8.552 0.355 1.00 95.19 359 ASP A O 1
ATOM 2599 N N . GLY A 1 360 ? 19.518 -8.306 -1.617 1.00 94.94 360 GLY A N 1
ATOM 2600 C CA . GLY A 1 360 ? 20.863 -8.390 -1.052 1.00 94.94 360 GLY A CA 1
ATOM 2601 C C . GLY A 1 360 ? 21.300 -7.165 -0.248 1.00 94.94 360 GLY A C 1
ATOM 2602 O O . GLY A 1 360 ? 22.326 -7.233 0.450 1.00 94.94 360 GLY A O 1
ATOM 2603 N N . ASP A 1 361 ? 20.556 -6.056 -0.295 1.00 92.94 361 ASP A N 1
ATOM 2604 C CA . ASP A 1 361 ? 20.768 -4.895 0.575 1.00 92.94 361 ASP A CA 1
ATOM 2605 C C . ASP A 1 361 ? 19.846 -4.842 1.814 1.00 92.94 361 ASP A C 1
ATOM 2607 O O . ASP A 1 361 ? 20.182 -4.171 2.805 1.00 92.94 361 ASP A O 1
ATOM 2611 N N . GLY A 1 362 ? 18.780 -5.649 1.826 1.00 91.88 362 GLY A N 1
ATOM 2612 C CA . GLY A 1 362 ? 17.847 -5.813 2.934 1.00 91.88 362 GLY A CA 1
ATOM 2613 C C . GLY A 1 362 ? 16.884 -4.637 3.097 1.00 91.88 362 GLY A C 1
ATOM 2614 O O . GLY A 1 362 ? 16.514 -4.315 4.238 1.00 91.88 362 GLY A O 1
ATOM 2615 N N . SER A 1 363 ? 16.536 -3.950 2.006 1.00 92.12 363 SER A N 1
ATOM 2616 C CA . SER A 1 363 ? 15.574 -2.843 1.987 1.00 92.12 363 SER A CA 1
ATOM 2617 C C . SER A 1 363 ? 14.133 -3.322 2.207 1.00 92.12 363 SER A C 1
ATOM 2619 O O . SER A 1 363 ? 13.293 -2.542 2.677 1.00 92.12 363 SER A O 1
ATOM 2621 N N . GLY A 1 364 ? 13.859 -4.601 1.932 1.00 90.50 364 GLY A N 1
ATOM 2622 C CA . GLY A 1 364 ? 12.526 -5.189 1.832 1.00 90.50 364 GLY A CA 1
ATOM 2623 C C . GLY A 1 364 ? 11.854 -4.939 0.479 1.00 90.50 364 GLY A C 1
ATOM 2624 O O . GLY A 1 364 ? 10.638 -5.118 0.377 1.00 90.50 364 GLY A O 1
ATOM 2625 N N . ILE A 1 365 ? 12.596 -4.463 -0.527 1.00 87.00 365 ILE A N 1
ATOM 2626 C CA . ILE A 1 365 ? 12.104 -4.161 -1.874 1.00 87.00 365 ILE A CA 1
ATOM 2627 C C . ILE A 1 365 ? 13.072 -4.762 -2.901 1.00 87.00 365 ILE A C 1
ATOM 2629 O O . ILE A 1 365 ? 14.069 -4.148 -3.236 1.00 87.00 365 ILE A O 1
ATOM 2633 N N . ILE A 1 366 ? 12.733 -5.927 -3.453 1.00 89.38 366 ILE A N 1
ATOM 2634 C CA . ILE A 1 366 ? 13.526 -6.585 -4.504 1.00 89.38 366 ILE A CA 1
ATOM 2635 C C . ILE A 1 366 ? 13.623 -5.688 -5.753 1.00 89.38 366 ILE A C 1
ATO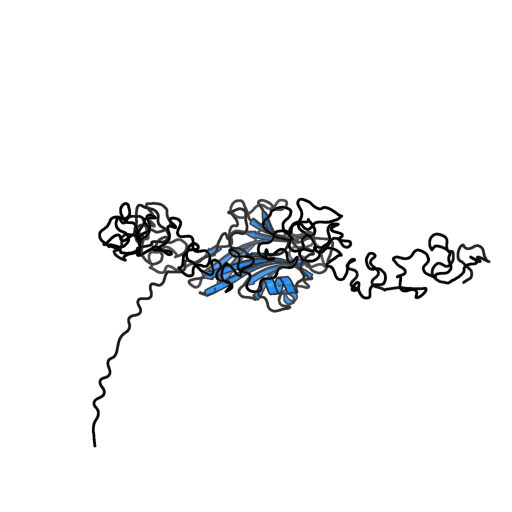M 2637 O O . ILE A 1 366 ? 12.607 -5.186 -6.254 1.00 89.38 366 ILE A O 1
ATOM 2641 N N . GLY A 1 367 ? 14.844 -5.511 -6.264 1.00 88.62 367 GLY A N 1
ATOM 2642 C CA . GLY A 1 367 ? 15.161 -4.795 -7.501 1.00 88.62 367 GLY A CA 1
ATOM 2643 C C . GLY A 1 367 ? 15.208 -3.268 -7.372 1.00 88.62 367 GLY A C 1
ATOM 2644 O O . GLY A 1 367 ? 15.267 -2.573 -8.393 1.00 88.62 367 GLY A O 1
ATOM 2645 N N . ASP A 1 368 ? 15.157 -2.709 -6.157 1.00 90.00 368 ASP A N 1
ATOM 2646 C CA . ASP A 1 368 ? 15.292 -1.262 -5.949 1.00 90.00 368 ASP A CA 1
ATOM 2647 C C . ASP A 1 368 ? 16.754 -0.791 -5.957 1.00 90.00 368 ASP A C 1
ATOM 2649 O O . ASP A 1 368 ? 17.024 0.389 -6.232 1.00 90.00 368 ASP A O 1
ATOM 2653 N N . ASN A 1 369 ? 17.691 -1.722 -5.762 1.00 92.06 369 ASN A N 1
ATOM 2654 C CA . ASN A 1 369 ? 19.127 -1.504 -5.871 1.00 92.06 369 ASN A CA 1
ATOM 2655 C C . ASN A 1 369 ? 19.845 -2.674 -6.592 1.00 92.06 369 ASN A C 1
ATOM 2657 O O . ASN A 1 369 ? 20.661 -3.353 -5.963 1.00 92.06 369 ASN A O 1
ATOM 2661 N N . PRO A 1 370 ? 19.606 -2.898 -7.904 1.00 92.62 370 PRO A N 1
ATOM 2662 C CA . PRO A 1 370 ? 20.185 -4.024 -8.642 1.00 92.62 370 PRO A CA 1
ATOM 2663 C C . PRO A 1 370 ? 21.715 -4.005 -8.666 1.00 92.62 370 PRO A C 1
ATOM 2665 O O . PRO A 1 370 ? 22.346 -2.942 -8.756 1.00 92.62 370 PRO A O 1
ATOM 2668 N N . CYS A 1 371 ? 22.326 -5.183 -8.623 1.00 92.25 371 CYS A N 1
ATOM 2669 C CA . CYS A 1 371 ? 23.756 -5.333 -8.820 1.00 92.25 371 CYS A CA 1
ATOM 2670 C C . CYS A 1 371 ? 24.151 -4.935 -10.253 1.00 92.25 371 CYS A C 1
ATOM 2672 O O . CYS A 1 371 ? 23.443 -5.183 -11.229 1.00 92.25 371 CYS A O 1
ATOM 2674 N N . VAL A 1 372 ? 25.311 -4.287 -10.375 1.00 86.81 372 VAL A N 1
ATOM 2675 C CA . VAL A 1 372 ? 25.890 -3.835 -11.648 1.00 86.81 372 VAL A CA 1
ATOM 2676 C C . VAL A 1 372 ? 27.396 -4.076 -11.639 1.00 86.81 372 VAL A C 1
ATOM 2678 O O . VAL A 1 372 ? 28.021 -4.057 -10.575 1.00 86.81 372 VAL A O 1
ATOM 2681 N N . ASP A 1 373 ? 28.004 -4.250 -12.815 1.00 75.69 373 ASP A N 1
ATOM 2682 C CA . ASP A 1 373 ? 29.464 -4.327 -12.991 1.00 75.69 373 ASP A CA 1
ATOM 2683 C C . ASP A 1 373 ? 30.166 -5.400 -12.112 1.00 75.69 373 ASP A C 1
ATOM 2685 O O . ASP A 1 373 ? 31.319 -5.222 -11.686 1.00 75.69 373 ASP A O 1
ATOM 2689 N N . GLY A 1 374 ? 29.493 -6.521 -11.823 1.00 78.75 374 GLY A N 1
ATOM 2690 C CA . GLY A 1 374 ? 30.025 -7.607 -10.989 1.00 78.75 374 GLY A CA 1
ATOM 2691 C C . GLY A 1 374 ? 30.076 -7.319 -9.485 1.00 78.75 374 GLY A C 1
ATOM 2692 O O . GLY A 1 374 ? 30.823 -7.974 -8.743 1.00 78.75 374 GLY A O 1
ATOM 2693 N N . GLU A 1 375 ? 29.318 -6.325 -9.014 1.00 87.31 375 GLU A N 1
ATOM 2694 C CA . GLU A 1 375 ? 28.951 -6.228 -7.600 1.00 87.31 375 GLU A CA 1
ATOM 2695 C C . GLU A 1 375 ? 28.089 -7.441 -7.203 1.00 87.31 375 GLU A C 1
ATOM 2697 O O . GLU A 1 375 ? 27.311 -7.951 -7.994 1.00 87.31 375 GLU A O 1
ATOM 2702 N N . THR A 1 376 ? 28.280 -7.944 -5.981 1.00 89.06 376 THR A N 1
ATOM 2703 C CA . THR A 1 376 ? 27.658 -9.203 -5.502 1.00 89.06 376 THR A CA 1
ATOM 2704 C C . THR A 1 376 ? 27.219 -9.122 -4.037 1.00 89.06 376 THR A C 1
ATOM 2706 O O . THR A 1 376 ? 26.977 -10.127 -3.375 1.00 89.06 376 THR A O 1
ATOM 2709 N N . THR A 1 377 ? 27.228 -7.920 -3.451 1.00 90.81 377 THR A N 1
ATOM 2710 C CA . THR A 1 377 ? 26.877 -7.712 -2.039 1.00 90.81 377 THR A CA 1
ATOM 2711 C C . THR A 1 377 ? 26.247 -6.345 -1.843 1.00 90.81 377 THR A C 1
ATOM 2713 O O . THR A 1 377 ? 26.793 -5.368 -2.356 1.00 90.81 377 THR A O 1
ATOM 2716 N N . ASN A 1 378 ? 25.229 -6.244 -0.979 1.00 92.06 378 ASN A N 1
ATOM 2717 C CA . ASN A 1 378 ? 24.535 -4.979 -0.699 1.00 92.06 378 ASN A CA 1
ATOM 2718 C C . ASN A 1 378 ? 23.919 -4.366 -1.975 1.00 92.06 378 ASN A C 1
ATOM 2720 O O . ASN A 1 378 ? 23.978 -3.150 -2.185 1.00 92.06 378 ASN A O 1
ATOM 2724 N N . CYS A 1 379 ? 23.402 -5.242 -2.824 1.00 93.44 379 CYS A N 1
ATOM 2725 C CA . CYS A 1 379 ? 22.626 -4.981 -4.023 1.00 93.44 379 CYS A CA 1
ATOM 2726 C C . CYS A 1 379 ? 21.756 -6.214 -4.279 1.00 93.44 379 CYS A C 1
ATOM 2728 O O . CYS A 1 379 ? 22.081 -7.292 -3.772 1.00 93.44 379 CYS A O 1
ATOM 2730 N N . ASP A 1 380 ? 20.684 -6.014 -5.023 1.00 95.50 380 ASP A N 1
ATOM 2731 C CA . ASP A 1 380 ? 19.680 -7.012 -5.372 1.00 95.50 380 ASP A CA 1
ATOM 2732 C C . ASP A 1 380 ? 20.104 -7.769 -6.624 1.00 95.50 380 ASP A C 1
ATOM 2734 O O . ASP A 1 380 ? 20.771 -7.194 -7.491 1.00 95.50 380 ASP A O 1
ATOM 2738 N N . ASP A 1 381 ? 19.693 -9.026 -6.741 1.00 96.62 381 ASP A N 1
ATOM 2739 C CA . ASP A 1 381 ? 19.921 -9.799 -7.955 1.00 96.62 381 ASP A CA 1
ATOM 2740 C C . ASP A 1 381 ? 19.256 -9.127 -9.170 1.00 96.62 381 ASP A C 1
ATOM 2742 O O . ASP A 1 381 ? 18.041 -8.904 -9.209 1.00 96.62 381 ASP A O 1
ATOM 2746 N N . ASN A 1 382 ? 20.053 -8.785 -10.183 1.00 94.88 382 ASN A N 1
ATOM 2747 C CA . ASN A 1 382 ? 19.548 -8.184 -11.414 1.00 94.88 382 ASN A CA 1
ATOM 2748 C C . ASN A 1 382 ? 18.881 -9.206 -12.362 1.00 94.88 382 ASN A C 1
ATOM 2750 O O . ASN A 1 382 ? 18.289 -8.802 -13.367 1.00 94.88 382 ASN A O 1
ATOM 2754 N N . CYS A 1 383 ? 18.917 -10.499 -12.021 1.00 96.00 383 CYS A N 1
ATOM 2755 C CA . CYS A 1 383 ? 18.226 -11.604 -12.672 1.00 96.00 383 CYS A CA 1
ATOM 2756 C C . CYS A 1 383 ? 17.669 -12.656 -11.701 1.00 96.00 383 CYS A C 1
ATOM 2758 O O . CYS A 1 383 ? 17.731 -13.831 -12.021 1.00 96.00 383 CYS A O 1
ATOM 2760 N N . GLN A 1 384 ? 16.984 -12.233 -10.636 1.00 95.75 384 GLN A N 1
ATOM 2761 C CA . GLN A 1 384 ? 16.262 -13.027 -9.613 1.00 95.75 384 GLN A CA 1
ATOM 2762 C C . GLN A 1 384 ? 15.990 -14.536 -9.864 1.00 95.75 384 GLN A C 1
ATOM 2764 O O . GLN A 1 384 ? 16.138 -15.347 -8.973 1.00 95.75 384 GLN A O 1
ATOM 2769 N N . THR A 1 385 ? 15.515 -14.938 -11.049 1.00 96.44 385 THR A N 1
ATOM 2770 C CA . THR A 1 385 ? 15.107 -16.333 -11.339 1.00 96.44 385 THR A CA 1
ATOM 2771 C C . THR A 1 385 ? 15.991 -17.034 -12.381 1.00 96.44 385 THR A C 1
ATOM 2773 O O . THR A 1 385 ? 15.606 -18.056 -12.962 1.00 96.44 385 THR A O 1
ATOM 2776 N N . THR A 1 386 ? 17.130 -16.447 -12.749 1.00 97.19 386 THR A N 1
ATOM 2777 C CA . THR A 1 386 ? 18.031 -16.932 -13.799 1.00 97.19 386 THR A CA 1
ATOM 2778 C C . THR A 1 386 ? 19.493 -16.809 -13.363 1.00 97.19 386 THR A C 1
ATOM 2780 O O . THR A 1 386 ? 20.058 -15.727 -13.508 1.00 97.19 386 THR A O 1
ATOM 2783 N N . PRO A 1 387 ? 20.157 -17.936 -13.023 1.00 97.50 387 PRO A N 1
ATOM 2784 C CA . PRO A 1 387 ? 21.454 -17.894 -12.358 1.00 97.50 387 PRO A CA 1
ATOM 2785 C C . PRO A 1 387 ? 22.504 -17.109 -13.139 1.00 97.50 387 PRO A C 1
ATOM 2787 O O . PRO A 1 387 ? 22.915 -17.521 -14.238 1.00 97.50 387 PRO A O 1
ATOM 2790 N N . ASN A 1 388 ? 23.008 -16.036 -12.545 1.00 94.88 388 ASN A N 1
ATOM 2791 C CA . ASN A 1 388 ? 24.029 -15.155 -13.090 1.00 94.88 388 ASN A CA 1
ATOM 2792 C C . ASN A 1 388 ? 24.966 -14.593 -11.993 1.00 94.88 388 ASN A C 1
ATOM 2794 O O . ASN A 1 388 ? 25.072 -13.378 -11.819 1.00 94.88 388 ASN A O 1
ATOM 2798 N N . PRO A 1 389 ? 25.824 -15.431 -11.371 1.00 95.06 389 PRO A N 1
ATOM 2799 C CA . PRO A 1 389 ? 26.624 -15.027 -10.203 1.00 95.06 389 PRO A CA 1
ATOM 2800 C C . PRO A 1 389 ? 27.612 -13.873 -10.438 1.00 95.06 389 PRO A C 1
ATOM 2802 O O . PRO A 1 389 ? 28.215 -13.353 -9.497 1.00 95.06 389 PRO A O 1
ATOM 2805 N N . ASP A 1 390 ? 27.873 -13.552 -11.709 1.00 93.75 390 ASP A N 1
ATOM 2806 C CA . ASP A 1 390 ? 28.769 -12.484 -12.145 1.00 93.75 390 ASP A CA 1
ATOM 2807 C C . ASP A 1 390 ? 28.027 -11.150 -12.403 1.00 93.75 390 ASP A C 1
ATOM 2809 O O . ASP A 1 390 ? 28.703 -10.141 -12.594 1.00 93.75 390 ASP A O 1
ATOM 2813 N N . GLN A 1 391 ? 26.683 -11.132 -12.371 1.00 94.06 391 GLN A N 1
ATOM 2814 C CA . GLN A 1 391 ? 25.812 -9.945 -12.426 1.00 94.06 391 GLN A CA 1
ATOM 2815 C C . GLN A 1 391 ? 26.207 -8.959 -13.549 1.00 94.06 391 GLN A C 1
ATOM 2817 O O . GLN A 1 391 ? 26.326 -7.747 -13.335 1.00 94.06 391 GLN A O 1
ATOM 2822 N N . GLU A 1 392 ? 26.484 -9.497 -14.744 1.00 93.69 392 GLU A N 1
ATOM 2823 C CA . GLU A 1 392 ? 26.760 -8.705 -15.950 1.00 93.69 392 GLU A CA 1
ATOM 2824 C C . GLU A 1 392 ? 25.483 -7.951 -16.372 1.00 93.69 392 GLU A C 1
ATOM 2826 O O . GLU A 1 392 ? 24.378 -8.469 -16.221 1.00 93.69 392 GLU A O 1
ATOM 2831 N N . ASN A 1 393 ? 25.647 -6.695 -16.788 1.00 91.44 393 ASN A N 1
ATOM 2832 C CA . ASN A 1 393 ? 24.582 -5.769 -17.182 1.00 91.44 393 ASN A CA 1
ATOM 2833 C C . ASN A 1 393 ? 25.227 -4.703 -18.083 1.00 91.44 393 ASN A C 1
ATOM 2835 O O . ASN A 1 393 ? 25.903 -3.787 -17.591 1.00 91.44 393 ASN A O 1
ATOM 2839 N N . PHE A 1 394 ? 25.155 -4.904 -19.395 1.00 90.94 394 PHE A N 1
ATOM 2840 C CA . PHE A 1 394 ? 25.953 -4.163 -20.362 1.00 90.94 394 PHE A CA 1
ATOM 2841 C C . PHE A 1 394 ? 25.387 -2.769 -20.676 1.00 90.94 394 PHE A C 1
ATOM 2843 O O . PHE A 1 394 ? 26.161 -1.806 -20.801 1.00 90.94 394 PHE A O 1
ATOM 2850 N N . ASP A 1 395 ? 24.069 -2.624 -20.759 1.00 88.88 395 ASP A N 1
ATOM 2851 C CA . ASP A 1 395 ? 23.391 -1.346 -20.992 1.00 88.88 395 ASP A CA 1
ATOM 2852 C C . ASP A 1 395 ? 23.217 -0.494 -19.714 1.00 88.88 395 ASP A C 1
ATOM 2854 O O . ASP A 1 395 ? 23.087 0.740 -19.779 1.00 88.88 395 ASP A O 1
ATOM 2858 N N . GLY A 1 396 ? 23.341 -1.121 -18.542 1.00 88.00 396 GLY A N 1
ATOM 2859 C CA . GLY A 1 396 ? 23.217 -0.501 -17.230 1.00 88.00 396 GLY A CA 1
ATOM 2860 C C . GLY A 1 396 ? 21.771 -0.222 -16.825 1.00 88.00 396 GLY A C 1
ATOM 2861 O O . GLY A 1 396 ? 21.541 0.716 -16.042 1.00 88.00 396 GLY A O 1
ATOM 2862 N N . ASP A 1 397 ? 20.808 -0.956 -17.380 1.00 88.25 397 ASP A N 1
ATOM 2863 C CA . ASP A 1 397 ? 19.408 -0.885 -16.992 1.00 88.25 397 ASP A CA 1
ATOM 2864 C C . ASP A 1 397 ? 19.151 -1.679 -15.681 1.00 88.25 397 ASP A C 1
ATOM 2866 O O . ASP A 1 397 ? 20.053 -1.859 -14.860 1.00 88.25 397 ASP A O 1
ATOM 2870 N N . SER A 1 398 ? 17.904 -2.041 -15.373 1.00 88.31 398 SER A N 1
ATOM 2871 C CA . SER A 1 398 ? 17.578 -2.781 -14.139 1.00 88.31 398 SER A CA 1
ATOM 2872 C C . SER A 1 398 ? 17.720 -4.305 -14.239 1.00 88.31 398 SER A C 1
ATOM 2874 O O . SER A 1 398 ? 17.526 -4.981 -13.231 1.00 88.31 398 SER A O 1
ATOM 2876 N N . ARG A 1 399 ? 17.995 -4.843 -15.424 1.00 91.56 399 ARG A N 1
ATOM 2877 C CA . ARG A 1 399 ? 18.065 -6.269 -15.732 1.00 91.56 399 ARG A CA 1
ATOM 2878 C C . ARG A 1 399 ? 19.503 -6.658 -16.053 1.00 91.56 399 ARG A C 1
ATOM 2880 O O . ARG A 1 399 ? 20.270 -5.877 -16.595 1.00 91.56 399 ARG A O 1
ATOM 2887 N N . GLY A 1 400 ? 19.904 -7.852 -15.639 1.00 94.19 400 GLY A N 1
ATOM 2888 C CA . GLY A 1 400 ? 21.192 -8.406 -16.045 1.00 94.19 400 GLY A CA 1
ATOM 2889 C C . GLY A 1 400 ? 21.124 -9.071 -17.416 1.00 94.19 400 GLY A C 1
ATOM 2890 O O . GLY A 1 400 ? 20.082 -9.605 -17.798 1.00 94.19 400 GLY A O 1
ATOM 2891 N N . ASP A 1 401 ? 22.269 -9.169 -18.089 1.00 93.94 401 ASP A N 1
ATOM 2892 C CA . ASP A 1 401 ? 22.410 -9.773 -19.427 1.00 93.94 401 ASP A CA 1
ATOM 2893 C C . ASP A 1 401 ? 21.867 -11.223 -19.482 1.00 93.94 401 ASP A C 1
ATOM 2895 O O . ASP A 1 401 ? 21.457 -11.759 -20.506 1.00 93.94 401 ASP A O 1
ATOM 2899 N N . ALA A 1 402 ? 21.848 -11.933 -18.347 1.00 94.56 402 ALA A N 1
ATOM 2900 C CA . ALA A 1 402 ? 21.354 -13.311 -18.299 1.00 94.56 402 ALA A CA 1
ATOM 2901 C C . ALA A 1 402 ? 19.829 -13.433 -18.483 1.00 94.56 402 ALA A C 1
ATOM 2903 O O . ALA A 1 402 ? 19.340 -14.499 -18.877 1.00 94.56 402 ALA A O 1
ATOM 2904 N N . CYS A 1 403 ? 19.087 -12.371 -18.172 1.00 94.75 403 CYS A N 1
ATOM 2905 C CA . CYS A 1 403 ? 17.629 -12.305 -18.204 1.00 94.75 403 CYS A CA 1
ATOM 2906 C C . CYS A 1 403 ? 17.096 -11.105 -19.009 1.00 94.75 403 CYS A C 1
ATOM 2908 O O . CYS A 1 403 ? 15.869 -10.896 -19.069 1.00 94.75 403 CYS A O 1
ATOM 2910 N N . ASP A 1 404 ? 17.996 -10.355 -19.644 1.00 94.69 404 ASP A N 1
ATOM 2911 C CA . ASP A 1 404 ? 17.674 -9.419 -20.704 1.00 94.69 404 ASP A CA 1
ATOM 2912 C C . ASP A 1 404 ? 17.456 -10.149 -22.040 1.00 94.69 404 ASP A C 1
ATOM 2914 O O . ASP A 1 404 ? 17.710 -11.343 -22.202 1.00 94.69 404 ASP A O 1
ATOM 2918 N N . THR A 1 405 ? 16.800 -9.458 -22.958 1.00 95.94 405 THR A N 1
ATOM 2919 C CA . THR A 1 405 ? 16.561 -9.892 -24.331 1.00 95.94 405 THR A CA 1
ATOM 2920 C C . THR A 1 405 ? 17.179 -8.949 -25.361 1.00 95.94 405 THR A C 1
ATOM 2922 O O . THR A 1 405 ? 17.028 -9.229 -26.550 1.00 95.94 405 THR A O 1
ATOM 2925 N N . ASP A 1 406 ? 17.735 -7.818 -24.928 1.00 95.06 406 ASP A N 1
ATOM 2926 C CA . ASP A 1 406 ? 18.373 -6.764 -25.723 1.00 95.06 406 ASP A CA 1
ATOM 2927 C C . ASP A 1 406 ? 19.526 -6.186 -24.881 1.00 95.06 406 ASP A C 1
ATOM 2929 O O . ASP A 1 406 ? 19.417 -5.094 -24.331 1.00 95.06 406 ASP A O 1
ATOM 2933 N N . ASP A 1 407 ? 20.600 -6.969 -24.734 1.00 94.75 407 ASP A N 1
ATOM 2934 C CA . ASP A 1 407 ? 21.708 -6.750 -23.784 1.00 94.75 407 ASP A CA 1
ATOM 2935 C C . ASP A 1 407 ? 22.382 -5.360 -23.918 1.00 94.75 407 ASP A C 1
ATOM 2937 O O . ASP A 1 407 ? 23.060 -4.889 -23.000 1.00 94.75 407 ASP A O 1
ATOM 2941 N N . ASP A 1 408 ? 22.245 -4.683 -25.063 1.00 94.44 408 ASP A N 1
ATOM 2942 C CA . ASP A 1 408 ? 22.847 -3.374 -25.323 1.00 94.44 408 ASP A CA 1
ATOM 2943 C C . ASP A 1 408 ? 21.868 -2.232 -25.651 1.00 94.44 408 ASP A C 1
ATOM 2945 O O . ASP A 1 408 ? 22.294 -1.094 -25.916 1.00 94.44 408 ASP A O 1
ATOM 2949 N N . ASP A 1 409 ? 20.568 -2.507 -25.532 1.00 95.31 409 ASP A N 1
ATOM 2950 C CA . ASP A 1 409 ? 19.472 -1.540 -25.595 1.00 95.31 409 ASP A CA 1
ATOM 2951 C C . ASP A 1 409 ? 19.427 -0.761 -26.934 1.00 95.31 409 ASP A C 1
ATOM 2953 O O . ASP A 1 409 ? 19.023 0.416 -27.027 1.00 95.31 409 ASP A O 1
ATOM 2957 N N . ASP A 1 410 ? 19.878 -1.400 -28.019 1.00 95.56 410 ASP A N 1
ATOM 2958 C CA . ASP A 1 410 ? 19.911 -0.82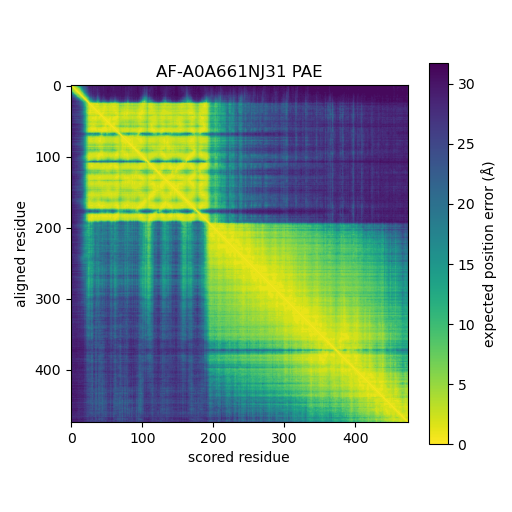9 -29.366 1.00 95.56 410 ASP A CA 1
ATOM 2959 C C . ASP A 1 410 ? 18.593 -1.035 -30.148 1.00 95.56 410 ASP A C 1
ATOM 2961 O O . ASP A 1 410 ? 18.335 -0.371 -31.174 1.00 95.56 410 ASP A O 1
ATOM 2965 N N . GLY A 1 411 ? 17.704 -1.873 -29.601 1.00 95.31 411 GLY A N 1
ATOM 2966 C CA . GLY A 1 411 ? 16.388 -2.207 -30.125 1.00 95.31 411 GLY A CA 1
ATOM 2967 C C . GLY A 1 411 ? 16.345 -3.491 -30.955 1.00 95.31 411 GLY A C 1
ATOM 2968 O O . GLY A 1 411 ? 15.333 -3.713 -31.650 1.00 95.31 411 GLY A O 1
ATOM 2969 N N . ILE A 1 412 ? 17.407 -4.297 -30.943 1.00 96.19 412 ILE A N 1
ATOM 2970 C CA . ILE A 1 412 ? 17.522 -5.573 -31.642 1.00 96.19 412 ILE A CA 1
ATOM 2971 C C . ILE A 1 412 ? 17.703 -6.701 -30.621 1.00 96.19 412 ILE A C 1
ATOM 2973 O O . ILE A 1 412 ? 18.723 -6.832 -29.981 1.00 96.19 412 ILE A O 1
ATOM 2977 N N . ASP A 1 413 ? 16.711 -7.589 -30.552 1.00 95.94 413 ASP A N 1
ATOM 2978 C CA . ASP A 1 413 ? 16.738 -8.755 -29.658 1.00 95.94 413 ASP A CA 1
ATOM 2979 C C . ASP A 1 413 ? 17.976 -9.648 -29.896 1.00 95.94 413 ASP A C 1
ATOM 2981 O O . ASP A 1 413 ? 18.253 -10.000 -31.053 1.00 95.94 413 ASP A O 1
ATOM 2985 N N . ASP A 1 414 ? 18.647 -10.095 -28.828 1.00 94.75 414 ASP A N 1
ATOM 2986 C CA . ASP A 1 414 ? 19.908 -10.864 -28.867 1.00 94.75 414 ASP A CA 1
ATOM 2987 C C . ASP A 1 414 ? 19.826 -12.106 -29.760 1.00 94.75 414 ASP A C 1
ATOM 2989 O O . ASP A 1 414 ? 20.812 -12.620 -30.286 1.00 94.75 414 ASP A O 1
ATOM 2993 N N . THR A 1 415 ? 18.629 -12.665 -29.955 1.00 95.75 415 THR A N 1
ATOM 2994 C CA . THR A 1 415 ? 18.461 -13.840 -30.819 1.00 95.75 415 THR A CA 1
ATOM 2995 C C . THR A 1 415 ? 18.684 -13.545 -32.304 1.00 95.75 415 THR A C 1
ATOM 2997 O O . THR A 1 415 ? 18.804 -14.485 -33.108 1.00 95.75 415 THR A O 1
ATOM 3000 N N . VAL A 1 416 ? 18.691 -12.268 -32.688 1.00 96.50 416 VAL A N 1
ATOM 3001 C CA . VAL A 1 416 ? 18.890 -11.781 -34.056 1.00 96.50 416 VAL A CA 1
ATOM 3002 C C . VAL A 1 416 ? 19.927 -10.666 -34.175 1.00 96.50 416 VAL A C 1
ATOM 3004 O O . VAL A 1 416 ? 20.253 -10.332 -35.316 1.00 96.50 416 VAL A O 1
ATOM 3007 N N . ASP A 1 417 ? 20.427 -10.138 -33.061 1.00 97.19 417 ASP A N 1
ATOM 3008 C CA . ASP A 1 417 ? 21.524 -9.182 -33.025 1.00 97.19 417 ASP A CA 1
ATOM 3009 C C . ASP A 1 417 ? 22.844 -9.836 -33.477 1.00 97.19 417 ASP A C 1
ATOM 3011 O O . ASP A 1 417 ? 23.167 -10.967 -33.117 1.00 97.19 417 ASP A O 1
ATOM 3015 N N . ASN A 1 418 ? 23.611 -9.161 -34.328 1.00 96.75 418 ASN A N 1
ATOM 3016 C CA . ASN A 1 418 ? 24.951 -9.585 -34.719 1.00 96.75 418 ASN A CA 1
ATOM 3017 C C . ASN A 1 418 ? 26.069 -8.974 -33.851 1.00 96.75 418 ASN A C 1
ATOM 3019 O O . ASN A 1 418 ? 27.231 -9.345 -34.045 1.00 96.75 418 ASN A O 1
ATOM 3023 N N . CYS A 1 419 ? 25.736 -8.112 -32.883 1.00 96.38 419 CYS A N 1
ATOM 3024 C CA . CYS A 1 419 ? 26.631 -7.523 -31.890 1.00 96.38 419 CYS A CA 1
ATOM 3025 C C . CYS A 1 419 ? 25.969 -7.313 -30.516 1.00 96.38 419 CYS A C 1
ATOM 3027 O O . CYS A 1 419 ? 26.022 -6.215 -29.996 1.00 96.38 419 CYS A O 1
ATOM 3029 N N . HIS A 1 420 ? 25.550 -8.399 -29.866 1.00 94.19 420 HIS A N 1
ATOM 3030 C CA . HIS A 1 420 ? 24.771 -8.427 -28.610 1.00 94.19 420 HIS A CA 1
ATOM 3031 C C . HIS A 1 420 ? 25.238 -7.483 -27.479 1.00 94.19 420 HIS A C 1
ATOM 3033 O O . HIS A 1 420 ? 24.479 -7.141 -26.598 1.00 94.19 420 HIS A O 1
ATOM 3039 N N . PHE A 1 421 ? 26.517 -7.104 -27.444 1.00 94.12 421 PHE A N 1
ATOM 3040 C CA . PHE A 1 421 ? 27.079 -6.236 -26.403 1.00 94.12 421 PHE A CA 1
ATOM 3041 C C . PHE A 1 421 ? 27.713 -4.980 -27.010 1.00 94.12 421 PHE A C 1
ATOM 3043 O O . PHE A 1 421 ? 28.776 -4.533 -26.569 1.00 94.12 421 PHE A O 1
ATOM 3050 N N . THR A 1 422 ? 27.248 -4.490 -28.154 1.00 95.31 422 THR A N 1
ATOM 3051 C CA . THR A 1 422 ? 27.795 -3.305 -28.824 1.00 95.31 422 THR A CA 1
ATOM 3052 C C . THR A 1 422 ? 26.741 -2.666 -29.734 1.00 95.31 422 THR A C 1
ATOM 3054 O O . THR A 1 422 ? 26.638 -3.076 -30.893 1.00 95.31 422 THR A O 1
ATOM 3057 N N . PRO A 1 423 ? 26.117 -1.548 -29.300 1.00 96.44 423 PRO A N 1
ATOM 3058 C CA . PRO A 1 423 ? 24.920 -1.031 -29.948 1.00 96.44 423 PRO A CA 1
ATOM 3059 C C . PRO A 1 423 ? 25.134 -0.738 -31.427 1.00 96.44 423 PRO A C 1
ATOM 3061 O O . PRO A 1 423 ? 25.934 0.139 -31.799 1.00 96.44 423 PRO A O 1
ATOM 3064 N N . ASN A 1 424 ? 24.389 -1.423 -32.284 1.00 95.94 424 ASN A N 1
ATOM 3065 C CA . ASN A 1 424 ? 24.439 -1.294 -33.731 1.00 95.94 424 ASN A CA 1
ATOM 3066 C C . ASN A 1 424 ? 23.058 -1.508 -34.393 1.00 95.94 424 ASN A C 1
ATOM 3068 O O . ASN A 1 424 ? 22.867 -2.430 -35.193 1.00 95.94 424 ASN A O 1
ATOM 3072 N N . PRO A 1 425 ? 22.119 -0.546 -34.253 1.00 96.50 425 PRO A N 1
ATOM 3073 C CA . PRO A 1 425 ? 20.743 -0.707 -34.741 1.00 96.50 425 PRO A CA 1
ATOM 3074 C C . PRO A 1 425 ? 20.603 -0.909 -36.262 1.00 96.50 425 PRO A C 1
ATOM 3076 O O . PRO A 1 425 ? 19.507 -1.150 -36.779 1.00 96.50 425 PRO A O 1
ATOM 3079 N N . ASP A 1 426 ? 21.678 -0.689 -37.027 1.00 96.38 426 ASP A N 1
ATOM 3080 C CA . ASP A 1 426 ? 21.719 -0.919 -38.470 1.00 96.38 426 ASP A CA 1
ATOM 3081 C C . ASP A 1 426 ? 22.095 -2.352 -38.861 1.00 96.38 426 ASP A C 1
ATOM 3083 O O . ASP A 1 426 ? 21.852 -2.721 -40.018 1.00 96.38 426 ASP A O 1
ATOM 3087 N N . GLN A 1 427 ? 22.608 -3.144 -37.912 1.00 97.31 427 GLN A N 1
ATOM 3088 C CA . GLN A 1 427 ? 22.966 -4.552 -38.061 1.00 97.31 427 GLN A CA 1
ATOM 3089 C C . GLN A 1 427 ? 23.865 -4.777 -39.285 1.00 97.31 427 GLN A C 1
ATOM 3091 O O . GLN A 1 427 ? 23.699 -5.737 -40.044 1.00 97.31 427 GLN A O 1
ATOM 3096 N N . ALA A 1 428 ? 24.773 -3.826 -39.544 1.00 96.75 428 ALA A N 1
ATOM 3097 C CA . ALA A 1 428 ? 25.727 -3.929 -40.639 1.00 96.75 428 ALA A CA 1
ATOM 3098 C C . ALA A 1 428 ? 26.653 -5.139 -40.421 1.00 96.75 428 ALA A C 1
ATOM 3100 O O . ALA A 1 428 ? 27.097 -5.384 -39.305 1.00 96.75 428 ALA A O 1
ATOM 3101 N N . ASP A 1 429 ? 26.884 -5.900 -41.487 1.00 95.94 429 ASP A N 1
ATOM 3102 C CA . ASP A 1 429 ? 27.715 -7.111 -41.548 1.00 95.94 429 ASP A CA 1
ATOM 3103 C C . ASP A 1 429 ? 28.247 -7.175 -42.988 1.00 95.94 429 ASP A C 1
ATOM 3105 O O . ASP A 1 429 ? 27.549 -7.604 -43.923 1.00 95.94 429 ASP A O 1
ATOM 3109 N N . THR A 1 430 ? 29.405 -6.551 -43.202 1.00 95.00 430 THR A N 1
ATOM 3110 C CA . THR A 1 430 ? 29.939 -6.236 -44.531 1.00 95.00 430 THR A CA 1
ATOM 3111 C C . THR A 1 430 ? 30.434 -7.487 -45.262 1.00 95.00 430 THR A C 1
ATOM 3113 O O . THR A 1 430 ? 30.211 -7.613 -46.478 1.00 95.00 430 THR A O 1
ATOM 3116 N N . ASP A 1 431 ? 31.029 -8.445 -44.553 1.00 93.19 431 ASP A N 1
ATOM 3117 C CA . ASP A 1 431 ? 31.542 -9.688 -45.133 1.00 93.19 431 ASP A CA 1
ATOM 3118 C C . ASP A 1 431 ? 30.523 -10.856 -45.105 1.00 93.19 431 ASP A C 1
ATOM 3120 O O . ASP A 1 431 ? 30.625 -11.805 -45.905 1.00 93.19 431 ASP A O 1
ATOM 3124 N N . GLY A 1 432 ? 29.461 -10.733 -44.303 1.00 94.19 432 GLY A N 1
ATOM 3125 C CA . GLY A 1 432 ? 28.360 -11.681 -44.197 1.00 94.19 432 GLY A CA 1
ATOM 3126 C C . GLY A 1 432 ? 28.682 -12.914 -43.353 1.00 94.19 432 GLY A C 1
ATOM 3127 O O . GLY A 1 432 ? 28.112 -13.985 -43.634 1.00 94.19 432 GLY A O 1
ATOM 3128 N N . ASP A 1 433 ? 29.630 -12.828 -42.416 1.00 94.06 433 ASP A N 1
ATOM 3129 C CA . ASP A 1 433 ? 30.036 -13.944 -41.560 1.00 94.06 433 ASP A CA 1
ATOM 3130 C C . ASP A 1 433 ? 29.127 -14.152 -40.330 1.00 94.06 433 ASP A C 1
ATOM 3132 O O . ASP A 1 433 ? 29.095 -15.260 -39.769 1.00 94.06 433 ASP A O 1
ATOM 3136 N N . GLY A 1 434 ? 28.287 -13.155 -40.029 1.00 94.00 434 GLY A N 1
ATOM 3137 C CA . GLY A 1 434 ? 27.312 -13.147 -38.943 1.00 94.00 434 GLY A CA 1
ATOM 3138 C C . GLY A 1 434 ? 27.765 -12.426 -37.672 1.00 94.00 434 GLY A C 1
ATOM 3139 O O . GLY A 1 434 ? 26.984 -12.413 -36.722 1.00 94.00 434 GLY A O 1
ATOM 3140 N N . ILE A 1 435 ? 28.971 -11.858 -37.637 1.00 95.50 435 ILE A N 1
ATOM 3141 C CA . ILE A 1 435 ? 29.417 -10.880 -36.639 1.00 95.50 435 ILE A CA 1
ATOM 3142 C C . ILE A 1 435 ? 29.179 -9.487 -37.230 1.00 95.50 435 ILE A C 1
ATOM 3144 O O . ILE A 1 435 ? 29.431 -9.249 -38.406 1.00 95.50 435 ILE A O 1
ATOM 3148 N N . GLY A 1 436 ? 28.615 -8.568 -36.453 1.00 96.56 436 GLY A N 1
ATOM 3149 C CA . GLY A 1 436 ? 28.351 -7.227 -36.954 1.00 96.56 436 GLY A CA 1
ATOM 3150 C C . GLY A 1 436 ? 29.610 -6.369 -37.047 1.00 96.56 436 GLY A C 1
ATOM 3151 O O . GLY A 1 436 ? 30.534 -6.462 -36.235 1.00 96.56 436 GLY A O 1
ATOM 3152 N N . ASP A 1 437 ? 29.584 -5.426 -37.985 1.00 95.75 437 ASP A N 1
ATOM 3153 C CA . ASP A 1 437 ? 30.658 -4.467 -38.237 1.00 95.75 437 ASP A CA 1
ATOM 3154 C C . ASP A 1 437 ? 31.077 -3.696 -36.966 1.00 95.75 437 ASP A C 1
ATOM 3156 O O . ASP A 1 437 ? 32.215 -3.245 -36.845 1.00 95.75 437 ASP A O 1
ATOM 3160 N N . ALA A 1 438 ? 30.152 -3.497 -36.021 1.00 95.12 438 ALA A N 1
ATOM 3161 C CA . ALA A 1 438 ? 30.375 -2.709 -34.810 1.00 95.12 438 ALA A CA 1
ATOM 3162 C C . ALA A 1 438 ? 31.219 -3.430 -33.745 1.00 95.12 438 ALA A C 1
ATOM 3164 O O . ALA A 1 438 ? 31.932 -2.769 -32.985 1.00 95.12 438 ALA A O 1
ATOM 3165 N N . CYS A 1 439 ? 31.166 -4.762 -33.708 1.00 95.12 439 CYS A N 1
ATOM 3166 C CA . CYS A 1 439 ? 31.854 -5.614 -32.737 1.00 95.12 439 CYS A CA 1
ATOM 3167 C C . CYS A 1 439 ? 32.983 -6.448 -33.371 1.00 95.12 439 CYS A C 1
ATOM 3169 O O . CYS A 1 439 ? 33.591 -7.298 -32.711 1.00 95.12 439 CYS A O 1
ATOM 3171 N N . GLU A 1 440 ? 33.314 -6.167 -34.631 1.00 94.38 440 GLU A N 1
ATOM 3172 C CA . GLU A 1 440 ? 34.402 -6.787 -35.378 1.00 94.38 440 GLU A CA 1
ATOM 3173 C C . GLU A 1 440 ? 35.638 -5.865 -35.507 1.00 94.38 440 GLU A C 1
ATOM 3175 O O . GLU A 1 440 ? 35.617 -4.679 -35.179 1.00 94.38 440 GLU A O 1
ATOM 3180 N N . THR A 1 441 ? 36.779 -6.437 -35.911 1.00 94.62 441 THR A N 1
ATOM 3181 C CA . THR A 1 441 ? 38.052 -5.717 -36.107 1.00 94.62 441 THR A CA 1
ATOM 3182 C C . THR A 1 441 ? 38.637 -5.831 -37.522 1.00 94.62 441 THR A C 1
ATOM 3184 O O . THR A 1 441 ? 39.775 -5.403 -37.724 1.00 94.62 441 THR A O 1
ATOM 3187 N N . ASP A 1 442 ? 37.919 -6.466 -38.447 1.00 93.69 442 ASP A N 1
ATOM 3188 C CA . ASP A 1 442 ? 38.288 -6.809 -39.832 1.00 93.69 442 ASP A CA 1
ATOM 3189 C C . ASP A 1 442 ? 36.996 -6.918 -40.672 1.00 93.69 442 ASP A C 1
ATOM 3191 O O . ASP A 1 442 ? 36.595 -8.010 -41.060 1.00 93.69 442 ASP A O 1
ATOM 3195 N N . ARG A 1 443 ? 36.287 -5.796 -40.868 1.00 94.50 443 ARG A N 1
ATOM 3196 C CA . ARG A 1 443 ? 34.875 -5.793 -41.321 1.00 94.50 443 ARG A CA 1
ATOM 3197 C C . ARG A 1 443 ? 34.638 -6.354 -42.722 1.00 94.50 443 ARG A C 1
ATOM 3199 O O . ARG A 1 443 ? 33.515 -6.710 -43.063 1.00 94.50 443 ARG A O 1
ATOM 3206 N N . ASP A 1 444 ? 35.662 -6.401 -43.566 1.00 92.06 444 ASP A N 1
ATOM 3207 C CA . ASP A 1 444 ? 35.557 -6.966 -44.912 1.00 92.06 444 ASP A CA 1
ATOM 3208 C C . ASP A 1 444 ? 36.146 -8.391 -45.026 1.00 92.06 444 ASP A C 1
ATOM 3210 O O . ASP A 1 444 ? 36.077 -9.023 -46.092 1.00 92.06 444 ASP A O 1
ATOM 3214 N N . GLY A 1 445 ? 36.690 -8.922 -43.926 1.00 93.75 445 GLY A N 1
ATOM 3215 C CA . GLY A 1 445 ? 37.235 -10.270 -43.828 1.00 93.75 445 GLY A CA 1
ATOM 3216 C C . GLY A 1 445 ? 38.467 -10.510 -44.708 1.00 93.75 445 GLY A C 1
ATOM 3217 O O . GLY A 1 445 ? 38.752 -11.660 -45.096 1.00 93.75 445 GLY A O 1
ATOM 3218 N N . ASP A 1 446 ? 39.207 -9.461 -45.080 1.00 94.00 446 ASP A N 1
ATOM 3219 C CA . ASP A 1 446 ? 40.358 -9.561 -45.974 1.00 94.00 446 ASP A CA 1
ATOM 3220 C C . ASP A 1 446 ? 41.673 -9.950 -45.271 1.00 94.00 446 ASP A C 1
ATOM 3222 O O . ASP A 1 446 ? 42.664 -10.279 -45.944 1.00 94.00 446 ASP A O 1
ATOM 3226 N N . THR A 1 447 ? 41.653 -10.048 -43.932 1.00 94.19 447 THR A N 1
ATOM 3227 C CA . THR A 1 447 ? 42.757 -10.341 -42.995 1.00 94.19 447 THR A CA 1
ATOM 3228 C C . THR A 1 447 ? 43.594 -9.146 -42.543 1.00 94.19 447 THR A C 1
ATOM 3230 O O . THR A 1 447 ? 44.570 -9.337 -41.790 1.00 94.19 447 THR A O 1
ATOM 3233 N N . ILE A 1 448 ? 43.264 -7.938 -42.989 1.00 94.00 448 ILE A N 1
ATOM 3234 C CA . ILE A 1 448 ? 43.876 -6.691 -42.555 1.00 94.00 448 ILE A CA 1
ATOM 3235 C C . ILE A 1 448 ? 42.942 -6.025 -41.536 1.00 94.00 448 ILE A C 1
ATOM 3237 O O . ILE A 1 448 ? 41.845 -5.616 -41.860 1.00 94.00 448 ILE A O 1
ATOM 3241 N N . PRO A 1 449 ? 43.369 -5.864 -40.269 1.00 95.25 449 PRO A N 1
ATOM 3242 C CA . PRO A 1 449 ? 42.505 -5.237 -39.278 1.00 95.25 449 PRO A CA 1
ATOM 3243 C C . PRO A 1 449 ? 42.139 -3.798 -39.656 1.00 95.25 449 PRO A C 1
ATOM 3245 O O . PRO A 1 449 ? 43.046 -3.031 -40.001 1.00 95.25 449 PRO A O 1
ATOM 3248 N N . ASP A 1 450 ? 40.887 -3.393 -39.418 1.00 91.94 450 ASP A N 1
ATOM 3249 C CA . ASP A 1 450 ? 40.324 -2.073 -39.763 1.00 91.94 450 ASP A CA 1
ATOM 3250 C C . ASP A 1 450 ? 41.249 -0.909 -39.374 1.00 91.94 450 ASP A C 1
ATOM 3252 O O . ASP A 1 450 ? 41.381 0.104 -40.059 1.00 91.94 450 ASP A O 1
ATOM 3256 N N . ALA A 1 451 ? 41.930 -1.044 -38.230 1.00 93.94 451 ALA A N 1
ATOM 3257 C CA . ALA A 1 451 ? 42.815 -0.023 -37.678 1.00 93.94 451 ALA A CA 1
ATOM 3258 C C . ALA A 1 451 ? 44.032 0.311 -38.565 1.00 93.94 451 ALA A C 1
ATOM 3260 O O . ALA A 1 451 ? 44.700 1.326 -38.329 1.00 93.94 451 ALA A O 1
ATOM 3261 N N . ILE A 1 452 ? 44.381 -0.562 -39.510 1.00 93.69 452 ILE A N 1
ATOM 3262 C CA . ILE A 1 452 ? 45.514 -0.401 -40.427 1.00 93.69 452 ILE A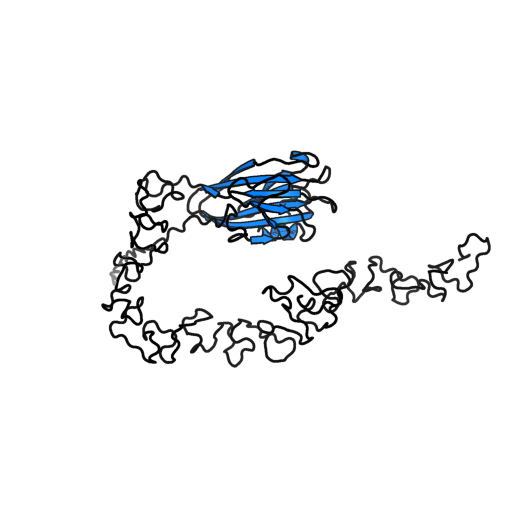 CA 1
ATOM 3263 C C . ILE A 1 452 ? 45.142 -0.621 -41.896 1.00 93.69 452 ILE A C 1
ATOM 3265 O O . ILE A 1 452 ? 46.056 -0.605 -42.720 1.00 93.69 452 ILE A O 1
ATOM 3269 N N . ASP A 1 453 ? 43.858 -0.809 -42.182 1.00 93.00 453 ASP A N 1
ATOM 3270 C CA . ASP A 1 453 ? 43.320 -1.065 -43.509 1.00 93.00 453 ASP A CA 1
ATOM 3271 C C . ASP A 1 453 ? 43.090 0.250 -44.285 1.00 93.00 453 ASP A C 1
ATOM 3273 O O . ASP A 1 453 ? 42.599 1.240 -43.728 1.00 93.00 453 ASP A O 1
ATOM 3277 N N . ASP A 1 454 ? 43.513 0.301 -45.551 1.00 92.62 454 ASP A N 1
ATOM 3278 C CA . ASP A 1 454 ? 43.288 1.426 -46.464 1.00 92.62 454 ASP A CA 1
ATOM 3279 C C . ASP A 1 454 ? 41.945 1.362 -47.220 1.00 92.62 454 ASP A C 1
ATOM 3281 O O . ASP A 1 454 ? 41.512 2.394 -47.753 1.00 92.62 454 ASP A O 1
ATOM 3285 N N . CYS A 1 455 ? 41.260 0.217 -47.170 1.00 93.06 455 CYS A N 1
ATOM 3286 C CA . CYS A 1 455 ? 39.908 -0.052 -47.656 1.00 93.06 455 CYS A CA 1
ATOM 3287 C C . CYS A 1 455 ? 39.078 -0.893 -46.651 1.00 93.06 455 CYS A C 1
ATOM 3289 O O . CYS A 1 455 ? 38.577 -1.941 -47.027 1.00 93.06 455 CYS A O 1
ATOM 3291 N N . PRO A 1 456 ? 38.788 -0.399 -45.428 1.00 91.81 456 PRO A N 1
ATOM 3292 C CA . PRO A 1 456 ? 38.155 -1.187 -44.352 1.00 91.81 456 PRO A CA 1
ATOM 3293 C C . PRO A 1 456 ? 36.727 -1.731 -44.594 1.00 91.81 456 PRO A C 1
ATOM 3295 O O . PRO A 1 456 ? 36.103 -2.208 -43.654 1.00 91.81 456 PRO A O 1
ATOM 3298 N N . ASP A 1 457 ? 36.147 -1.518 -45.778 1.00 92.62 457 ASP A N 1
ATOM 3299 C CA . ASP A 1 457 ? 34.799 -1.967 -46.156 1.00 92.62 457 ASP A CA 1
ATOM 3300 C C . ASP A 1 457 ? 34.808 -2.718 -47.519 1.00 92.62 457 ASP A C 1
ATOM 3302 O O . ASP A 1 457 ? 33.740 -3.046 -48.046 1.00 92.62 457 ASP A O 1
ATOM 3306 N N . ASP A 1 458 ? 35.972 -2.912 -48.165 1.00 93.06 458 ASP A N 1
ATOM 3307 C CA . ASP A 1 458 ? 36.086 -3.574 -49.477 1.00 93.06 458 ASP A CA 1
ATOM 3308 C C . ASP A 1 458 ? 37.357 -4.438 -49.554 1.00 93.06 458 ASP A C 1
ATOM 3310 O O . ASP A 1 458 ? 38.451 -3.872 -49.605 1.00 93.06 458 ASP A O 1
ATOM 3314 N N . PRO A 1 459 ? 37.226 -5.775 -49.691 1.00 93.12 459 PRO A N 1
ATOM 3315 C CA . PRO A 1 459 ? 38.355 -6.689 -49.563 1.00 93.12 459 PRO A CA 1
ATOM 3316 C C . PRO A 1 459 ? 39.546 -6.380 -50.489 1.00 93.12 459 PRO A C 1
ATOM 3318 O O . PRO A 1 459 ? 39.554 -6.763 -51.673 1.00 93.12 459 PRO A O 1
ATOM 3321 N N . ASP A 1 460 ? 40.620 -5.813 -49.931 1.00 92.62 460 ASP A N 1
ATOM 3322 C CA . ASP A 1 460 ? 41.924 -5.609 -50.572 1.00 92.62 460 ASP A CA 1
ATOM 3323 C C . ASP A 1 460 ? 43.088 -6.118 -49.697 1.00 92.62 460 ASP A C 1
ATOM 3325 O O . ASP A 1 460 ? 43.905 -5.348 -49.166 1.00 92.62 460 ASP A O 1
ATOM 3329 N N . PRO A 1 461 ? 43.324 -7.446 -49.690 1.00 92.62 461 PRO A N 1
ATOM 3330 C CA . PRO A 1 461 ? 44.391 -8.038 -48.884 1.00 92.62 461 PRO A CA 1
ATOM 3331 C C . PRO A 1 461 ? 45.803 -7.636 -49.357 1.00 92.62 461 PRO A C 1
ATOM 3333 O O . PRO A 1 461 ? 46.813 -8.123 -48.830 1.00 92.62 461 PRO A O 1
ATOM 3336 N N . LEU A 1 462 ? 45.920 -6.849 -50.436 1.00 93.19 462 LEU A N 1
ATOM 3337 C CA . LEU A 1 462 ? 47.179 -6.338 -50.969 1.00 93.19 462 LEU A CA 1
ATOM 3338 C C . LEU A 1 462 ? 47.448 -4.875 -50.598 1.00 93.19 462 LEU A C 1
ATOM 3340 O O . LEU A 1 462 ? 48.611 -4.480 -50.768 1.00 93.19 462 LEU A O 1
ATOM 3344 N N . GLN A 1 463 ? 46.455 -4.136 -50.086 1.00 92.12 463 GLN A N 1
ATOM 3345 C CA . GLN A 1 463 ? 46.559 -2.742 -49.631 1.00 92.12 463 GLN A CA 1
ATOM 3346 C C . GLN A 1 463 ? 47.209 -1.860 -50.709 1.00 92.12 463 GLN A C 1
ATOM 3348 O O . GLN A 1 463 ? 48.309 -1.301 -50.544 1.00 92.12 463 GLN A O 1
ATOM 3353 N N . LEU A 1 464 ? 46.649 -1.924 -51.923 1.00 92.75 464 LEU A N 1
ATOM 3354 C CA . LEU A 1 464 ? 47.240 -1.284 -53.089 1.00 92.75 464 LEU A CA 1
ATOM 3355 C C . LEU A 1 464 ? 46.809 0.183 -53.158 1.00 92.75 464 LEU A C 1
ATOM 3357 O O . LEU A 1 464 ? 45.786 0.488 -53.739 1.00 92.75 464 LEU A O 1
ATOM 3361 N N . ASP A 1 465 ? 47.666 1.093 -52.701 1.00 91.94 465 ASP A N 1
ATOM 3362 C CA . ASP A 1 465 ? 47.496 2.546 -52.879 1.00 91.94 465 ASP A CA 1
ATOM 3363 C C . ASP A 1 465 ? 48.375 3.056 -54.046 1.00 91.94 465 ASP A C 1
ATOM 3365 O O . ASP A 1 465 ? 49.578 3.338 -53.899 1.00 91.94 465 ASP A O 1
ATOM 3369 N N . THR A 1 466 ? 47.818 3.116 -55.263 1.00 93.88 466 THR A N 1
ATOM 3370 C CA . THR A 1 466 ? 48.600 3.466 -56.463 1.00 93.88 466 THR A CA 1
ATOM 3371 C C . THR A 1 466 ? 48.953 4.958 -56.539 1.00 93.88 466 THR A C 1
ATOM 3373 O O . THR A 1 466 ? 49.978 5.309 -57.153 1.00 93.88 466 THR A O 1
ATOM 3376 N N . ASP A 1 467 ? 48.139 5.854 -55.976 1.00 92.44 467 ASP A N 1
ATOM 3377 C CA . ASP A 1 467 ? 48.329 7.305 -56.096 1.00 92.44 467 ASP A CA 1
ATOM 3378 C C . ASP A 1 467 ? 48.878 7.999 -54.834 1.00 92.44 467 ASP A C 1
ATOM 3380 O O . ASP A 1 467 ? 49.358 9.142 -54.922 1.00 92.44 467 ASP A O 1
ATOM 3384 N N . GLY A 1 468 ? 49.011 7.249 -53.742 1.00 91.69 468 GLY A N 1
ATOM 3385 C CA . GLY A 1 468 ? 49.656 7.639 -52.497 1.00 91.69 468 GLY A CA 1
ATOM 3386 C C . GLY A 1 468 ? 48.796 8.559 -51.637 1.00 91.69 468 GLY A C 1
ATOM 3387 O O . GLY A 1 468 ? 49.372 9.403 -50.931 1.00 91.69 468 GLY A O 1
ATOM 3388 N N . ASP A 1 469 ? 47.471 8.503 -51.771 1.00 92.69 469 ASP A N 1
ATOM 3389 C CA . ASP A 1 469 ? 46.546 9.356 -51.026 1.00 92.69 469 ASP A CA 1
ATOM 3390 C C . ASP A 1 469 ? 46.144 8.781 -49.656 1.00 92.69 469 ASP A C 1
ATOM 3392 O O . ASP A 1 469 ? 45.626 9.532 -48.819 1.00 92.69 469 ASP A O 1
ATOM 3396 N N . GLY A 1 470 ? 46.528 7.529 -49.383 1.00 87.94 470 GLY A N 1
ATOM 3397 C CA . GLY A 1 470 ? 46.249 6.819 -48.140 1.00 87.94 470 GLY A CA 1
ATOM 3398 C C . GLY A 1 470 ? 44.891 6.118 -48.102 1.00 87.94 470 GLY A C 1
ATOM 3399 O O . GLY A 1 470 ? 44.471 5.769 -47.002 1.00 87.94 470 GLY A O 1
ATOM 3400 N N . MET A 1 471 ? 44.222 5.957 -49.247 1.00 88.00 471 MET A N 1
ATOM 3401 C CA . MET A 1 471 ? 43.092 5.047 -49.462 1.00 88.00 471 MET A CA 1
ATOM 3402 C C . MET A 1 471 ? 43.511 3.969 -50.473 1.00 88.00 471 MET A C 1
ATOM 3404 O O . MET A 1 471 ? 44.281 4.258 -51.394 1.00 88.00 471 MET A O 1
ATOM 3408 N N . GLY A 1 472 ? 43.029 2.739 -50.304 1.00 89.75 472 GLY A N 1
ATOM 3409 C CA . GLY A 1 472 ? 43.309 1.660 -51.248 1.00 89.75 472 GLY A CA 1
ATOM 3410 C C . GLY A 1 472 ? 42.606 1.876 -52.594 1.00 89.75 472 GLY A C 1
ATOM 3411 O O . GLY A 1 472 ? 41.683 2.681 -52.741 1.00 89.75 472 GLY A O 1
ATOM 3412 N N . ASP A 1 473 ? 43.070 1.170 -53.622 1.00 89.00 473 ASP A N 1
ATOM 3413 C CA . ASP A 1 473 ? 42.575 1.292 -54.997 1.00 89.00 473 ASP A CA 1
ATOM 3414 C C . ASP A 1 473 ? 41.159 0.691 -55.207 1.00 89.00 473 ASP A C 1
ATOM 3416 O O . ASP A 1 473 ? 40.637 0.810 -56.328 1.00 89.00 473 ASP A O 1
ATOM 3420 N N . ALA A 1 474 ? 40.595 -0.007 -54.209 1.00 86.50 474 ALA A N 1
ATOM 3421 C CA . ALA A 1 474 ? 39.369 -0.813 -54.312 1.00 86.50 474 ALA A CA 1
ATOM 3422 C C . ALA A 1 474 ? 38.098 0.008 -54.614 1.00 86.50 474 ALA A C 1
ATOM 3424 O O . ALA A 1 474 ? 37.924 1.121 -54.058 1.00 86.50 474 ALA A O 1
#

pLDDT: mean 90.16, std 14.55, range [26.66, 98.56]

Foldseek 3Di:
DDDDDDDDDDDPDPPPDPPPQPQWDDPCQQVQVQAQVQKDWDDPKGWDQDDPPDGRPDDRTWIKWKWDPPDFPQVVLVVQVADPCLVVVVDQFGTKIKMKHKIAAQAWWKWKKKKKKFWQAAPPWWKFKWKDKARHIDTDGICVRQDHRGMPPIDMDIDTDGGGIMMIMIMIGTHDDDPIMMMMIMRDTDIGFPDQQCPLPAGSVRALDSNFRDVVQDQQCPLSRHCRQALDRNFRDVVNDQLCPPSRHPRPDQQSNPLPDGLVRALDSNFRDVPQDQQCPLSHGPRQALDSNDRDVVQDQLCPPSRHCVGDQQRNPLPQGQVRALDSRFRDVPQDQLCPPSRHLRPDQQSNPLQAGQQQLPPPDGLPFADEQQDRHNGGDLDRRFRDNSQDQQCPDSHHPRPDQQSNPLPDGPVQALDSRFRDVPSDQLCPPSHGPRNDQQRNPLPDGCVQALDSRHRDVPNDDPPPPSHRPD

Radius of gyration: 33.49 Å; Cα contacts (8 Å, |Δi|>4): 1014; chains: 1; bounding box: 116×62×92 Å